Protein AF-0000000085972559 (afdb_homodimer)

Sequence (672 aa):
MALDLRSSELEHSFIKERICNVEKHFSEISSKFSAYNKKLAYVRDCGDDLAKSILSFATKENLNITLRSSLMQFADLFIAIQEYRDAQIQRADVKVVHELVNYNPICKKAKNDLKTCFEIRAKEIAKKSQLEKARGKNPTNWQKIAQAERAMNQAKEEATQTTIDLFKKIDNFERKKIEDIKNVFLEFIKIEMVFHAKAIELYTTAYNVLKNIKVEDDLKEFQSHFRSYTAPSQHDVPTGNVQNNEDTSRIQHDDMTFHAQNQTEQTENVSNISLKSCVKSKASIHVPSSSFISPVSKKHREVRMSDTKSRIKVENSSSNFGSFVESKFDFGDHCVMALDLRSSELEHSFIKERICNVEKHFSEISSKFSAYNKKLAYVRDCGDDLAKSILSFATKENLNITLRSSLMQFADLFIAIQEYRDAQIQRADVKVVHELVNYNPICKKAKNDLKTCFEIRAKEIAKKSQLEKARGKNPTNWQKIAQAERAMNQAKEEATQTTIDLFKKIDNFERKKIEDIKNVFLEFIKIEMVFHAKAIELYTTAYNVLKNIKVEDDLKEFQSHFRSYTAPSQHDVPTGNVQNNEDTSRIQHDDMTFHAQNQTEQTENVSNISLKSCVKSKASIHVPSSSFISPVSKKHREVRMSDTKSRIKVENSSSNFGSFVESKFDFGDHCV

Solvent-accessible surface area (backbone atoms only — not comparable to full-atom values): 39186 Å² total; per-residue (Å²): 133,72,81,45,66,64,47,52,48,52,50,48,51,52,52,50,48,52,46,49,50,49,46,52,41,36,48,50,42,25,52,31,49,50,52,29,41,52,30,48,51,48,27,35,52,32,45,47,52,36,27,49,45,44,36,56,45,25,72,68,40,78,51,30,56,45,53,21,54,28,37,43,50,38,21,52,46,49,42,51,45,34,50,43,49,50,50,39,44,54,49,40,45,56,58,34,32,47,56,36,54,59,40,52,64,54,40,51,51,53,52,50,52,52,50,52,44,52,52,43,43,50,51,25,52,52,32,47,51,49,32,52,48,39,52,68,73,43,69,79,46,56,70,61,43,52,51,31,48,51,52,26,52,52,31,44,51,51,30,54,51,43,49,53,52,48,51,53,51,50,52,49,49,54,50,47,51,53,53,48,55,46,50,29,52,48,51,45,42,51,45,51,41,52,41,31,53,51,40,41,54,45,42,54,51,38,46,56,43,47,68,60,44,47,62,69,63,24,48,49,46,43,50,56,58,54,46,68,59,68,56,72,76,71,70,75,62,77,71,73,72,73,77,74,74,84,74,89,82,74,85,73,82,79,77,86,71,86,74,85,87,82,89,84,90,81,86,87,76,87,83,82,85,79,84,84,84,89,83,81,85,75,84,74,81,72,83,76,80,83,72,75,79,73,84,83,76,85,81,82,72,79,78,78,76,80,67,84,78,80,79,77,68,77,77,84,70,87,73,77,83,79,80,80,77,79,79,78,80,74,81,65,84,74,77,124,134,75,79,48,66,64,47,51,49,54,50,47,50,51,51,49,49,54,47,49,49,50,46,52,41,37,49,49,44,26,52,32,48,49,52,29,42,50,31,47,51,50,28,36,53,32,46,46,52,35,27,51,44,44,34,57,46,24,72,69,40,78,52,30,57,46,54,20,54,28,38,42,49,37,23,52,45,50,43,51,45,34,51,44,50,51,51,39,44,54,50,40,44,57,58,34,33,47,55,37,55,59,40,52,64,54,41,51,51,52,53,50,52,52,50,52,43,51,52,42,41,50,50,24,53,51,34,46,52,51,32,53,48,40,52,68,75,43,70,79,47,56,70,60,41,51,53,31,48,52,52,26,52,52,31,45,52,50,30,54,51,44,49,52,51,48,51,53,51,49,52,50,50,53,51,47,52,54,52,47,53,45,48,30,52,48,50,45,42,52,44,52,41,52,39,32,52,51,40,39,54,46,42,54,52,37,46,56,43,46,67,61,43,46,62,67,62,24,48,48,45,42,50,55,58,54,47,67,60,67,57,72,77,72,71,74,64,76,72,73,72,74,77,73,74,79,81,80,81,78,84,76,80,80,88,83,77,87,82,79,82,83,84,90,81,88,75,80,82,84,81,81,85,76,79,81,78,84,78,80,76,74,81,72,80,72,77,79,82,82,75,87,80,82,87,79,81,75,90,76,82,88,79,86,78,87,83,76,88,73,86,68,80,75,76,82,70,88,76,85,78,81,81,78,75,87,79,85,88,78,84,86,88,66,91,121

Radius of gyration: 45.32 Å; Cα contacts (8 Å, |Δi|>4): 457; chains: 2; bounding box: 74×161×111 Å

Structure (mmCIF, N/CA/C/O backbone):
data_AF-0000000085972559-model_v1
#
loop_
_entity.id
_entity.type
_entity.pdbx_description
1 polymer 'Protein FAM92A'
#
loop_
_atom_site.group_PDB
_atom_site.id
_atom_site.type_symbol
_atom_site.label_atom_id
_atom_site.label_alt_id
_atom_site.label_comp_id
_atom_site.label_asym_id
_atom_site.label_entity_id
_atom_site.label_seq_id
_atom_site.pdbx_PDB_ins_code
_atom_site.Cartn_x
_atom_site.Cartn_y
_atom_site.Cartn_z
_atom_site.occupancy
_atom_site.B_iso_or_equiv
_atom_site.auth_seq_id
_atom_site.auth_comp_id
_atom_site.auth_asym_id
_atom_site.auth_atom_id
_atom_site.pdbx_PDB_model_num
ATOM 1 N N . MET A 1 1 ? -6.914 58.969 20.438 1 31.62 1 MET A N 1
ATOM 2 C CA . MET A 1 1 ? -6.176 57.719 20.312 1 31.62 1 MET A CA 1
ATOM 3 C C . MET A 1 1 ? -7.125 56.531 20.156 1 31.62 1 MET A C 1
ATOM 5 O O . MET A 1 1 ? -7.434 55.844 21.141 1 31.62 1 MET A O 1
ATOM 9 N N . ALA A 1 2 ? -8.273 56.625 19.703 1 38.28 2 ALA A N 1
ATOM 10 C CA . ALA A 1 2 ? -9.414 55.719 19.469 1 38.28 2 ALA A CA 1
ATOM 11 C C . ALA A 1 2 ? -8.984 54.5 18.688 1 38.28 2 ALA A C 1
ATOM 13 O O . ALA A 1 2 ? -8.766 54.562 17.469 1 38.28 2 ALA A O 1
ATOM 14 N N . LEU A 1 3 ? -8.039 53.75 19.062 1 46.5 3 LEU A N 1
ATOM 15 C CA . LEU A 1 3 ? -7.852 52.406 18.484 1 46.5 3 LEU A CA 1
ATOM 16 C C . LEU A 1 3 ? -9.188 51.781 18.094 1 46.5 3 LEU A C 1
ATOM 18 O O . LEU A 1 3 ? -10.031 51.531 18.953 1 46.5 3 LEU A O 1
ATOM 22 N N . ASP A 1 4 ? -9.672 52.25 16.922 1 55.41 4 ASP A N 1
ATOM 23 C CA . ASP A 1 4 ? -10.977 52.094 16.281 1 55.41 4 ASP A CA 1
ATOM 24 C C . ASP A 1 4 ? -11.484 50.656 16.391 1 55.41 4 ASP A C 1
ATOM 26 O O . ASP A 1 4 ? -10.711 49.719 16.281 1 55.41 4 ASP A O 1
ATOM 30 N N . LEU A 1 5 ? -12.555 50.531 17.109 1 53.88 5 LEU A N 1
ATOM 31 C CA . LEU A 1 5 ? -13.367 49.312 17.25 1 53.88 5 LEU A CA 1
ATOM 32 C C . LEU A 1 5 ? -13.328 48.5 15.961 1 53.88 5 LEU A C 1
ATOM 34 O O . LEU A 1 5 ? -13.273 47.25 16.016 1 53.88 5 LEU A O 1
ATOM 38 N N . ARG A 1 6 ? -13.344 49.281 14.859 1 57.06 6 ARG A N 1
ATOM 39 C CA . ARG A 1 6 ? -13.398 48.594 13.578 1 57.06 6 ARG A CA 1
ATOM 40 C C . ARG A 1 6 ? -12.109 47.812 13.305 1 57.06 6 ARG A C 1
ATOM 42 O O . ARG A 1 6 ? -12.148 46.688 12.789 1 57.06 6 ARG A O 1
ATOM 49 N N . SER A 1 7 ? -11.047 48.531 13.703 1 63.09 7 SER A N 1
ATOM 50 C CA . SER A 1 7 ? -9.758 47.875 13.461 1 63.09 7 SER A CA 1
ATOM 51 C C . SER A 1 7 ? -9.594 46.625 14.344 1 63.09 7 SER A C 1
ATOM 53 O O . SER A 1 7 ? -9.078 45.625 13.891 1 63.09 7 SER A O 1
ATOM 55 N N . SER A 1 8 ? -10.195 46.812 15.492 1 72 8 SER A N 1
ATOM 56 C CA . SER A 1 8 ? -10.125 45.688 16.438 1 72 8 SER A CA 1
ATOM 57 C C . SER A 1 8 ? -10.977 44.5 15.969 1 72 8 SER A C 1
ATOM 59 O O . SER A 1 8 ? -10.555 43.344 16.078 1 72 8 SER A O 1
ATOM 61 N N . GLU A 1 9 ? -12.07 44.844 15.297 1 75.19 9 GLU A N 1
ATOM 62 C CA . GLU A 1 9 ? -12.961 43.781 14.82 1 75.19 9 GLU A CA 1
ATOM 63 C C . GLU A 1 9 ? -12.359 43.031 13.625 1 75.19 9 GLU A C 1
ATOM 65 O O . GLU A 1 9 ? -12.508 41.844 13.492 1 75.19 9 GLU A O 1
ATOM 70 N N . LEU A 1 10 ? -11.75 43.812 12.742 1 75.69 10 LEU A N 1
ATOM 71 C CA . LEU A 1 10 ? -11.117 43.219 11.57 1 75.69 10 LEU A CA 1
ATOM 72 C C . LEU A 1 10 ? -9.961 42.312 11.992 1 75.69 10 LEU A C 1
ATOM 74 O O . LEU A 1 10 ? -9.797 41.219 11.43 1 75.69 10 LEU A O 1
ATOM 78 N N . GLU A 1 11 ? -9.242 42.844 12.984 1 81.5 11 GLU A N 1
ATOM 79 C CA . GLU A 1 11 ? -8.148 42.031 13.5 1 81.5 11 GLU A CA 1
ATOM 80 C C . GLU A 1 11 ? -8.656 40.75 14.141 1 81.5 11 GLU A C 1
ATOM 82 O O . GLU A 1 11 ? -8.078 39.656 13.945 1 81.5 11 GLU A O 1
ATOM 87 N N . HIS A 1 12 ? -9.703 40.906 14.852 1 84.69 12 HIS A N 1
ATOM 88 C CA . HIS A 1 12 ? -10.305 39.75 15.5 1 84.69 12 HIS A CA 1
ATOM 89 C C . HIS A 1 12 ? -10.797 38.75 14.469 1 84.69 12 HIS A C 1
ATOM 91 O O . HIS A 1 12 ? -10.594 37.531 14.641 1 84.69 12 HIS A O 1
ATOM 97 N N . SER A 1 13 ? -11.422 39.219 13.469 1 89.06 13 SER A N 1
ATOM 98 C CA . SER A 1 13 ? -11.953 38.312 12.43 1 89.06 13 SER A CA 1
ATOM 99 C C . SER A 1 13 ? -10.836 37.625 11.688 1 89.06 13 SER A C 1
ATOM 101 O O . SER A 1 13 ? -10.969 36.438 11.336 1 89.06 13 SER A O 1
ATOM 103 N N . PHE A 1 14 ? -9.797 38.344 11.469 1 89.69 14 PHE A N 1
ATOM 104 C CA . PHE A 1 14 ? -8.641 37.781 10.773 1 89.69 14 PHE A CA 1
ATOM 105 C C . PHE A 1 14 ? -8.031 36.625 11.578 1 89.69 14 PHE A C 1
ATOM 107 O O . PHE A 1 14 ? -7.77 35.562 11.039 1 89.69 14 PHE A O 1
ATOM 114 N N . ILE A 1 15 ? -7.84 36.844 12.836 1 90.81 15 ILE A N 1
ATOM 115 C CA . ILE A 1 15 ? -7.23 35.844 13.703 1 90.81 15 ILE A CA 1
ATOM 116 C C . ILE A 1 15 ? -8.156 34.656 13.82 1 90.81 15 ILE A C 1
ATOM 118 O O . ILE A 1 15 ? -7.707 33.5 13.758 1 90.81 15 ILE A O 1
ATOM 122 N N . LYS A 1 16 ? -9.391 35 14 1 93.56 16 LYS A N 1
ATOM 123 C CA . LYS A 1 16 ? -10.375 33.906 14.133 1 93.56 16 LYS A CA 1
ATOM 124 C C . LYS A 1 16 ? -10.391 33.031 12.891 1 93.56 16 LYS A C 1
ATOM 126 O O . LYS A 1 16 ? -10.438 31.812 12.992 1 93.56 16 LYS A O 1
ATOM 131 N N . GLU A 1 17 ? -10.375 33.594 11.727 1 93.12 17 GLU A N 1
ATOM 132 C CA . GLU A 1 17 ? -10.375 32.875 10.469 1 93.12 17 GLU A CA 1
ATOM 133 C C . GLU A 1 17 ? -9.148 31.969 10.352 1 93.12 17 GLU A C 1
ATOM 135 O O . GLU A 1 17 ? -9.242 30.828 9.883 1 93.12 17 GLU A O 1
ATOM 140 N N . ARG A 1 18 ? -8.055 32.469 10.75 1 92.81 18 ARG A N 1
ATOM 141 C CA . ARG A 1 18 ? -6.82 31.688 10.664 1 92.81 18 ARG A CA 1
ATOM 142 C C . ARG A 1 18 ? -6.867 30.469 11.578 1 92.81 18 ARG A C 1
ATOM 144 O O . ARG A 1 18 ? -6.457 29.375 11.188 1 92.81 18 ARG A O 1
ATOM 151 N N . ILE A 1 19 ? -7.352 30.688 12.789 1 95.81 19 ILE A N 1
ATOM 152 C CA . ILE A 1 19 ? -7.473 29.578 13.734 1 95.81 19 ILE A CA 1
ATOM 153 C C . ILE A 1 19 ? -8.453 28.547 13.188 1 95.81 19 ILE A C 1
ATOM 155 O O . ILE A 1 19 ? -8.18 27.344 13.234 1 95.81 19 ILE A O 1
ATOM 159 N N . CYS A 1 20 ? -9.555 29.016 12.617 1 96.12 20 CYS A N 1
ATOM 160 C CA . CYS A 1 20 ? -10.578 28.141 12.07 1 96.12 20 CYS A CA 1
ATOM 161 C C . CYS A 1 20 ? -10.047 27.344 10.883 1 96.12 20 CYS A C 1
ATOM 163 O O . CYS A 1 20 ? -10.383 26.172 10.711 1 96.12 20 CYS A O 1
ATOM 165 N N . ASN A 1 21 ? -9.281 27.984 10.086 1 95.56 21 ASN A N 1
ATOM 166 C CA . ASN A 1 21 ? -8.672 27.312 8.945 1 95.56 21 ASN A CA 1
ATOM 167 C C . ASN A 1 21 ? -7.77 26.172 9.383 1 95.56 21 ASN A C 1
ATOM 169 O O . ASN A 1 21 ? -7.805 25.094 8.789 1 95.56 21 ASN A O 1
ATOM 173 N N . VAL A 1 22 ? -6.949 26.391 10.375 1 96.75 22 VAL A N 1
ATOM 174 C CA . VAL A 1 22 ? -6.066 25.344 10.898 1 96.75 22 VAL A CA 1
ATOM 175 C C . VAL A 1 22 ? -6.898 24.188 11.461 1 96.75 22 VAL A C 1
ATOM 177 O O . VAL A 1 22 ? -6.637 23.031 11.156 1 96.75 22 VAL A O 1
ATOM 180 N N . GLU A 1 23 ? -7.887 24.547 12.25 1 97 23 GLU A N 1
ATOM 181 C CA . GLU A 1 23 ? -8.742 23.547 12.875 1 97 23 GLU A CA 1
ATOM 182 C C . GLU A 1 23 ? -9.406 22.672 11.82 1 97 23 GLU A C 1
ATOM 184 O O . GLU A 1 23 ? -9.367 21.438 11.914 1 97 23 GLU A O 1
ATOM 189 N N . LYS A 1 24 ? -9.945 23.25 10.805 1 97.31 24 LYS A N 1
ATOM 190 C CA . LYS A 1 24 ? -10.672 22.531 9.758 1 97.31 24 LYS A CA 1
ATOM 191 C C . LYS A 1 24 ? -9.727 21.641 8.945 1 97.31 24 LYS A C 1
ATOM 193 O O . LYS A 1 24 ? -9.977 20.453 8.789 1 97.31 24 LYS A O 1
ATOM 198 N N . HIS A 1 25 ? -8.688 22.188 8.461 1 97.81 25 HIS A N 1
ATOM 199 C CA . HIS A 1 25 ? -7.82 21.484 7.527 1 97.81 25 HIS A CA 1
ATOM 200 C C . HIS A 1 25 ? -6.988 20.422 8.242 1 97.81 25 HIS A C 1
ATOM 202 O O . HIS A 1 25 ? -6.727 19.359 7.695 1 97.81 25 HIS A O 1
ATOM 208 N N . PHE A 1 26 ? -6.527 20.672 9.477 1 97.75 26 PHE A N 1
ATOM 209 C CA . PHE A 1 26 ? -5.793 19.656 10.219 1 97.75 26 PHE A CA 1
ATOM 210 C C . PHE A 1 26 ? -6.691 18.469 10.531 1 97.75 26 PHE A C 1
ATOM 212 O O . PHE A 1 26 ? -6.25 17.312 10.477 1 97.75 26 PHE A O 1
ATOM 219 N N . SER A 1 27 ? -7.934 18.781 10.852 1 97.62 27 SER A N 1
ATOM 220 C CA . SER A 1 27 ? -8.891 17.703 11.07 1 97.62 27 SER A CA 1
ATOM 221 C C . SER A 1 27 ? -9.125 16.891 9.797 1 97.62 27 SER A C 1
ATOM 223 O O . SER A 1 27 ? -9.164 15.664 9.836 1 97.62 27 SER A O 1
ATOM 225 N N . GLU A 1 28 ? -9.266 17.562 8.688 1 98.31 28 GLU A N 1
ATOM 226 C CA . GLU A 1 28 ? -9.469 16.891 7.402 1 98.31 28 GLU A CA 1
ATOM 227 C C . GLU A 1 28 ? -8.25 16.047 7.02 1 98.31 28 GLU A C 1
ATOM 229 O O . GLU A 1 28 ? -8.391 14.898 6.613 1 98.31 28 GLU A O 1
ATOM 234 N N . ILE A 1 29 ? -7.094 16.594 7.125 1 98.62 29 ILE A N 1
ATOM 235 C CA . ILE A 1 29 ? -5.867 15.898 6.773 1 98.62 29 ILE A CA 1
ATOM 236 C C . ILE A 1 29 ? -5.688 14.68 7.676 1 98.62 29 ILE A C 1
ATOM 238 O O . ILE A 1 29 ? -5.309 13.602 7.211 1 98.62 29 ILE A O 1
ATOM 242 N N . SER A 1 30 ? -5.945 14.891 8.969 1 98.5 30 SER A N 1
ATOM 243 C CA . SER A 1 30 ? -5.859 13.758 9.891 1 98.5 30 SER A CA 1
ATOM 244 C C . SER A 1 30 ? -6.816 12.641 9.492 1 98.5 30 SER A C 1
ATOM 246 O O . SER A 1 30 ? -6.449 11.469 9.516 1 98.5 30 SER A O 1
ATOM 248 N N . SER A 1 31 ? -8.031 12.992 9.117 1 98.56 31 SER A N 1
ATOM 249 C CA . SER A 1 31 ? -9.023 12.008 8.688 1 98.56 31 SER A CA 1
ATOM 250 C C . SER A 1 31 ? -8.578 11.273 7.43 1 98.56 31 SER A C 1
ATOM 252 O O . SER A 1 31 ? -8.781 10.07 7.305 1 98.56 31 SER A O 1
ATOM 254 N N . LYS A 1 32 ? -8.023 11.977 6.48 1 98.81 32 LYS A N 1
ATOM 255 C CA . LYS A 1 32 ? -7.543 11.359 5.242 1 98.81 32 LYS A CA 1
ATOM 256 C C . LYS A 1 32 ? -6.355 10.438 5.508 1 98.81 32 LYS A C 1
ATOM 258 O O . LYS A 1 32 ? -6.238 9.375 4.895 1 98.81 32 LYS A O 1
ATOM 263 N N . PHE A 1 33 ? -5.453 10.812 6.434 1 98.81 33 PHE A N 1
ATOM 264 C CA . PHE A 1 33 ? -4.363 9.93 6.836 1 98.81 33 PHE A CA 1
ATOM 265 C C . PHE A 1 33 ? -4.902 8.648 7.453 1 98.81 33 PHE A C 1
ATOM 267 O O . PHE A 1 33 ? -4.395 7.559 7.18 1 98.81 33 PHE A O 1
ATOM 274 N N . SER A 1 34 ? -5.891 8.828 8.273 1 98.75 34 SER A N 1
ATOM 275 C CA . SER A 1 34 ? -6.492 7.664 8.914 1 98.75 34 SER A CA 1
ATOM 276 C C . SER A 1 34 ? -7.102 6.719 7.883 1 98.75 34 SER A C 1
ATOM 278 O O . SER A 1 34 ? -6.965 5.5 7.988 1 98.75 34 SER A O 1
ATOM 280 N N . ALA A 1 35 ? -7.781 7.25 6.902 1 98.81 35 ALA A N 1
ATOM 281 C CA . ALA A 1 35 ? -8.344 6.445 5.82 1 98.81 35 ALA A CA 1
ATOM 282 C C . ALA A 1 35 ? -7.242 5.75 5.027 1 98.81 35 ALA A C 1
ATOM 284 O O . ALA A 1 35 ? -7.363 4.566 4.695 1 98.81 35 ALA A O 1
ATOM 285 N N . TYR A 1 36 ? -6.176 6.473 4.703 1 98.81 36 TYR A N 1
ATOM 286 C CA . TYR A 1 36 ? -5.016 5.926 4.004 1 98.81 36 TYR A CA 1
ATOM 287 C C . TYR A 1 36 ? -4.422 4.754 4.773 1 98.81 36 TYR A C 1
ATOM 289 O O . TYR A 1 36 ? -4.145 3.701 4.195 1 98.81 36 TYR A O 1
ATOM 297 N N . ASN A 1 37 ? -4.297 4.941 6.074 1 98.75 37 ASN A N 1
ATOM 298 C CA . ASN A 1 37 ? -3.744 3.9 6.938 1 98.75 37 ASN A CA 1
ATOM 299 C C . ASN A 1 37 ? -4.66 2.682 7 1 98.75 37 ASN A C 1
ATOM 301 O O . ASN A 1 37 ? -4.188 1.544 7.035 1 98.75 37 ASN A O 1
ATOM 305 N N . LYS A 1 38 ? -5.895 2.914 7.023 1 98.81 38 LYS A N 1
ATOM 306 C CA . LYS A 1 38 ? -6.855 1.812 7.066 1 98.81 38 LYS A CA 1
ATOM 307 C C . LYS A 1 38 ? -6.758 0.951 5.812 1 98.81 38 LYS A C 1
ATOM 309 O O . LYS A 1 38 ? -6.809 -0.278 5.891 1 98.81 38 LYS A O 1
ATOM 314 N N . LYS A 1 39 ? -6.695 1.575 4.656 1 98.88 39 LYS A N 1
ATOM 315 C CA . LYS A 1 39 ? -6.555 0.816 3.416 1 98.88 39 LYS A CA 1
ATOM 316 C C . LYS A 1 39 ? -5.238 0.047 3.391 1 98.88 39 LYS A C 1
ATOM 318 O O . LYS A 1 39 ? -5.176 -1.076 2.887 1 98.88 39 LYS A O 1
ATOM 323 N N . LEU A 1 40 ? -4.145 0.671 3.924 1 98.88 40 LEU A N 1
ATOM 324 C CA . LEU A 1 40 ? -2.867 -0.025 4.035 1 98.88 40 LEU A CA 1
ATOM 325 C C . LEU A 1 40 ? -2.998 -1.266 4.91 1 98.88 40 LEU A C 1
ATOM 327 O O . LEU A 1 40 ? -2.359 -2.287 4.648 1 98.88 40 LEU A O 1
ATOM 331 N N . ALA A 1 41 ? -3.805 -1.151 5.938 1 98.88 41 ALA A N 1
ATOM 332 C CA . ALA A 1 41 ? -4.035 -2.303 6.809 1 98.88 41 ALA A CA 1
ATOM 333 C C . ALA A 1 41 ? -4.715 -3.438 6.051 1 98.88 41 ALA A C 1
ATOM 335 O O . ALA A 1 41 ? -4.395 -4.609 6.258 1 98.88 41 ALA A O 1
ATOM 336 N N . TYR A 1 42 ? -5.609 -3.076 5.164 1 98.81 42 TYR A N 1
ATOM 337 C CA . TYR A 1 42 ? -6.246 -4.098 4.34 1 98.81 42 TYR A CA 1
ATOM 338 C C . TYR A 1 42 ? -5.238 -4.746 3.398 1 98.81 42 TYR A C 1
ATOM 340 O O . TYR A 1 42 ? -5.309 -5.949 3.143 1 98.81 42 TYR A O 1
ATOM 348 N N . VAL A 1 43 ? -4.34 -3.951 2.834 1 98.88 43 VAL A N 1
ATOM 349 C CA . VAL A 1 43 ? -3.285 -4.492 1.986 1 98.88 43 VAL A CA 1
ATOM 350 C C . VAL A 1 43 ? -2.443 -5.488 2.781 1 98.88 43 VAL A C 1
ATOM 352 O O . VAL A 1 43 ? -2.107 -6.566 2.283 1 98.88 43 VAL A O 1
ATOM 355 N N . ARG A 1 44 ? -2.131 -5.102 4.02 1 98.75 44 ARG A N 1
ATOM 356 C CA . ARG A 1 44 ? -1.358 -5.973 4.898 1 98.75 44 ARG A CA 1
ATOM 357 C C . ARG A 1 44 ? -2.066 -7.309 5.109 1 98.75 44 ARG A C 1
ATOM 359 O O . ARG A 1 44 ? -1.453 -8.367 4.984 1 98.75 44 ARG A O 1
ATOM 366 N N . ASP A 1 45 ? -3.338 -7.285 5.355 1 98.69 45 ASP A N 1
ATOM 367 C CA . ASP A 1 45 ? -4.121 -8.5 5.566 1 98.69 45 ASP A CA 1
ATOM 368 C C . ASP A 1 45 ? -4.141 -9.359 4.305 1 98.69 45 ASP A C 1
ATOM 370 O O . ASP A 1 45 ? -3.951 -10.578 4.379 1 98.69 45 ASP A O 1
ATOM 374 N N . CYS A 1 46 ? -4.355 -8.719 3.191 1 98.81 46 CYS A N 1
ATOM 375 C CA . CYS A 1 46 ? -4.375 -9.453 1.932 1 98.81 46 CYS A CA 1
ATOM 376 C C . CYS A 1 46 ? -2.998 -10.031 1.617 1 98.81 46 CYS A C 1
ATOM 378 O O . CYS A 1 46 ? -2.893 -11.102 1.025 1 98.81 46 CYS A O 1
ATOM 380 N N . GLY A 1 47 ? -1.956 -9.242 1.991 1 98.69 47 GLY A N 1
ATOM 381 C CA . GLY A 1 47 ? -0.609 -9.766 1.824 1 98.69 47 GLY A CA 1
ATOM 382 C C . GLY A 1 47 ? -0.36 -11.039 2.613 1 98.69 47 GLY A C 1
ATOM 383 O O . GLY A 1 47 ? 0.248 -11.984 2.104 1 98.69 47 GLY A O 1
ATOM 384 N N . ASP A 1 48 ? -0.875 -11.133 3.799 1 98.56 48 ASP A N 1
ATOM 385 C CA . ASP A 1 48 ? -0.758 -12.328 4.633 1 98.56 48 ASP A CA 1
ATOM 386 C C . ASP A 1 48 ? -1.514 -13.5 4.02 1 98.56 48 ASP A C 1
ATOM 388 O O . ASP A 1 48 ? -1.017 -14.633 4.012 1 98.56 48 ASP A O 1
ATOM 392 N N . ASP A 1 49 ? -2.662 -13.188 3.521 1 98.75 49 ASP A N 1
ATOM 393 C CA . ASP A 1 49 ? -3.463 -14.227 2.879 1 98.75 49 ASP A CA 1
ATOM 394 C C . ASP A 1 49 ? -2.752 -14.781 1.646 1 98.75 49 ASP A C 1
ATOM 396 O O . ASP A 1 49 ? -2.787 -15.992 1.396 1 98.75 49 ASP A O 1
ATOM 400 N N . LEU A 1 50 ? -2.178 -13.922 0.873 1 98.81 50 LEU A N 1
ATOM 401 C CA . LEU A 1 50 ? -1.435 -14.328 -0.315 1 98.81 50 LEU A CA 1
ATOM 402 C C . LEU A 1 50 ? -0.255 -15.219 0.06 1 98.81 50 LEU A C 1
ATOM 404 O O . LEU A 1 50 ? -0.033 -16.25 -0.568 1 98.81 50 LEU A O 1
ATOM 408 N N . ALA A 1 51 ? 0.469 -14.797 1.108 1 98.81 51 ALA A N 1
ATOM 409 C CA . ALA A 1 51 ? 1.595 -15.602 1.578 1 98.81 51 ALA A CA 1
ATOM 410 C C . ALA A 1 51 ? 1.137 -16.984 2.006 1 98.81 51 ALA A C 1
ATOM 412 O O . ALA A 1 51 ? 1.792 -17.984 1.7 1 98.81 51 ALA A O 1
ATOM 413 N N . LYS A 1 52 ? 0.03 -17.078 2.67 1 98.62 52 LYS A N 1
ATOM 414 C CA . LYS A 1 52 ? -0.522 -18.344 3.113 1 98.62 52 LYS A CA 1
ATOM 415 C C . LYS A 1 52 ? -0.881 -19.234 1.923 1 98.62 52 LYS A C 1
ATOM 417 O O . LYS A 1 52 ? -0.642 -20.438 1.948 1 98.62 52 LYS A O 1
ATOM 422 N N . SER A 1 53 ? -1.453 -18.625 0.924 1 98.75 53 SER A N 1
ATOM 423 C CA . SER A 1 53 ? -1.823 -19.375 -0.27 1 98.75 53 SER A CA 1
ATOM 424 C C . SER A 1 53 ? -0.591 -19.922 -0.983 1 98.75 53 SER A C 1
ATOM 426 O O . SER A 1 53 ? -0.604 -21.047 -1.479 1 98.75 53 SER A O 1
ATOM 428 N N . ILE A 1 54 ? 0.471 -19.141 -1.09 1 98.62 54 ILE A N 1
ATOM 429 C CA . ILE A 1 54 ? 1.72 -19.578 -1.703 1 98.62 54 ILE A CA 1
ATOM 430 C C . ILE A 1 54 ? 2.312 -20.734 -0.897 1 98.62 54 ILE A C 1
ATOM 432 O O . ILE A 1 54 ? 2.762 -21.734 -1.467 1 98.62 54 ILE A O 1
ATOM 436 N N . LEU A 1 55 ? 2.24 -20.594 0.425 1 98.25 55 LEU A N 1
ATOM 437 C CA . LEU A 1 55 ? 2.752 -21.641 1.308 1 98.25 55 LEU A CA 1
ATOM 438 C C . LEU A 1 55 ? 1.958 -22.922 1.14 1 98.25 55 LEU A C 1
ATOM 440 O O . LEU A 1 55 ? 2.533 -24.016 1.128 1 98.25 55 LEU A O 1
ATOM 444 N N . SER A 1 56 ? 0.664 -22.812 1.001 1 98.06 56 SER A N 1
ATOM 445 C CA . SER A 1 56 ? -0.195 -23.969 0.802 1 98.06 56 SER A CA 1
ATOM 446 C C . SER A 1 56 ? 0.17 -24.719 -0.479 1 98.06 56 SER A C 1
ATOM 448 O O . SER A 1 56 ? 0.209 -25.953 -0.498 1 98.06 56 SER A O 1
ATOM 450 N N . PHE A 1 57 ? 0.422 -24 -1.534 1 97.81 57 PHE A N 1
ATOM 451 C CA . PHE A 1 57 ? 0.857 -24.609 -2.785 1 97.81 57 PHE A CA 1
ATOM 452 C C . PHE A 1 57 ? 2.207 -25.297 -2.613 1 97.81 57 PHE A C 1
ATOM 454 O O . PHE A 1 57 ? 2.387 -26.438 -3.045 1 97.81 57 PHE A O 1
ATOM 461 N N . ALA A 1 58 ? 3.148 -24.625 -1.998 1 97.56 58 ALA A N 1
ATOM 462 C CA . ALA A 1 58 ? 4.504 -25.141 -1.808 1 97.56 58 ALA A CA 1
ATOM 463 C C . ALA A 1 58 ? 4.488 -26.453 -1.035 1 97.56 58 ALA A C 1
ATOM 465 O O . ALA A 1 58 ? 5.223 -27.391 -1.372 1 97.56 58 ALA A O 1
ATOM 466 N N . THR A 1 59 ? 3.629 -26.562 -0.061 1 95.75 59 THR A N 1
ATOM 467 C CA . THR A 1 59 ? 3.586 -27.734 0.803 1 95.75 59 THR A CA 1
ATOM 468 C C . THR A 1 59 ? 3.061 -28.953 0.042 1 95.75 59 THR A C 1
ATOM 470 O O . THR A 1 59 ? 3.361 -30.094 0.397 1 95.75 59 THR A O 1
ATOM 473 N N . LYS A 1 60 ? 2.33 -28.719 -1.037 1 94.44 60 LYS A N 1
ATOM 474 C CA . LYS A 1 60 ? 1.755 -29.812 -1.811 1 94.44 60 LYS A CA 1
ATOM 475 C C . LYS A 1 60 ? 2.707 -30.266 -2.914 1 94.44 60 LYS A C 1
ATOM 477 O O . LYS A 1 60 ? 2.535 -31.344 -3.484 1 94.44 60 LYS A O 1
ATOM 482 N N . GLU A 1 61 ? 3.68 -29.438 -3.234 1 91.94 61 GLU A N 1
ATOM 483 C CA . GLU A 1 61 ? 4.672 -29.781 -4.246 1 91.94 61 GLU A CA 1
ATOM 484 C C . GLU A 1 61 ? 5.777 -30.656 -3.658 1 91.94 61 GLU A C 1
ATOM 486 O O . GLU A 1 61 ? 6.887 -30.172 -3.416 1 91.94 61 GLU A O 1
ATOM 491 N N . ASN A 1 62 ? 5.625 -31.922 -3.684 1 88.12 62 ASN A N 1
ATOM 492 C CA . ASN A 1 62 ? 6.535 -32.812 -2.982 1 88.12 62 ASN A CA 1
ATOM 493 C C . ASN A 1 62 ? 7.637 -33.344 -3.904 1 88.12 62 ASN A C 1
ATOM 495 O O . ASN A 1 62 ? 8.656 -33.844 -3.438 1 88.12 62 ASN A O 1
ATOM 499 N N . LEU A 1 63 ? 7.527 -33.25 -5.203 1 91.06 63 LEU A N 1
ATOM 500 C CA . LEU A 1 63 ? 8.531 -33.781 -6.113 1 91.06 63 LEU A CA 1
ATOM 501 C C . LEU A 1 63 ? 9.43 -32.688 -6.66 1 91.06 63 LEU A C 1
ATOM 503 O O . LEU A 1 63 ? 10.406 -32.969 -7.352 1 91.06 63 LEU A O 1
ATOM 507 N N . ASN A 1 64 ? 9.047 -31.5 -6.465 1 94.19 64 ASN A N 1
ATOM 508 C CA . ASN A 1 64 ? 9.836 -30.344 -6.879 1 94.19 64 ASN A CA 1
ATOM 509 C C . ASN A 1 64 ? 10.492 -29.656 -5.688 1 94.19 64 ASN A C 1
ATOM 511 O O . ASN A 1 64 ? 10.008 -28.625 -5.215 1 94.19 64 ASN A O 1
ATOM 515 N N . ILE A 1 65 ? 11.633 -30.109 -5.301 1 95.81 65 ILE A N 1
ATOM 516 C CA . ILE A 1 65 ? 12.242 -29.781 -4.016 1 95.81 65 ILE A CA 1
ATOM 517 C C . ILE A 1 65 ? 12.719 -28.328 -4.023 1 95.81 65 ILE A C 1
ATOM 519 O O . ILE A 1 65 ? 12.445 -27.578 -3.09 1 95.81 65 ILE A O 1
ATOM 523 N N . THR A 1 66 ? 13.422 -27.938 -5.066 1 97.56 66 THR A N 1
ATOM 524 C CA . THR A 1 66 ? 13.945 -26.578 -5.105 1 97.56 66 THR A CA 1
ATOM 525 C C . THR A 1 66 ? 12.812 -25.562 -5.234 1 97.56 66 THR A C 1
ATOM 527 O O . THR A 1 66 ? 12.867 -24.484 -4.633 1 97.56 66 THR A O 1
ATOM 530 N N . LEU A 1 67 ? 11.812 -25.891 -6.023 1 97.81 67 LEU A N 1
ATOM 531 C CA . LEU A 1 67 ? 10.641 -25.031 -6.141 1 97.81 67 LEU A CA 1
ATOM 532 C C . LEU A 1 67 ? 9.945 -24.875 -4.793 1 97.81 67 LEU A C 1
ATOM 534 O O . LEU A 1 67 ? 9.625 -23.75 -4.383 1 97.81 67 LEU A O 1
ATOM 538 N N . ARG A 1 68 ? 9.719 -25.969 -4.125 1 97.44 68 ARG A N 1
ATOM 539 C CA . ARG A 1 68 ? 9.055 -25.969 -2.824 1 97.44 68 ARG A CA 1
ATOM 540 C C . ARG A 1 68 ? 9.82 -25.109 -1.824 1 97.44 68 ARG A C 1
ATOM 542 O O . ARG A 1 68 ? 9.234 -24.234 -1.172 1 97.44 68 ARG A O 1
ATOM 549 N N . SER A 1 69 ? 11.117 -25.344 -1.726 1 97.88 69 SER A N 1
ATOM 550 C CA . SER A 1 69 ? 11.938 -24.609 -0.762 1 97.88 69 SER A CA 1
ATOM 551 C C . SER A 1 69 ? 11.953 -23.125 -1.062 1 97.88 69 SER A C 1
ATOM 553 O O . SER A 1 69 ? 11.852 -22.297 -0.148 1 97.88 69 SER A O 1
ATOM 555 N N . SER A 1 70 ? 12.094 -22.766 -2.312 1 98.56 70 SER A N 1
ATOM 556 C CA . SER A 1 70 ? 12.141 -21.359 -2.713 1 98.56 70 SER A CA 1
ATOM 557 C C . SER A 1 70 ? 10.805 -20.672 -2.455 1 98.56 70 SER A C 1
ATOM 559 O O . SER A 1 70 ? 10.773 -19.531 -1.977 1 98.56 70 SER A O 1
ATOM 561 N N . LEU A 1 71 ? 9.711 -21.328 -2.734 1 98.5 71 LEU A N 1
ATOM 562 C CA . LEU A 1 71 ? 8.391 -20.734 -2.512 1 98.5 71 LEU A CA 1
ATOM 563 C C . LEU A 1 71 ? 8.125 -20.562 -1.022 1 98.5 71 LEU A C 1
ATOM 565 O O . LEU A 1 71 ? 7.516 -19.562 -0.615 1 98.5 71 LEU A O 1
ATOM 569 N N . MET A 1 72 ? 8.547 -21.5 -0.217 1 98.44 72 MET A N 1
ATOM 570 C CA . MET A 1 72 ? 8.383 -21.391 1.229 1 98.44 72 MET A CA 1
ATOM 571 C C . MET A 1 72 ? 9.172 -20.203 1.774 1 98.44 72 MET A C 1
ATOM 573 O O . MET A 1 72 ? 8.664 -19.438 2.594 1 98.44 72 MET A O 1
ATOM 577 N N . GLN A 1 73 ? 10.352 -20.031 1.271 1 98.75 73 GLN A N 1
ATOM 578 C CA . GLN A 1 73 ? 11.172 -18.906 1.691 1 98.75 73 GLN A CA 1
ATOM 579 C C . GLN A 1 73 ? 10.578 -17.578 1.214 1 98.75 73 GLN A C 1
ATOM 581 O O . GLN A 1 73 ? 10.586 -16.594 1.947 1 98.75 73 GLN A O 1
ATOM 586 N N . PHE A 1 74 ? 10.109 -17.609 -0.001 1 98.81 74 PHE A N 1
ATOM 587 C CA . PHE A 1 74 ? 9.477 -16.391 -0.516 1 98.81 74 PHE A CA 1
ATOM 588 C C . PHE A 1 74 ? 8.266 -16.016 0.325 1 98.81 74 PHE A C 1
ATOM 590 O O . PHE A 1 74 ? 8.062 -14.844 0.635 1 98.81 74 PHE A O 1
ATOM 597 N N . ALA A 1 75 ? 7.457 -16.969 0.667 1 98.81 75 ALA A N 1
ATOM 598 C CA . ALA A 1 75 ? 6.293 -16.703 1.514 1 98.81 75 ALA A CA 1
ATOM 599 C C . ALA A 1 75 ? 6.715 -16.062 2.838 1 98.81 75 ALA A C 1
ATOM 601 O O . ALA A 1 75 ? 6.086 -15.109 3.303 1 98.81 75 ALA A O 1
ATOM 602 N N . ASP A 1 76 ? 7.793 -16.547 3.414 1 98.75 76 ASP A N 1
ATOM 603 C CA . ASP A 1 76 ? 8.297 -16 4.672 1 98.75 76 ASP A CA 1
ATOM 604 C C . ASP A 1 76 ? 8.758 -14.555 4.5 1 98.75 76 ASP A C 1
ATOM 606 O O . ASP A 1 76 ? 8.477 -13.711 5.352 1 98.75 76 ASP A O 1
ATOM 610 N N . LEU A 1 77 ? 9.461 -14.328 3.467 1 98.88 77 LEU A N 1
ATOM 611 C CA . LEU A 1 77 ? 9.938 -12.977 3.188 1 98.88 77 LEU A CA 1
ATOM 612 C C . LEU A 1 77 ? 8.773 -12.031 2.936 1 98.88 77 LEU A C 1
ATOM 614 O O . LEU A 1 77 ? 8.797 -10.875 3.377 1 98.88 77 LEU A O 1
ATOM 618 N N . PHE A 1 78 ? 7.793 -12.555 2.281 1 98.81 78 PHE A N 1
ATOM 619 C CA . PHE A 1 78 ? 6.625 -11.734 1.985 1 98.81 78 PHE A CA 1
ATOM 620 C C . PHE A 1 78 ? 5.863 -11.398 3.262 1 98.81 78 PHE A C 1
ATOM 622 O O . PHE A 1 78 ? 5.355 -10.289 3.412 1 98.81 78 PHE A O 1
ATOM 629 N N . ILE A 1 79 ? 5.789 -12.289 4.195 1 98.81 79 ILE A N 1
ATOM 630 C CA . ILE A 1 79 ? 5.184 -12.047 5.5 1 98.81 79 ILE A CA 1
ATOM 631 C C . ILE A 1 79 ? 5.996 -10.992 6.254 1 98.81 79 ILE A C 1
ATOM 633 O O . ILE A 1 79 ? 5.426 -10.109 6.898 1 98.81 79 ILE A O 1
ATOM 637 N N . ALA A 1 80 ? 7.281 -11.094 6.164 1 98.88 80 ALA A N 1
ATOM 638 C CA . ALA A 1 80 ? 8.148 -10.117 6.812 1 98.88 80 ALA A CA 1
ATOM 639 C C . ALA A 1 80 ? 7.879 -8.711 6.281 1 98.88 80 ALA A C 1
ATOM 641 O O . ALA A 1 80 ? 7.863 -7.742 7.047 1 98.88 80 ALA A O 1
ATOM 642 N N . ILE A 1 81 ? 7.715 -8.625 4.977 1 98.81 81 ILE A N 1
ATOM 643 C CA . ILE A 1 81 ? 7.402 -7.332 4.371 1 98.81 81 ILE A CA 1
ATOM 644 C C . ILE A 1 81 ? 6.102 -6.785 4.957 1 98.81 81 ILE A C 1
ATOM 646 O O . ILE A 1 81 ? 6.004 -5.594 5.258 1 98.81 81 ILE A O 1
ATOM 650 N N . GLN A 1 82 ? 5.102 -7.668 5.164 1 98.81 82 GLN A N 1
ATOM 651 C CA . GLN A 1 82 ? 3.828 -7.23 5.727 1 98.81 82 GLN A CA 1
ATOM 652 C C . GLN A 1 82 ? 3.986 -6.812 7.188 1 98.81 82 GLN A C 1
ATOM 654 O O . GLN A 1 82 ? 3.283 -5.918 7.664 1 98.81 82 GLN A O 1
ATOM 659 N N . GLU A 1 83 ? 4.914 -7.355 7.895 1 98.75 83 GLU A N 1
ATOM 660 C CA . GLU A 1 83 ? 5.195 -6.934 9.266 1 98.75 83 GLU A CA 1
ATOM 661 C C . GLU A 1 83 ? 5.746 -5.512 9.305 1 98.75 83 GLU A C 1
ATOM 663 O O . GLU A 1 83 ? 5.375 -4.723 10.172 1 98.75 83 GLU A O 1
ATOM 668 N N . TYR A 1 84 ? 6.605 -5.223 8.414 1 98.81 84 TYR A N 1
ATOM 669 C CA . TYR A 1 84 ? 7.109 -3.857 8.328 1 98.81 84 TYR A CA 1
ATOM 670 C C . TYR A 1 84 ? 6.004 -2.891 7.918 1 98.81 84 TYR A C 1
ATOM 672 O O . TYR A 1 84 ? 5.996 -1.734 8.344 1 98.81 84 TYR A O 1
ATOM 680 N N . ARG A 1 85 ? 5.098 -3.369 7.031 1 98.75 85 ARG A N 1
ATOM 681 C CA . ARG A 1 85 ? 3.941 -2.547 6.688 1 98.75 85 ARG A CA 1
ATOM 682 C C . ARG A 1 85 ? 3.092 -2.258 7.922 1 98.75 85 ARG A C 1
ATOM 684 O O . ARG A 1 85 ? 2.578 -1.149 8.078 1 98.75 85 ARG A O 1
ATOM 691 N N . ASP A 1 86 ? 2.953 -3.229 8.781 1 98.69 86 ASP A N 1
ATOM 692 C CA . ASP A 1 86 ? 2.221 -3.037 10.023 1 98.69 86 ASP A CA 1
ATOM 693 C C . ASP A 1 86 ? 2.898 -1.987 10.906 1 98.69 86 ASP A C 1
ATOM 695 O O . ASP A 1 86 ? 2.227 -1.145 11.5 1 98.69 86 ASP A O 1
ATOM 699 N N . ALA A 1 87 ? 4.211 -2.051 11 1 98.81 87 ALA A N 1
ATOM 700 C CA . ALA A 1 87 ? 4.973 -1.055 11.75 1 98.81 87 ALA A CA 1
ATOM 701 C C . ALA A 1 87 ? 4.793 0.338 11.156 1 98.81 87 ALA A C 1
ATOM 703 O O . ALA A 1 87 ? 4.664 1.322 11.883 1 98.81 87 ALA A O 1
ATOM 704 N N . GLN A 1 88 ? 4.809 0.392 9.797 1 98.75 88 GLN A N 1
ATOM 705 C CA . GLN A 1 88 ? 4.555 1.639 9.086 1 98.75 88 GLN A CA 1
ATOM 706 C C . GLN A 1 88 ? 3.227 2.256 9.508 1 98.75 88 GLN A C 1
ATOM 708 O O . GLN A 1 88 ? 3.16 3.447 9.82 1 98.75 88 GLN A O 1
ATOM 713 N N . ILE A 1 89 ? 2.191 1.461 9.547 1 98.81 89 ILE A N 1
ATOM 714 C CA . ILE A 1 89 ? 0.833 1.896 9.859 1 98.81 89 ILE A CA 1
ATOM 715 C C . ILE A 1 89 ? 0.766 2.385 11.305 1 98.81 89 ILE A C 1
ATOM 717 O O . ILE A 1 89 ? 0.241 3.467 11.57 1 98.81 89 ILE A O 1
ATOM 721 N N . GLN A 1 90 ? 1.354 1.688 12.211 1 98.75 90 GLN A N 1
ATOM 722 C CA . GLN A 1 90 ? 1.301 2.02 13.625 1 98.75 90 GLN A CA 1
ATOM 723 C C . GLN A 1 90 ? 2.062 3.309 13.922 1 98.75 90 GLN A C 1
ATOM 725 O O . GLN A 1 90 ? 1.582 4.164 14.664 1 98.75 90 GLN A O 1
ATOM 730 N N . ARG A 1 91 ? 3.197 3.414 13.359 1 98.81 91 ARG A N 1
ATOM 731 C CA . ARG A 1 91 ? 4 4.613 13.57 1 98.81 91 ARG A CA 1
ATOM 732 C C . ARG A 1 91 ? 3.314 5.844 12.984 1 98.81 91 ARG A C 1
ATOM 734 O O . ARG A 1 91 ? 3.32 6.914 13.594 1 98.81 91 ARG A O 1
ATOM 741 N N . ALA A 1 92 ? 2.77 5.676 11.766 1 98.75 92 ALA A N 1
ATOM 742 C CA . ALA A 1 92 ? 2.07 6.793 11.133 1 98.75 92 ALA A CA 1
ATOM 743 C C . ALA A 1 92 ? 0.861 7.219 11.961 1 98.75 92 ALA A C 1
ATOM 745 O O . ALA A 1 92 ? 0.54 8.406 12.031 1 98.75 92 ALA A O 1
ATOM 746 N N . ASP A 1 93 ? 0.207 6.285 12.602 1 98.62 93 ASP A N 1
ATOM 747 C CA . ASP A 1 93 ? -0.952 6.598 13.438 1 98.62 93 ASP A CA 1
ATOM 748 C C . ASP A 1 93 ? -0.553 7.461 14.633 1 98.62 93 ASP A C 1
ATOM 750 O O . ASP A 1 93 ? -1.215 8.461 14.93 1 98.62 93 ASP A O 1
ATOM 754 N N . VAL A 1 94 ? 0.545 7.152 15.219 1 98.44 94 VAL A N 1
ATOM 755 C CA . VAL A 1 94 ? 0.969 7.82 16.453 1 98.44 94 VAL A CA 1
ATOM 756 C C . VAL A 1 94 ? 1.65 9.141 16.109 1 98.44 94 VAL A C 1
ATOM 758 O O . VAL A 1 94 ? 1.315 10.188 16.672 1 98.44 94 VAL A O 1
ATOM 761 N N . LYS A 1 95 ? 2.52 9.125 15.148 1 98.5 95 LYS A N 1
ATOM 762 C CA . LYS A 1 95 ? 3.4 10.266 14.914 1 98.5 95 LYS A CA 1
ATOM 763 C C . LYS A 1 95 ? 2.758 11.266 13.961 1 98.5 95 LYS A C 1
ATOM 765 O O . LYS A 1 95 ? 3.199 12.414 13.867 1 98.5 95 LYS A O 1
ATOM 770 N N . VAL A 1 96 ? 1.726 10.844 13.234 1 98.69 96 VAL A N 1
ATOM 771 C CA . VAL A 1 96 ? 1.142 11.734 12.242 1 98.69 96 VAL A CA 1
ATOM 772 C C . VAL A 1 96 ? -0.318 12.016 12.594 1 98.69 96 VAL A C 1
ATOM 774 O O . VAL A 1 96 ? -0.667 13.141 12.961 1 98.69 96 VAL A O 1
ATOM 777 N N . VAL A 1 97 ? -1.153 10.961 12.656 1 98.62 97 VAL A N 1
ATOM 778 C CA . VAL A 1 97 ? -2.592 11.125 12.836 1 98.62 97 VAL A CA 1
ATOM 779 C C . VAL A 1 97 ? -2.873 11.727 14.211 1 98.62 97 VAL A C 1
ATOM 781 O O . VAL A 1 97 ? -3.564 12.742 14.32 1 98.62 97 VAL A O 1
ATOM 784 N N . HIS A 1 98 ? -2.254 11.211 15.242 1 98.06 98 HIS A N 1
ATOM 785 C CA . HIS A 1 98 ? -2.512 11.664 16.609 1 98.06 98 HIS A CA 1
ATOM 786 C C . HIS A 1 98 ? -1.999 13.086 16.812 1 98.06 98 HIS A C 1
ATOM 788 O O . HIS A 1 98 ? -2.625 13.875 17.531 1 98.06 98 HIS A O 1
ATOM 794 N N . GLU A 1 99 ? -0.892 13.398 16.25 1 97.88 99 GLU A N 1
ATOM 795 C CA . GLU A 1 99 ? -0.332 14.734 16.375 1 97.88 99 GLU A CA 1
ATOM 796 C C . GLU A 1 99 ? -1.258 15.781 15.758 1 97.88 99 GLU A C 1
ATOM 798 O O . GLU A 1 99 ? -1.42 16.875 16.312 1 97.88 99 GLU A O 1
ATOM 803 N N . LEU A 1 100 ? -1.874 15.469 14.664 1 98.12 100 LEU A N 1
ATOM 804 C CA . LEU A 1 100 ? -2.791 16.391 14 1 98.12 100 LEU A CA 1
ATOM 805 C C . LEU A 1 100 ? -4.098 16.516 14.781 1 98.12 100 LEU A C 1
ATOM 807 O O . LEU A 1 100 ? -4.656 17.609 14.898 1 98.12 100 LEU A O 1
ATOM 811 N N . VAL A 1 101 ? -4.547 15.414 15.375 1 97.44 101 VAL A N 1
ATOM 812 C CA . VAL A 1 101 ? -5.777 15.406 16.156 1 97.44 101 VAL A CA 1
ATOM 813 C C . VAL A 1 101 ? -5.598 16.266 17.422 1 97.44 101 VAL A C 1
ATOM 815 O O . VAL A 1 101 ? -6.535 16.938 17.859 1 97.44 101 VAL A O 1
ATOM 818 N N . ASN A 1 102 ? -4.418 16.344 17.922 1 95.62 102 ASN A N 1
ATOM 819 C CA . ASN A 1 102 ? -4.109 17.078 19.141 1 95.62 102 ASN A CA 1
ATOM 820 C C . ASN A 1 102 ? -4.207 18.578 18.938 1 95.62 102 ASN A C 1
ATOM 822 O O . ASN A 1 102 ? -4.152 19.344 19.891 1 95.62 102 ASN A O 1
ATOM 826 N N . TYR A 1 103 ? -4.457 19.016 17.75 1 96.19 103 TYR A N 1
ATOM 827 C CA . TYR A 1 103 ? -4.594 20.453 17.484 1 96.19 103 TYR A CA 1
ATOM 828 C C . TYR A 1 103 ? -6.008 20.922 17.781 1 96.19 103 TYR A C 1
ATOM 830 O O . TYR A 1 103 ? -6.254 22.125 17.891 1 96.19 103 TYR A O 1
ATOM 838 N N . ASN A 1 104 ? -6.918 19.984 17.969 1 96 104 ASN A N 1
ATOM 839 C CA . ASN A 1 104 ? -8.297 20.375 18.266 1 96 104 ASN A CA 1
ATOM 840 C C . ASN A 1 104 ? -8.391 21.141 19.578 1 96 104 ASN A C 1
ATOM 842 O O . ASN A 1 104 ? -8.875 22.266 19.609 1 96 104 ASN A O 1
ATOM 846 N N . PRO A 1 105 ? -7.863 20.641 20.641 1 97.06 105 PRO A N 1
ATOM 847 C CA . PRO A 1 105 ? -7.922 21.406 21.891 1 97.06 105 PRO A CA 1
ATOM 848 C C . PRO A 1 105 ? -7.09 22.688 21.844 1 97.06 105 PRO A C 1
ATOM 850 O O . PRO A 1 105 ? -7.441 23.688 22.484 1 97.06 105 PRO A O 1
ATOM 853 N N . ILE A 1 106 ? -5.988 22.672 21.094 1 97.12 106 ILE A N 1
ATOM 854 C CA . ILE A 1 106 ? -5.141 23.844 20.953 1 97.12 106 ILE A CA 1
ATOM 855 C C . ILE A 1 106 ? -5.926 24.953 20.266 1 97.12 106 ILE A C 1
ATOM 857 O O . ILE A 1 106 ? -5.898 26.109 20.703 1 97.12 106 ILE A O 1
ATOM 861 N N . CYS A 1 107 ? -6.652 24.625 19.188 1 97.62 107 CYS A N 1
ATOM 862 C CA . CYS A 1 107 ? -7.461 25.594 18.453 1 97.62 107 CYS A CA 1
ATOM 863 C C . CYS A 1 107 ? -8.625 26.094 19.312 1 97.62 107 CYS A C 1
ATOM 865 O O . CYS A 1 107 ? -8.961 27.266 19.281 1 97.62 107 CYS A O 1
ATOM 867 N N . LYS A 1 108 ? -9.188 25.203 20.125 1 97.31 108 LYS A N 1
ATOM 868 C CA . LYS A 1 108 ? -10.281 25.594 21.031 1 97.31 108 LYS A CA 1
ATOM 869 C C . LYS A 1 108 ? -9.805 26.609 22.062 1 97.31 108 LYS A C 1
ATOM 871 O O . LYS A 1 108 ? -10.492 27.594 22.328 1 97.31 108 LYS A O 1
ATOM 876 N N . LYS A 1 109 ? -8.703 26.406 22.625 1 97.31 109 LYS A N 1
ATOM 877 C CA . LYS A 1 109 ? -8.133 27.328 23.594 1 97.31 109 LYS A CA 1
ATOM 878 C C . LYS A 1 109 ? -7.84 28.688 22.969 1 97.31 109 LYS A C 1
ATOM 880 O O . LYS A 1 109 ? -8.109 29.719 23.562 1 97.31 109 LYS A O 1
ATOM 885 N N . ALA A 1 110 ? -7.246 28.641 21.75 1 96.69 110 ALA A N 1
ATOM 886 C CA . ALA A 1 110 ? -6.938 29.875 21.031 1 96.69 110 ALA A CA 1
ATOM 887 C C . ALA A 1 110 ? -8.203 30.672 20.75 1 96.69 110 ALA A C 1
ATOM 889 O O . ALA A 1 110 ? -8.211 31.906 20.891 1 96.69 110 ALA A O 1
ATOM 890 N N . LYS A 1 111 ? -9.273 30.016 20.375 1 96.25 111 LYS A N 1
ATOM 891 C CA . LYS A 1 111 ? -10.547 30.688 20.125 1 96.25 111 LYS A CA 1
ATOM 892 C C . LYS A 1 111 ? -11.117 31.281 21.406 1 96.25 111 LYS A C 1
ATOM 894 O O . LYS A 1 111 ? -11.672 32.406 21.375 1 96.25 111 LYS A O 1
ATOM 899 N N . ASN A 1 112 ? -10.977 30.609 22.531 1 96.5 112 ASN A N 1
ATOM 900 C CA . ASN A 1 112 ? -11.445 31.109 23.812 1 96.5 112 ASN A CA 1
ATOM 901 C C . ASN A 1 112 ? -10.664 32.344 24.25 1 96.5 112 ASN A C 1
ATOM 903 O O . ASN A 1 112 ? -11.242 33.281 24.797 1 96.5 112 ASN A O 1
ATOM 907 N N . ASP A 1 113 ? -9.352 32.281 24.047 1 95.81 113 ASP A N 1
ATOM 908 C CA . ASP A 1 113 ? -8.516 33.438 24.359 1 95.81 113 ASP A CA 1
ATOM 909 C C . ASP A 1 113 ? -8.93 34.656 23.531 1 95.81 113 ASP A C 1
ATOM 911 O O . ASP A 1 113 ? -8.969 35.75 24.047 1 95.81 113 ASP A O 1
ATOM 915 N N . LEU A 1 114 ? -9.195 34.406 22.297 1 94.44 114 LEU A N 1
ATOM 916 C CA . LEU A 1 114 ? -9.641 35.469 21.406 1 94.44 114 LEU A CA 1
ATOM 917 C C . LEU A 1 114 ? -10.969 36.062 21.875 1 94.44 114 LEU A C 1
ATOM 919 O O . LEU A 1 114 ? -11.133 37.281 21.922 1 94.44 114 LEU A O 1
ATOM 923 N N . LYS A 1 115 ? -11.891 35.219 22.281 1 93.94 115 LYS A N 1
ATOM 924 C CA . LYS A 1 115 ? -13.203 35.656 22.766 1 93.94 115 LYS A CA 1
ATOM 925 C C . LYS A 1 115 ? -13.078 36.469 24.047 1 93.94 115 LYS A C 1
ATOM 927 O O . LYS A 1 115 ? -13.727 37.5 24.172 1 93.94 115 LYS A O 1
ATOM 932 N N . THR A 1 116 ? -12.258 36.031 24.938 1 94.81 116 THR A N 1
ATOM 933 C CA . THR A 1 116 ? -12.039 36.719 26.203 1 94.81 116 THR A CA 1
ATOM 934 C C . THR A 1 116 ? -11.477 38.125 25.969 1 94.81 116 THR A C 1
ATOM 936 O O . THR A 1 116 ? -11.891 39.094 26.609 1 94.81 116 THR A O 1
ATOM 939 N N . CYS A 1 117 ? -10.508 38.188 25.031 1 92.88 117 CYS A N 1
ATOM 940 C CA . CYS A 1 117 ? -9.914 39.469 24.703 1 92.88 117 CYS A CA 1
ATOM 941 C C . CYS A 1 117 ? -10.953 40.406 24.109 1 92.88 117 CYS A C 1
ATOM 943 O O . CYS A 1 117 ? -10.977 41.594 24.453 1 92.88 117 CYS A O 1
ATOM 945 N N . PHE A 1 118 ? -11.812 39.875 23.297 1 89.62 118 PHE A N 1
ATOM 946 C CA . PHE A 1 118 ? -12.852 40.688 22.672 1 89.62 118 PHE A CA 1
ATOM 947 C C . PHE A 1 118 ? -13.836 41.219 23.703 1 89.62 118 PHE A C 1
ATOM 949 O O . PHE A 1 118 ? -14.281 42.344 23.625 1 89.62 118 PHE A O 1
ATOM 956 N N . GLU A 1 119 ? -14.188 40.406 24.688 1 92.81 119 GLU A N 1
ATOM 957 C CA . GLU A 1 119 ? -15.102 40.781 25.75 1 92.81 119 GLU A CA 1
ATOM 958 C C . GLU A 1 119 ? -14.5 41.906 26.625 1 92.81 119 GLU A C 1
ATOM 960 O O . GLU A 1 119 ? -15.195 42.844 27.016 1 92.81 119 GLU A O 1
ATOM 965 N N . ILE A 1 120 ? -13.234 41.75 26.922 1 93.81 120 ILE A N 1
ATOM 966 C CA . ILE A 1 120 ? -12.555 42.75 27.75 1 93.81 120 ILE A CA 1
ATOM 967 C C . ILE A 1 120 ? -12.477 44.094 27 1 93.81 120 ILE A C 1
ATOM 969 O O . ILE A 1 120 ? -12.633 45.156 27.594 1 93.81 120 ILE A O 1
ATOM 973 N N . ARG A 1 121 ? -12.273 44.031 25.688 1 90.25 121 ARG A N 1
ATOM 974 C CA . ARG A 1 121 ? -12.25 45.219 24.859 1 90.25 121 ARG A CA 1
ATOM 975 C C . ARG A 1 121 ? -13.633 45.875 24.781 1 90.25 121 ARG A C 1
ATOM 977 O O . ARG A 1 121 ? -13.75 47.094 24.766 1 90.25 121 ARG A O 1
ATOM 984 N N . ALA A 1 122 ? -14.625 45.031 24.719 1 89.56 122 ALA A N 1
ATOM 985 C CA . ALA A 1 122 ? -16 45.531 24.719 1 89.56 122 ALA A CA 1
ATOM 986 C C . ALA A 1 122 ? -16.312 46.25 26.016 1 89.56 122 ALA A C 1
ATOM 988 O O . ALA A 1 122 ? -17.031 47.281 26.016 1 89.56 122 ALA A O 1
ATOM 989 N N . LYS A 1 123 ? -15.812 45.75 27.094 1 93.19 123 LYS A N 1
ATOM 990 C CA . LYS A 1 123 ? -15.969 46.406 28.391 1 93.19 123 LYS A CA 1
ATOM 991 C C . LYS A 1 123 ? -15.297 47.781 28.406 1 93.19 123 LYS A C 1
ATOM 993 O O . LYS A 1 123 ? -15.828 48.719 28.984 1 93.19 123 LYS A O 1
ATOM 998 N N . GLU A 1 124 ? -14.125 47.812 27.766 1 92.75 124 GLU A N 1
ATOM 999 C CA . GLU A 1 124 ? -13.422 49.094 27.656 1 92.75 124 GLU A CA 1
ATOM 1000 C C . GLU A 1 124 ? -14.242 50.094 26.875 1 92.75 124 GLU A C 1
ATOM 1002 O O . GLU A 1 124 ? -14.359 51.25 27.297 1 92.75 124 GLU A O 1
ATOM 1007 N N . ILE A 1 125 ? -14.82 49.688 25.812 1 90.31 125 ILE A N 1
ATOM 1008 C CA . ILE A 1 125 ? -15.625 50.562 24.969 1 90.31 125 ILE A CA 1
ATOM 1009 C C . ILE A 1 125 ? -16.859 51.031 25.734 1 90.31 125 ILE A C 1
ATOM 1011 O O . ILE A 1 125 ? -17.266 52.188 25.641 1 90.31 125 ILE A O 1
ATOM 1015 N N . ALA A 1 126 ? -17.453 50.156 26.531 1 93.31 126 ALA A N 1
ATOM 1016 C CA . ALA A 1 126 ? -18.625 50.5 27.328 1 93.31 126 ALA A CA 1
ATOM 1017 C C . ALA A 1 126 ? -18.297 51.531 28.391 1 93.31 126 ALA A C 1
ATOM 1019 O O . ALA A 1 126 ? -19.078 52.438 28.641 1 93.31 126 ALA A O 1
ATOM 1020 N N . LYS A 1 127 ? -17.156 51.438 29.047 1 94.88 127 LYS A N 1
ATOM 1021 C CA . LYS A 1 127 ? -16.734 52.375 30.078 1 94.88 127 LYS A CA 1
ATOM 1022 C C . LYS A 1 127 ? -16.406 53.719 29.469 1 94.88 127 LYS A C 1
ATOM 1024 O O . LYS A 1 127 ? -16.641 54.75 30.109 1 94.88 127 LYS A O 1
ATOM 1029 N N . LYS A 1 128 ? -15.828 53.656 28.281 1 93.12 128 LYS A N 1
ATOM 1030 C CA . LYS A 1 128 ? -15.562 54.906 27.578 1 93.12 128 LYS A CA 1
ATOM 1031 C C . LYS A 1 128 ? -16.859 55.656 27.25 1 93.12 128 LYS A C 1
ATOM 1033 O O . LYS A 1 128 ? -16.938 56.875 27.406 1 93.12 128 LYS A O 1
ATOM 1038 N N . SER A 1 129 ? -17.859 54.938 26.797 1 93.25 129 SER A N 1
ATOM 1039 C CA . SER A 1 129 ? -19.156 55.5 26.516 1 93.25 129 SER A CA 1
ATOM 1040 C C . SER A 1 129 ? -19.812 56.094 27.766 1 93.25 129 SER A C 1
ATOM 1042 O O . SER A 1 129 ? -20.484 57.125 27.703 1 93.25 129 SER A O 1
ATOM 1044 N N . GLN A 1 130 ? -19.641 55.438 28.906 1 94 130 GLN A N 1
ATOM 1045 C CA . GLN A 1 130 ? -20.172 55.906 30.172 1 94 130 GLN A CA 1
ATOM 1046 C C . GLN A 1 130 ? -19.516 57.219 30.609 1 94 130 GLN A C 1
ATOM 1048 O O . GLN A 1 130 ? -20.188 58.094 31.141 1 94 130 GLN A O 1
ATOM 1053 N N . LEU A 1 131 ? -18.234 57.25 30.359 1 94.75 131 LEU A N 1
ATOM 1054 C CA . LEU A 1 131 ? -17.5 58.469 30.688 1 94.75 131 LEU A CA 1
ATOM 1055 C C . LEU A 1 131 ? -17.984 59.625 29.844 1 94.75 131 LEU A C 1
ATOM 1057 O O . LEU A 1 131 ? -18.219 60.719 30.359 1 94.75 131 LEU A O 1
ATOM 1061 N N . GLU A 1 132 ? -18.203 59.312 28.531 1 93.44 132 GLU A N 1
ATOM 1062 C CA . GLU A 1 132 ? -18.688 60.344 27.625 1 93.44 132 GLU A CA 1
ATOM 1063 C C . GLU A 1 132 ? -20.094 60.812 28 1 93.44 132 GLU A C 1
ATOM 1065 O O . GLU A 1 132 ? -20.406 62 27.906 1 93.44 132 GLU A O 1
ATOM 1070 N N . LYS A 1 133 ? -20.875 59.906 28.422 1 92.75 133 LYS A N 1
ATOM 1071 C CA . LYS A 1 133 ? -22.234 60.25 28.859 1 92.75 133 LYS A CA 1
ATOM 1072 C C . LYS A 1 133 ? -22.219 61.062 30.125 1 92.75 133 LYS A C 1
ATOM 1074 O O . LYS A 1 133 ? -23.031 62 30.281 1 92.75 133 LYS A O 1
ATOM 1079 N N . ALA A 1 134 ? -21.328 60.781 31.062 1 92 134 ALA A N 1
ATOM 1080 C CA . ALA A 1 134 ? -21.203 61.5 32.312 1 92 134 ALA A CA 1
ATOM 1081 C C . ALA A 1 134 ? -20.75 62.938 32.062 1 92 134 ALA A C 1
ATOM 1083 O O . ALA A 1 134 ? -21.203 63.875 32.75 1 92 134 ALA A O 1
ATOM 1084 N N . ARG A 1 135 ? -19.875 63.062 31.109 1 92.56 135 ARG A N 1
ATOM 1085 C CA . ARG A 1 135 ? -19.375 64.375 30.75 1 92.56 135 ARG A CA 1
ATOM 1086 C C . ARG A 1 135 ? -20.453 65.188 30.062 1 92.56 135 ARG A C 1
ATOM 1088 O O . ARG A 1 135 ? -20.516 66.438 30.219 1 92.56 135 ARG A O 1
ATOM 1095 N N . GLY A 1 136 ? -21.359 64.625 29.359 1 90.62 136 GLY A N 1
ATOM 1096 C CA . GLY A 1 136 ? -22.406 65.312 28.609 1 90.62 136 GLY A CA 1
ATOM 1097 C C . GLY A 1 136 ? -23.609 65.625 29.453 1 90.62 136 GLY A C 1
ATOM 1098 O O . GLY A 1 136 ? -24.172 66.75 29.281 1 90.62 136 GLY A O 1
ATOM 1099 N N . LYS A 1 137 ? -24.016 64.875 30.375 1 88.88 137 LYS A N 1
ATOM 1100 C CA . LYS A 1 137 ? -25.234 65.062 31.156 1 88.88 137 LYS A CA 1
ATOM 1101 C C . LYS A 1 137 ? -25.016 66.125 32.25 1 88.88 137 LYS A C 1
ATOM 1103 O O . LYS A 1 137 ? -25.844 67 32.406 1 88.88 137 LYS A O 1
ATOM 1108 N N . ASN A 1 138 ? -24.016 65.875 33.094 1 88.19 138 ASN A N 1
ATOM 1109 C CA . ASN A 1 138 ? -23.781 66.812 34.188 1 88.19 138 ASN A CA 1
ATOM 1110 C C . ASN A 1 138 ? -22.297 67.188 34.281 1 88.19 138 ASN A C 1
ATOM 1112 O O . ASN A 1 138 ? -21.594 66.688 35.156 1 88.19 138 ASN A O 1
ATOM 1116 N N . PRO A 1 139 ? -21.875 68.188 33.562 1 88 139 PRO A N 1
ATOM 1117 C CA . PRO A 1 139 ? -20.453 68.5 33.5 1 88 139 PRO A CA 1
ATOM 1118 C C . PRO A 1 139 ? -19.938 69.062 34.812 1 88 139 PRO A C 1
ATOM 1120 O O . PRO A 1 139 ? -18.734 69.062 35.062 1 88 139 PRO A O 1
ATOM 1123 N N . THR A 1 140 ? -20.906 69.438 35.688 1 90.69 140 THR A N 1
ATOM 1124 C CA . THR A 1 140 ? -20.469 70.062 36.906 1 90.69 140 THR A CA 1
ATOM 1125 C C . THR A 1 140 ? -20.281 69 38 1 90.69 140 THR A C 1
ATOM 1127 O O . THR A 1 140 ? -19.719 69.312 39.062 1 90.69 140 THR A O 1
ATOM 1130 N N . ASN A 1 141 ? -20.781 67.812 37.75 1 91.31 141 ASN A N 1
ATOM 1131 C CA . ASN A 1 141 ? -20.609 66.75 38.719 1 91.31 141 ASN A CA 1
ATOM 1132 C C . ASN A 1 141 ? -19.219 66.125 38.625 1 91.31 141 ASN A C 1
ATOM 1134 O O . ASN A 1 141 ? -19.078 65 38.125 1 91.31 141 ASN A O 1
ATOM 1138 N N . TRP A 1 142 ? -18.219 66.812 39.219 1 90.19 142 TRP A N 1
ATOM 1139 C CA . TRP A 1 142 ? -16.812 66.438 39.094 1 90.19 142 TRP A CA 1
ATOM 1140 C C . TRP A 1 142 ? -16.531 65.062 39.719 1 90.19 142 TRP A C 1
ATOM 1142 O O . TRP A 1 142 ? -15.664 64.375 39.25 1 90.19 142 TRP A O 1
ATOM 1152 N N . GLN A 1 143 ? -17.25 64.75 40.812 1 92.25 143 GLN A N 1
ATOM 1153 C CA . GLN A 1 143 ? -17.047 63.5 41.5 1 92.25 143 GLN A CA 1
ATOM 1154 C C . GLN A 1 143 ? -17.406 62.312 40.594 1 92.25 143 GLN A C 1
ATOM 1156 O O . GLN A 1 143 ? -16.656 61.344 40.531 1 92.25 143 GLN A O 1
ATOM 1161 N N . LYS A 1 144 ? -18.516 62.438 39.906 1 92.25 144 LYS A N 1
ATOM 1162 C CA . LYS A 1 144 ? -18.984 61.375 39 1 92.25 144 LYS A CA 1
ATOM 1163 C C . LYS A 1 144 ? -18.062 61.219 37.812 1 92.25 144 LYS A C 1
ATOM 1165 O O . LYS A 1 144 ? -17.812 60.094 37.344 1 92.25 144 LYS A O 1
ATOM 1170 N N . ILE A 1 145 ? -17.609 62.219 37.219 1 94.81 145 ILE A N 1
ATOM 1171 C CA . ILE A 1 145 ? -16.719 62.219 36.062 1 94.81 145 ILE A CA 1
ATOM 1172 C C . ILE A 1 145 ? -15.375 61.625 36.469 1 94.81 145 ILE A C 1
ATOM 1174 O O . ILE A 1 145 ? -14.812 60.812 35.719 1 94.81 145 ILE A O 1
ATOM 1178 N N . ALA A 1 146 ? -14.945 61.969 37.688 1 94.38 146 ALA A N 1
ATOM 1179 C CA . ALA A 1 146 ? -13.68 61.438 38.156 1 94.38 146 ALA A CA 1
ATOM 1180 C C . ALA A 1 146 ? -13.758 59.906 38.375 1 94.38 146 ALA A C 1
ATOM 1182 O O . ALA A 1 146 ? -12.805 59.188 38.062 1 94.38 146 ALA A O 1
ATOM 1183 N N . GLN A 1 147 ? -14.898 59.531 38.875 1 95 147 GLN A N 1
ATOM 1184 C CA . GLN A 1 147 ? -15.109 58.094 39.094 1 95 147 GLN A CA 1
ATOM 1185 C C . GLN A 1 147 ? -15.18 57.344 37.75 1 95 147 GLN A C 1
ATOM 1187 O O . GLN A 1 147 ? -14.594 56.281 37.625 1 95 147 GLN A O 1
ATOM 1192 N N . ALA A 1 148 ? -15.844 57.906 36.781 1 94.25 148 ALA A N 1
ATOM 1193 C CA . ALA A 1 148 ? -15.961 57.312 35.469 1 94.25 148 ALA A CA 1
ATOM 1194 C C . ALA A 1 148 ? -14.609 57.281 34.75 1 94.25 148 ALA A C 1
ATOM 1196 O O . ALA A 1 148 ? -14.312 56.312 34.031 1 94.25 148 ALA A O 1
ATOM 1197 N N . GLU A 1 149 ? -13.828 58.25 34.906 1 94.94 149 GLU A N 1
ATOM 1198 C CA . GLU A 1 149 ? -12.492 58.312 34.344 1 94.94 149 GLU A CA 1
ATOM 1199 C C . GLU A 1 149 ? -11.578 57.25 34.938 1 94.94 149 GLU A C 1
ATOM 1201 O O . GLU A 1 149 ? -10.781 56.625 34.219 1 94.94 149 GLU A O 1
ATOM 1206 N N . ARG A 1 150 ? -11.688 57.031 36.25 1 95.5 150 ARG A N 1
ATOM 1207 C CA . ARG A 1 150 ? -10.906 56 36.906 1 95.5 150 ARG A CA 1
ATOM 1208 C C . ARG A 1 150 ? -11.297 54.625 36.406 1 95.5 150 ARG A C 1
ATOM 1210 O O . ARG A 1 150 ? -10.438 53.781 36.125 1 95.5 150 ARG A O 1
ATOM 1217 N N . ALA A 1 151 ? -12.57 54.438 36.219 1 95.19 151 ALA A N 1
ATOM 1218 C CA . ALA A 1 151 ? -13.07 53.156 35.719 1 95.19 151 ALA A CA 1
ATOM 1219 C C . ALA A 1 151 ? -12.625 52.906 34.281 1 95.19 151 ALA A C 1
ATOM 1221 O O . ALA A 1 151 ? -12.266 51.781 33.906 1 95.19 151 ALA A O 1
ATOM 1222 N N . MET A 1 152 ? -12.711 53.906 33.469 1 95.19 152 MET A N 1
ATOM 1223 C CA . MET A 1 152 ? -12.289 53.812 32.094 1 95.19 152 MET A CA 1
ATOM 1224 C C . MET A 1 152 ? -10.797 53.5 31.984 1 95.19 152 MET A C 1
ATOM 1226 O O . MET A 1 152 ? -10.383 52.688 31.172 1 95.19 152 MET A O 1
ATOM 1230 N N . ASN A 1 153 ? -10.031 54.219 32.844 1 95.75 153 ASN A N 1
ATOM 1231 C CA . ASN A 1 153 ? -8.586 54 32.812 1 95.75 153 ASN A CA 1
ATOM 1232 C C . ASN A 1 153 ? -8.211 52.594 33.25 1 95.75 153 ASN A C 1
ATOM 1234 O O . ASN A 1 153 ? -7.289 52 32.719 1 95.75 153 ASN A O 1
ATOM 1238 N N . GLN A 1 154 ? -8.945 52.094 34.188 1 96.25 154 GLN A N 1
ATOM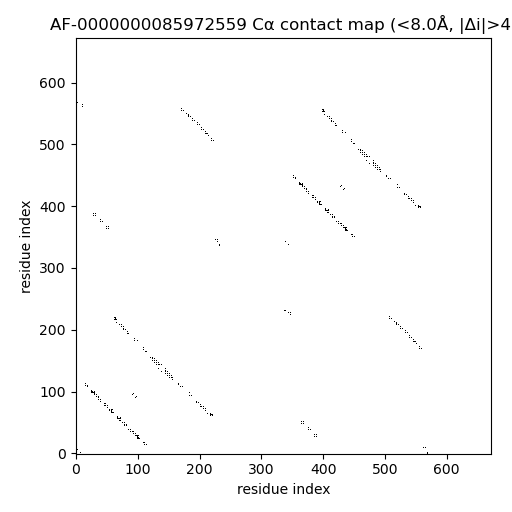 1239 C CA . GLN A 1 154 ? -8.719 50.719 34.625 1 96.25 154 GLN A CA 1
ATOM 1240 C C . GLN A 1 154 ? -9.07 49.719 33.5 1 96.25 154 GLN A C 1
ATOM 1242 O O . GLN A 1 154 ? -8.328 48.75 33.281 1 96.25 154 GLN A O 1
ATOM 1247 N N . ALA A 1 155 ? -10.148 49.906 32.875 1 94.88 155 ALA A N 1
ATOM 1248 C CA . ALA A 1 155 ? -10.578 49.062 31.766 1 94.88 155 ALA A CA 1
ATOM 1249 C C . ALA A 1 155 ? -9.602 49.125 30.594 1 94.88 155 ALA A C 1
ATOM 1251 O O . ALA A 1 155 ? -9.352 48.125 29.922 1 94.88 155 ALA A O 1
ATOM 1252 N N . LYS A 1 156 ? -9.141 50.25 30.359 1 93.31 156 LYS A N 1
ATOM 1253 C CA . LYS A 1 156 ? -8.172 50.469 29.281 1 93.31 156 LYS A CA 1
ATOM 1254 C C . LYS A 1 156 ? -6.875 49.719 29.562 1 93.31 156 LYS A C 1
ATOM 1256 O O . LYS A 1 156 ? -6.301 49.094 28.656 1 93.31 156 LYS A O 1
ATOM 1261 N N . GLU A 1 157 ? -6.414 49.812 30.781 1 95.19 157 GLU A N 1
ATOM 1262 C CA . GLU A 1 157 ? -5.199 49.094 31.172 1 95.19 157 GLU A CA 1
ATOM 1263 C C . GLU A 1 157 ? -5.367 47.594 31.031 1 95.19 157 GLU A C 1
ATOM 1265 O O . GLU A 1 157 ? -4.473 46.906 30.531 1 95.19 157 GLU A O 1
ATOM 1270 N N . GLU A 1 158 ? -6.5 47.125 31.469 1 94.56 158 GLU A N 1
ATOM 1271 C CA . GLU A 1 158 ? -6.781 45.688 31.359 1 94.56 158 GLU A CA 1
ATOM 1272 C C . GLU A 1 158 ? -6.852 45.281 29.891 1 94.56 158 GLU A C 1
ATOM 1274 O O . GLU A 1 158 ? -6.328 44.219 29.516 1 94.56 158 GLU A O 1
ATOM 1279 N N . ALA A 1 159 ? -7.477 46 29.094 1 91.94 159 ALA A N 1
ATOM 1280 C CA . ALA A 1 159 ? -7.609 45.719 27.672 1 91.94 159 ALA A CA 1
ATOM 1281 C C . ALA A 1 159 ? -6.25 45.719 26.984 1 91.94 159 ALA A C 1
ATOM 1283 O O . ALA A 1 159 ? -5.973 44.844 26.141 1 91.94 159 ALA A O 1
ATOM 1284 N N . THR A 1 160 ? -5.434 46.781 27.328 1 90.62 160 THR A N 1
ATOM 1285 C CA . THR A 1 160 ? -4.105 46.875 26.734 1 90.62 160 THR A CA 1
ATOM 1286 C C . THR A 1 160 ? -3.25 45.656 27.109 1 90.62 160 THR A C 1
ATOM 1288 O O . THR A 1 160 ? -2.611 45.062 26.25 1 90.62 160 THR A O 1
ATOM 1291 N N . GLN A 1 161 ? -3.389 45.281 28.391 1 94.56 161 GLN A N 1
ATOM 1292 C CA . GLN A 1 161 ? -2.609 44.125 28.859 1 94.56 161 GLN A CA 1
ATOM 1293 C C . GLN A 1 161 ? -3.088 42.844 28.203 1 94.56 161 GLN A C 1
ATOM 1295 O O . GLN A 1 161 ? -2.275 42 27.781 1 94.56 161 GLN A O 1
ATOM 1300 N N . THR A 1 162 ? -4.34 42.625 28.141 1 93.06 162 THR A N 1
ATOM 1301 C CA . THR A 1 162 ? -4.914 41.406 27.562 1 93.06 162 THR A CA 1
ATOM 1302 C C . THR A 1 162 ? -4.613 41.344 26.078 1 93.06 162 THR A C 1
ATOM 1304 O O . THR A 1 162 ? -4.406 40.25 25.531 1 93.06 162 THR A O 1
ATOM 1307 N N . THR A 1 163 ? -4.578 42.469 25.375 1 88.94 163 THR A N 1
ATOM 1308 C CA 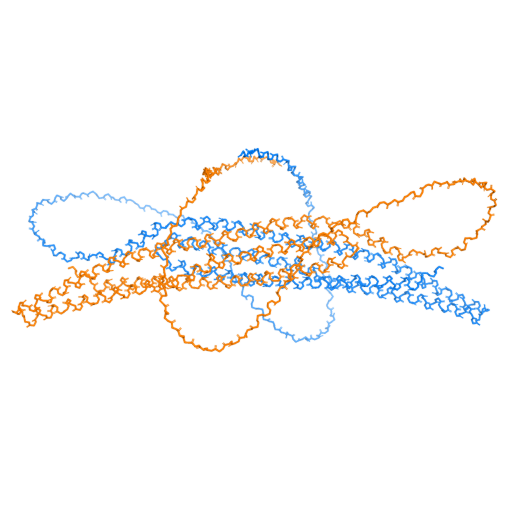. THR A 1 163 ? -4.27 42.5 23.953 1 88.94 163 THR A CA 1
ATOM 1309 C C . THR A 1 163 ? -2.816 42.094 23.703 1 88.94 163 THR A C 1
ATOM 1311 O O . THR A 1 163 ? -2.521 41.344 22.766 1 88.94 163 THR A O 1
ATOM 1314 N N . ILE A 1 164 ? -1.935 42.594 24.594 1 91.06 164 ILE A N 1
ATOM 1315 C CA . ILE A 1 164 ? -0.522 42.25 24.484 1 91.06 164 ILE A CA 1
ATOM 1316 C C . ILE A 1 164 ? -0.341 40.75 24.688 1 91.06 164 ILE A C 1
ATOM 1318 O O . ILE A 1 164 ? 0.371 40.094 23.938 1 91.06 164 ILE A O 1
ATOM 1322 N N . ASP A 1 165 ? -1.044 40.25 25.656 1 94.19 165 ASP A N 1
ATOM 1323 C CA . ASP A 1 165 ? -0.971 38.812 25.953 1 94.19 165 ASP A CA 1
ATOM 1324 C C . ASP A 1 165 ? -1.524 38 24.797 1 94.19 165 ASP A C 1
ATOM 1326 O O . ASP A 1 165 ? -0.979 36.938 24.469 1 94.19 165 ASP A O 1
ATOM 1330 N N . LEU A 1 166 ? -2.615 38.406 24.25 1 92.25 166 LEU A N 1
ATOM 1331 C CA . LEU A 1 166 ? -3.225 37.719 23.125 1 92.25 166 LEU A CA 1
ATOM 1332 C C . LEU A 1 166 ? -2.277 37.656 21.938 1 92.25 166 LEU A C 1
ATOM 1334 O O . LEU A 1 166 ? -2.141 36.594 21.297 1 92.25 166 LEU A O 1
ATOM 1338 N N . PHE A 1 167 ? -1.643 38.781 21.672 1 89.38 167 PHE A N 1
ATOM 1339 C CA . PHE A 1 167 ? -0.735 38.844 20.531 1 89.38 167 PHE A CA 1
ATOM 1340 C C . PHE A 1 167 ? 0.421 37.875 20.719 1 89.38 167 PHE A C 1
ATOM 1342 O O . PHE A 1 167 ? 0.839 37.188 19.766 1 89.38 167 PHE A O 1
ATOM 1349 N N . LYS A 1 168 ? 0.909 37.781 21.922 1 93.25 168 LYS A N 1
ATOM 1350 C CA . LYS A 1 168 ? 1.961 36.812 22.203 1 93.25 168 LYS A CA 1
ATOM 1351 C C . LYS A 1 168 ? 1.471 35.375 21.984 1 93.25 168 LYS A C 1
ATOM 1353 O O . LYS A 1 168 ? 2.188 34.531 21.422 1 93.25 168 LYS A O 1
ATOM 1358 N N . LYS A 1 169 ? 0.287 35.125 22.406 1 94.62 169 LYS A N 1
ATOM 1359 C CA . LYS A 1 169 ? -0.299 33.781 22.266 1 94.62 169 LYS A CA 1
ATOM 1360 C C . LYS A 1 169 ? -0.537 33.438 20.797 1 94.62 169 LYS A C 1
ATOM 1362 O O . LYS A 1 169 ? -0.31 32.312 20.391 1 94.62 169 LYS A O 1
ATOM 1367 N N . ILE A 1 170 ? -0.961 34.375 20.031 1 93.5 170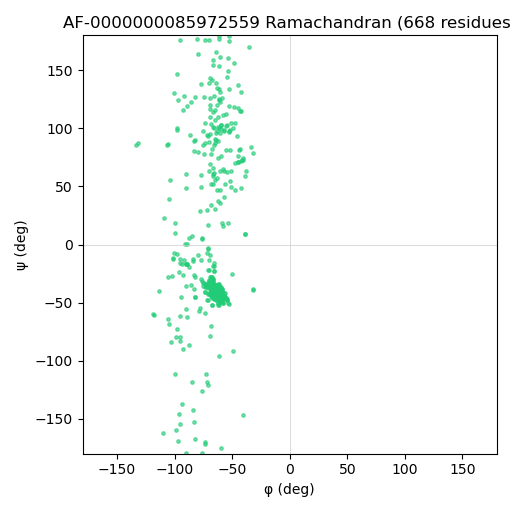 ILE A N 1
ATOM 1368 C CA . ILE A 1 170 ? -1.243 34.156 18.625 1 93.5 170 ILE A CA 1
ATOM 1369 C C . ILE A 1 170 ? 0.063 33.938 17.859 1 93.5 170 ILE A C 1
ATOM 1371 O O . ILE A 1 170 ? 0.135 33.094 16.953 1 93.5 170 ILE A O 1
ATOM 1375 N N . ASP A 1 171 ? 1.03 34.781 18.234 1 93.44 171 ASP A N 1
ATOM 1376 C CA . ASP A 1 171 ? 2.352 34.594 17.641 1 93.44 171 ASP A CA 1
ATOM 1377 C C . ASP A 1 171 ? 2.877 33.188 17.906 1 93.44 171 ASP A C 1
ATOM 1379 O O . ASP A 1 171 ? 3.424 32.531 17.016 1 93.44 171 ASP A O 1
ATOM 1383 N N . ASN A 1 172 ? 2.729 32.719 19.109 1 95.75 172 ASN A N 1
ATOM 1384 C CA . ASN A 1 172 ? 3.158 31.375 19.469 1 95.75 172 ASN A CA 1
ATOM 1385 C C . ASN A 1 172 ? 2.354 30.312 18.734 1 95.75 172 ASN A C 1
ATOM 1387 O O . ASN A 1 172 ? 2.898 29.281 18.344 1 95.75 172 ASN A O 1
ATOM 1391 N N . PHE A 1 173 ? 1.087 30.562 18.609 1 96.5 173 PHE A N 1
ATOM 1392 C CA . PHE A 1 173 ? 0.216 29.656 17.891 1 96.5 173 PHE A CA 1
ATOM 1393 C C . PHE A 1 173 ? 0.686 29.484 16.438 1 96.5 173 PHE A C 1
ATOM 1395 O O . PHE A 1 173 ? 0.772 28.375 15.938 1 96.5 173 PHE A O 1
ATOM 1402 N N . GLU A 1 174 ? 0.979 30.594 15.828 1 95.12 174 GLU A N 1
ATOM 1403 C CA . GLU A 1 174 ? 1.424 30.562 14.438 1 95.12 174 GLU A CA 1
ATOM 1404 C C . GLU A 1 174 ? 2.771 29.875 14.305 1 95.12 174 GLU A C 1
ATOM 1406 O O . GLU A 1 174 ? 2.975 29.078 13.375 1 95.12 174 GLU A O 1
ATOM 1411 N N . ARG A 1 175 ? 3.686 30.172 15.188 1 96.38 175 ARG A N 1
ATOM 1412 C CA . ARG A 1 175 ? 4.996 29.516 15.172 1 96.38 175 ARG A CA 1
ATOM 1413 C C . ARG A 1 175 ? 4.863 28.016 15.32 1 96.38 175 ARG A C 1
ATOM 1415 O O . ARG A 1 175 ? 5.441 27.25 14.531 1 96.38 175 ARG A O 1
ATOM 1422 N N . LYS A 1 176 ? 4.113 27.609 16.281 1 96.81 176 LYS A N 1
ATOM 1423 C CA . LYS A 1 176 ? 3.938 26.188 16.547 1 96.81 176 LYS A CA 1
ATOM 1424 C C . LYS A 1 176 ? 3.258 25.484 15.375 1 96.81 176 LYS A C 1
ATOM 1426 O O . LYS A 1 176 ? 3.594 24.344 15.047 1 96.81 176 LYS A O 1
ATOM 1431 N N . LYS A 1 177 ? 2.283 26.109 14.836 1 96.56 177 LYS A N 1
ATOM 1432 C CA . LYS A 1 177 ? 1.591 25.547 13.68 1 96.56 177 LYS A CA 1
ATOM 1433 C C . LYS A 1 177 ? 2.574 25.188 12.57 1 96.56 177 LYS A C 1
ATOM 1435 O O . LYS A 1 177 ? 2.566 24.078 12.062 1 96.56 177 LYS A O 1
ATOM 1440 N N . ILE A 1 178 ? 3.443 26.109 12.18 1 97.56 178 ILE A N 1
ATOM 1441 C CA . ILE A 1 178 ? 4.387 25.906 11.078 1 97.56 178 ILE A CA 1
ATOM 1442 C C . ILE A 1 178 ? 5.395 24.828 11.461 1 97.56 178 ILE A C 1
ATOM 1444 O O . ILE A 1 178 ? 5.672 23.922 10.672 1 97.56 178 ILE A O 1
ATOM 1448 N N . GLU A 1 179 ? 5.879 24.875 12.688 1 97.69 179 GLU A N 1
ATOM 1449 C CA . GLU A 1 179 ? 6.863 23.906 13.156 1 97.69 179 GLU A CA 1
ATOM 1450 C C . GLU A 1 179 ? 6.273 22.5 13.203 1 97.69 179 GLU A C 1
ATOM 1452 O O . GLU A 1 179 ? 6.906 21.547 12.758 1 97.69 179 GLU A O 1
ATOM 1457 N N . ASP A 1 180 ? 5.094 22.422 13.75 1 97.69 180 ASP A N 1
ATOM 1458 C CA . ASP A 1 180 ? 4.473 21.109 13.938 1 97.69 180 ASP A CA 1
ATOM 1459 C C . ASP A 1 180 ? 4.113 20.484 12.594 1 97.69 180 ASP A C 1
ATOM 1461 O O . ASP A 1 180 ? 4.316 19.281 12.398 1 97.69 180 ASP A O 1
ATOM 1465 N N . ILE A 1 181 ? 3.557 21.219 11.703 1 97.38 181 ILE A N 1
ATOM 1466 C CA . ILE A 1 181 ? 3.189 20.672 10.406 1 97.38 181 ILE A CA 1
ATOM 1467 C C . ILE A 1 181 ? 4.445 20.188 9.672 1 97.38 181 ILE A C 1
ATOM 1469 O O . ILE A 1 181 ? 4.438 19.141 9.039 1 97.38 181 ILE A O 1
ATOM 1473 N N . LYS A 1 182 ? 5.5 21.047 9.695 1 97.88 182 LYS A N 1
ATOM 1474 C CA . LYS A 1 182 ? 6.785 20.656 9.117 1 97.88 182 LYS A CA 1
ATOM 1475 C C . LYS A 1 182 ? 7.277 19.344 9.711 1 97.88 182 LYS A C 1
ATOM 1477 O O . LYS A 1 182 ? 7.617 18.406 8.977 1 97.88 182 LYS A O 1
ATOM 1482 N N . ASN A 1 183 ? 7.223 19.234 11 1 98.12 183 ASN A N 1
ATOM 1483 C CA . ASN A 1 183 ? 7.738 18.047 11.688 1 98.12 183 ASN A CA 1
ATOM 1484 C C . ASN A 1 183 ? 6.867 16.828 11.422 1 98.12 183 ASN A C 1
ATOM 1486 O O . ASN A 1 183 ? 7.387 15.727 11.227 1 98.12 183 ASN A O 1
ATOM 1490 N N . VAL A 1 184 ? 5.586 16.969 11.438 1 98.62 184 VAL A N 1
ATOM 1491 C CA . VAL A 1 184 ? 4.652 15.867 11.227 1 98.62 184 VAL A CA 1
ATOM 1492 C C . VAL A 1 184 ? 4.879 15.258 9.844 1 98.62 184 VAL A C 1
ATOM 1494 O O . VAL A 1 184 ? 4.965 14.031 9.711 1 98.62 184 VAL A O 1
ATOM 1497 N N . PHE A 1 185 ? 5.027 16.062 8.828 1 98.75 185 PHE A N 1
ATOM 1498 C CA . PHE A 1 185 ? 5.195 15.531 7.48 1 98.75 185 PHE A CA 1
ATOM 1499 C C . PHE A 1 185 ? 6.594 14.961 7.289 1 98.75 185 PHE A C 1
ATOM 1501 O O . PHE A 1 185 ? 6.777 13.984 6.559 1 98.75 185 PHE A O 1
ATOM 1508 N N . LEU A 1 186 ? 7.594 15.57 7.957 1 98.81 186 LEU A N 1
ATOM 1509 C CA . LEU A 1 186 ? 8.93 14.984 7.91 1 98.81 186 LEU A CA 1
ATOM 1510 C C . LEU A 1 186 ? 8.938 13.602 8.539 1 98.81 186 LEU A C 1
ATOM 1512 O O . LEU A 1 186 ? 9.555 12.672 8.008 1 98.81 186 LEU A O 1
ATOM 1516 N N . GLU A 1 187 ? 8.219 13.461 9.625 1 98.75 187 GLU A N 1
ATOM 1517 C CA . GLU A 1 187 ? 8.109 12.156 10.266 1 98.75 187 GLU A CA 1
ATOM 1518 C C . GLU A 1 187 ? 7.387 11.156 9.375 1 98.75 187 GLU A C 1
ATOM 1520 O O . GLU A 1 187 ? 7.793 9.992 9.281 1 98.75 187 GLU A O 1
ATOM 1525 N N . PHE A 1 188 ? 6.316 11.57 8.742 1 98.88 188 PHE A N 1
ATOM 1526 C CA . PHE A 1 188 ? 5.594 10.711 7.812 1 98.88 188 PHE A CA 1
ATOM 1527 C C . PHE A 1 188 ? 6.52 10.18 6.73 1 98.88 188 PHE A C 1
ATOM 1529 O O . PHE A 1 188 ? 6.52 8.977 6.441 1 98.88 188 PHE A O 1
ATOM 1536 N N . ILE A 1 189 ? 7.305 11.039 6.176 1 98.94 189 ILE A N 1
ATOM 1537 C CA . ILE A 1 189 ? 8.203 10.68 5.082 1 98.94 189 ILE A CA 1
ATOM 1538 C C . ILE A 1 189 ? 9.258 9.695 5.578 1 98.94 189 ILE A C 1
ATOM 1540 O O . ILE A 1 189 ? 9.578 8.719 4.895 1 98.94 189 ILE A O 1
ATOM 1544 N N . LYS A 1 190 ? 9.773 9.984 6.754 1 98.81 190 LYS A N 1
ATOM 1545 C CA . LYS A 1 190 ? 10.758 9.07 7.328 1 98.81 190 LYS A CA 1
ATOM 1546 C C . LYS A 1 190 ? 10.18 7.676 7.516 1 98.81 190 LYS A C 1
ATOM 1548 O O . LYS A 1 190 ? 10.828 6.676 7.207 1 98.81 190 LYS A O 1
ATOM 1553 N N . ILE A 1 191 ? 8.977 7.613 7.988 1 98.88 191 ILE A N 1
ATOM 1554 C CA . ILE A 1 191 ? 8.289 6.344 8.203 1 98.88 191 ILE A CA 1
ATOM 1555 C C . ILE A 1 191 ? 8.133 5.613 6.867 1 98.88 191 ILE A C 1
ATOM 1557 O O . ILE A 1 191 ? 8.438 4.426 6.762 1 98.88 191 ILE A O 1
ATOM 1561 N N . GLU A 1 192 ? 7.688 6.324 5.848 1 98.88 192 GLU A N 1
ATOM 1562 C CA . GLU A 1 192 ? 7.508 5.742 4.52 1 98.88 192 GLU A CA 1
ATOM 1563 C C . GLU A 1 192 ? 8.836 5.246 3.951 1 98.88 192 GLU A C 1
ATOM 1565 O O . GLU A 1 192 ? 8.914 4.137 3.422 1 98.88 192 GLU A O 1
ATOM 1570 N N . MET A 1 193 ? 9.852 6.043 4.086 1 98.75 193 MET A N 1
ATOM 1571 C CA . MET A 1 193 ? 11.148 5.691 3.514 1 98.75 193 MET A CA 1
ATOM 1572 C C . MET A 1 193 ? 11.711 4.438 4.168 1 98.75 193 MET A C 1
ATOM 1574 O O . MET A 1 193 ? 12.281 3.582 3.492 1 98.75 193 MET A O 1
ATOM 1578 N N . VAL A 1 194 ? 11.523 4.336 5.473 1 98.81 194 VAL A N 1
ATOM 1579 C CA . VAL A 1 194 ? 12 3.152 6.184 1 98.81 194 VAL A CA 1
ATOM 1580 C C . VAL A 1 194 ? 11.289 1.908 5.648 1 98.81 194 VAL A C 1
ATOM 1582 O O . VAL A 1 194 ? 11.93 0.891 5.375 1 98.81 194 VAL A O 1
ATOM 1585 N N . PHE A 1 195 ? 10.016 1.976 5.449 1 98.88 195 PHE A N 1
ATOM 1586 C CA . PHE A 1 195 ? 9.258 0.837 4.934 1 98.88 195 PHE A CA 1
ATOM 1587 C C . PHE A 1 195 ? 9.742 0.46 3.535 1 98.88 195 PHE A C 1
ATOM 1589 O O . PHE A 1 195 ? 9.992 -0.715 3.256 1 98.88 195 PHE A O 1
ATOM 1596 N N . HIS A 1 196 ? 9.828 1.405 2.666 1 98.88 196 HIS A N 1
ATOM 1597 C CA . HIS A 1 196 ? 10.211 1.119 1.288 1 98.88 196 HIS A CA 1
ATOM 1598 C C . HIS A 1 196 ? 11.633 0.574 1.215 1 98.88 196 HIS A C 1
ATOM 1600 O O . HIS A 1 196 ? 11.922 -0.3 0.396 1 98.88 196 HIS A O 1
ATOM 1606 N N . ALA A 1 197 ? 12.5 1.149 2.033 1 98.81 197 ALA A N 1
ATOM 1607 C CA . ALA A 1 197 ? 13.867 0.649 2.059 1 98.81 197 ALA A CA 1
ATOM 1608 C C . ALA A 1 197 ? 13.914 -0.81 2.504 1 98.81 197 ALA A C 1
ATOM 1610 O O . ALA A 1 197 ? 14.602 -1.633 1.891 1 98.81 197 ALA A O 1
ATOM 1611 N N . LYS A 1 198 ? 13.148 -1.146 3.537 1 98.81 198 LYS A N 1
ATOM 1612 C CA . LYS A 1 198 ? 13.109 -2.521 4.023 1 98.81 198 LYS A CA 1
ATOM 1613 C C . LYS A 1 198 ? 12.453 -3.447 3.002 1 98.81 198 LYS A C 1
ATOM 1615 O O . LYS A 1 198 ? 12.859 -4.598 2.846 1 98.81 198 LYS A O 1
ATOM 1620 N N . ALA A 1 199 ? 11.469 -2.961 2.365 1 98.81 199 ALA A N 1
ATOM 1621 C CA . ALA A 1 199 ? 10.805 -3.752 1.333 1 98.81 199 ALA A CA 1
ATOM 1622 C C . ALA A 1 199 ? 11.766 -4.109 0.206 1 98.81 199 ALA A C 1
ATOM 1624 O O . ALA A 1 199 ? 11.828 -5.262 -0.223 1 98.81 199 ALA A O 1
ATOM 1625 N N . ILE A 1 200 ? 12.578 -3.139 -0.254 1 98.69 200 ILE A N 1
ATOM 1626 C CA . ILE A 1 200 ? 13.531 -3.381 -1.334 1 98.69 200 ILE A CA 1
ATOM 1627 C C . ILE A 1 200 ? 14.562 -4.422 -0.893 1 98.69 200 ILE A C 1
ATOM 1629 O O . ILE A 1 200 ? 14.938 -5.301 -1.67 1 98.69 200 ILE A O 1
ATOM 1633 N N . GLU A 1 201 ? 14.953 -4.277 0.306 1 98.75 201 GLU A N 1
ATOM 1634 C CA . GLU A 1 201 ? 15.914 -5.23 0.851 1 98.75 201 GLU A CA 1
ATOM 1635 C C . GLU A 1 201 ? 15.359 -6.648 0.831 1 98.75 201 GLU A C 1
ATOM 1637 O O . GLU A 1 201 ? 16.016 -7.574 0.337 1 98.75 201 GLU A O 1
ATOM 1642 N N . LEU A 1 202 ? 14.18 -6.809 1.303 1 98.94 202 LEU A N 1
ATOM 1643 C CA . LEU A 1 202 ? 13.57 -8.133 1.413 1 98.94 202 LEU A CA 1
ATOM 1644 C C . LEU A 1 202 ? 13.188 -8.672 0.04 1 98.94 202 LEU A C 1
ATOM 1646 O O . LEU A 1 202 ? 13.336 -9.859 -0.229 1 98.94 202 LEU A O 1
ATOM 1650 N N . TYR A 1 203 ? 12.758 -7.824 -0.876 1 98.88 203 TYR A N 1
ATOM 1651 C CA . TYR A 1 203 ? 12.438 -8.258 -2.232 1 98.88 203 TYR A CA 1
ATOM 1652 C C . TYR A 1 203 ? 13.703 -8.664 -2.984 1 98.88 203 TYR A C 1
ATOM 1654 O O . TYR A 1 203 ? 13.672 -9.578 -3.812 1 98.88 203 TYR A O 1
ATOM 1662 N N . THR A 1 204 ? 14.797 -7.938 -2.725 1 98.81 204 THR A N 1
ATOM 1663 C CA . THR A 1 204 ? 16.062 -8.328 -3.328 1 98.81 204 THR A CA 1
ATOM 1664 C C . THR A 1 204 ? 16.453 -9.742 -2.9 1 98.81 204 THR A C 1
ATOM 1666 O O . THR A 1 204 ? 16.875 -10.555 -3.727 1 98.81 204 THR A O 1
ATOM 1669 N N . THR A 1 205 ? 16.266 -10.008 -1.621 1 98.88 205 THR A N 1
ATOM 1670 C CA . THR A 1 205 ? 16.516 -11.352 -1.119 1 98.88 205 THR A CA 1
ATOM 1671 C C . THR A 1 205 ? 15.57 -12.359 -1.77 1 98.88 205 THR A C 1
ATOM 1673 O O . THR A 1 205 ? 15.984 -13.445 -2.18 1 98.88 205 THR A O 1
ATOM 1676 N N . ALA A 1 206 ? 14.312 -11.992 -1.86 1 98.88 206 ALA A N 1
ATOM 1677 C CA . ALA A 1 206 ? 13.305 -12.859 -2.469 1 98.88 206 ALA A CA 1
ATOM 1678 C C . ALA A 1 206 ? 13.648 -13.156 -3.926 1 98.88 206 ALA A C 1
ATOM 1680 O O . ALA A 1 206 ? 13.469 -14.289 -4.395 1 98.88 206 ALA A O 1
ATOM 1681 N N . TYR A 1 207 ? 14.148 -12.172 -4.625 1 98.75 207 TYR A N 1
ATOM 1682 C CA . TYR A 1 207 ? 14.547 -12.352 -6.02 1 98.75 207 TYR A CA 1
ATOM 1683 C C . TYR A 1 207 ? 15.625 -13.422 -6.145 1 98.75 207 TYR A C 1
ATOM 1685 O O . TYR A 1 207 ? 15.547 -14.297 -7.008 1 98.75 207 TYR A O 1
ATOM 1693 N N . ASN A 1 208 ? 16.578 -13.359 -5.285 1 98.56 208 ASN A N 1
ATOM 1694 C CA . ASN A 1 208 ? 17.672 -14.32 -5.305 1 98.56 208 ASN A CA 1
ATOM 1695 C C . ASN A 1 208 ? 17.188 -15.719 -4.945 1 98.56 208 ASN A C 1
ATOM 1697 O O . ASN A 1 208 ? 17.656 -16.703 -5.527 1 98.56 208 ASN A O 1
ATOM 1701 N N . VAL A 1 209 ? 16.266 -15.781 -4.027 1 98.69 209 VAL A N 1
ATOM 1702 C CA . VAL A 1 209 ? 15.703 -17.062 -3.598 1 98.69 209 VAL A CA 1
ATOM 1703 C C . VAL A 1 209 ? 14.992 -17.734 -4.77 1 98.69 209 VAL A C 1
ATOM 1705 O O . VAL A 1 209 ? 15.203 -18.922 -5.039 1 98.69 209 VAL A O 1
ATOM 1708 N N . LEU A 1 210 ? 14.211 -16.984 -5.496 1 98.62 210 LEU A N 1
ATOM 1709 C CA . LEU A 1 210 ? 13.406 -17.531 -6.578 1 98.62 210 LEU A CA 1
ATOM 1710 C C . LEU A 1 210 ? 14.266 -17.828 -7.805 1 98.62 210 LEU A C 1
ATOM 1712 O O . LEU A 1 210 ? 14 -18.781 -8.539 1 98.62 210 LEU A O 1
ATOM 1716 N N . LYS A 1 211 ? 15.305 -17.062 -8 1 97.81 211 LYS A N 1
ATOM 1717 C CA . LYS A 1 211 ? 16.219 -17.266 -9.117 1 97.81 211 LYS A CA 1
ATOM 1718 C C . LYS A 1 211 ? 16.984 -18.578 -8.977 1 97.81 211 LYS A C 1
ATOM 1720 O O . LYS A 1 211 ? 17.391 -19.172 -9.977 1 97.81 211 LYS A O 1
ATOM 1725 N N . ASN A 1 212 ? 17 -19.094 -7.777 1 95.94 212 ASN A N 1
ATOM 1726 C CA . ASN A 1 212 ? 17.781 -20.297 -7.488 1 95.94 212 ASN A CA 1
ATOM 1727 C C . ASN A 1 212 ? 16.984 -21.562 -7.711 1 95.94 212 ASN A C 1
ATOM 1729 O O . ASN A 1 212 ? 17.5 -22.672 -7.539 1 95.94 212 ASN A O 1
ATOM 1733 N N . ILE A 1 213 ? 15.758 -21.453 -8.117 1 97.94 213 ILE A N 1
ATOM 1734 C CA . ILE A 1 213 ? 14.984 -22.641 -8.477 1 97.94 213 ILE A CA 1
ATOM 1735 C C . ILE A 1 213 ? 15.656 -23.359 -9.641 1 97.94 213 ILE A C 1
ATOM 1737 O O . ILE A 1 213 ? 15.945 -22.75 -10.68 1 97.94 213 ILE A O 1
ATOM 1741 N N . LYS A 1 214 ? 15.938 -24.625 -9.445 1 97.62 214 LYS A N 1
ATOM 1742 C CA . LYS A 1 214 ? 16.578 -25.453 -10.469 1 97.62 214 LYS A CA 1
ATOM 1743 C C . LYS A 1 214 ? 15.547 -26.281 -11.227 1 97.62 214 LYS A C 1
ATOM 1745 O O . LYS A 1 214 ? 15.258 -27.422 -10.836 1 97.62 214 LYS A O 1
ATOM 1750 N N . VAL A 1 215 ? 15.18 -25.859 -12.352 1 97.12 215 VAL A N 1
ATOM 1751 C CA . VAL A 1 215 ? 14.102 -26.453 -13.133 1 97.12 215 VAL A CA 1
ATOM 1752 C C . VAL A 1 215 ? 14.469 -27.875 -13.523 1 97.12 215 VAL A C 1
ATOM 1754 O O . VAL A 1 215 ? 13.68 -28.812 -13.336 1 97.12 215 VAL A O 1
ATOM 1757 N N . GLU A 1 216 ? 15.695 -28.062 -13.992 1 96.88 216 GLU A N 1
ATOM 1758 C CA . GLU A 1 216 ? 16.125 -29.375 -14.477 1 96.88 216 GLU A CA 1
ATOM 1759 C C . GLU A 1 216 ? 16.203 -30.391 -13.344 1 96.88 216 GLU A C 1
ATOM 1761 O O . GLU A 1 216 ? 15.82 -31.547 -13.508 1 96.88 216 GLU A O 1
ATOM 1766 N N . ASP A 1 217 ? 16.672 -29.984 -12.203 1 96.5 217 ASP A N 1
ATOM 1767 C CA . ASP A 1 217 ? 16.75 -30.875 -11.047 1 96.5 217 ASP A CA 1
ATOM 1768 C C . ASP A 1 217 ? 15.367 -31.297 -10.586 1 96.5 217 ASP A C 1
ATOM 1770 O O . ASP A 1 217 ? 15.141 -32.469 -10.258 1 96.5 217 ASP A O 1
ATOM 1774 N N . ASP A 1 218 ? 14.469 -30.438 -10.555 1 96.38 218 ASP A N 1
ATOM 1775 C CA . ASP A 1 218 ? 13.102 -30.734 -10.141 1 96.38 218 ASP A CA 1
ATOM 1776 C C . ASP A 1 218 ? 12.406 -31.641 -11.156 1 96.38 218 ASP A C 1
ATOM 1778 O O . ASP A 1 218 ? 11.656 -32.531 -10.781 1 96.38 218 ASP A O 1
ATOM 1782 N N . LEU A 1 219 ? 12.672 -31.359 -12.406 1 95.31 219 LEU A N 1
ATOM 1783 C CA . LEU A 1 219 ? 12.078 -32.188 -13.445 1 95.31 219 LEU A CA 1
ATOM 1784 C C . LEU A 1 219 ? 12.602 -33.625 -13.359 1 95.31 219 LEU A C 1
ATOM 1786 O O . LEU A 1 219 ? 11.852 -34.594 -13.547 1 95.31 219 LEU A O 1
ATOM 1790 N N . LYS A 1 220 ? 13.898 -33.75 -13.055 1 94.5 220 LYS A N 1
ATOM 1791 C CA . LYS A 1 220 ? 14.5 -35.062 -12.93 1 94.5 220 LYS A CA 1
ATOM 1792 C C . LYS A 1 220 ? 13.875 -35.875 -11.781 1 94.5 220 LYS A C 1
ATOM 1794 O O . LYS A 1 220 ? 13.664 -37.062 -11.891 1 94.5 220 LYS A O 1
ATOM 1799 N N . GLU A 1 221 ? 13.648 -35.188 -10.727 1 92.06 221 GLU A N 1
ATOM 1800 C CA . GLU A 1 221 ? 12.992 -35.844 -9.586 1 92.06 221 GLU A CA 1
ATOM 1801 C C . GLU A 1 221 ? 11.602 -36.344 -9.961 1 92.06 221 GLU A C 1
ATOM 1803 O O . GLU A 1 221 ? 11.219 -37.469 -9.586 1 92.06 221 GLU A O 1
ATOM 1808 N N . PHE A 1 222 ? 10.875 -35.594 -10.75 1 92.25 222 PHE A N 1
ATOM 1809 C CA . PHE A 1 222 ? 9.547 -35.969 -11.219 1 92.25 222 PHE A CA 1
ATOM 1810 C C . PHE A 1 222 ? 9.625 -37.188 -12.148 1 92.25 222 PHE A C 1
ATOM 1812 O O . PHE A 1 222 ? 8.875 -38.156 -12 1 92.25 222 PHE A O 1
ATOM 1819 N N . GLN A 1 223 ? 10.578 -37.125 -13.039 1 90.81 223 GLN A N 1
ATOM 1820 C CA . GLN A 1 223 ? 10.742 -38.188 -14.023 1 90.81 223 GLN A CA 1
ATOM 1821 C C . GLN A 1 223 ? 11.133 -39.5 -13.352 1 90.81 223 GLN A C 1
ATOM 1823 O O . GLN A 1 223 ? 10.664 -40.562 -13.742 1 90.81 223 GLN A O 1
ATOM 1828 N N . SER A 1 224 ? 11.977 -39.375 -12.336 1 88.62 224 SER A N 1
ATOM 1829 C CA . SER A 1 224 ? 12.406 -40.562 -11.609 1 88.62 224 SER A CA 1
ATOM 1830 C C . SER A 1 224 ? 11.234 -41.219 -10.891 1 88.62 224 SER A C 1
ATOM 1832 O O . SER A 1 224 ? 11.133 -42.469 -10.859 1 88.62 224 SER A O 1
ATOM 1834 N N . HIS A 1 225 ? 10.414 -40.438 -10.344 1 84.62 225 HIS A N 1
ATOM 1835 C CA . HIS A 1 225 ? 9.234 -40.969 -9.656 1 84.62 225 HIS A CA 1
ATOM 1836 C C . HIS A 1 225 ? 8.242 -41.562 -10.641 1 84.62 225 HIS A C 1
ATOM 1838 O O . HIS A 1 225 ? 7.641 -42.625 -10.359 1 84.62 225 HIS A O 1
ATOM 1844 N N . PHE A 1 226 ? 8.109 -41 -11.805 1 80.06 226 PHE A N 1
ATOM 1845 C CA . PHE A 1 226 ? 7.172 -41.438 -12.828 1 80.06 226 PHE A CA 1
ATOM 1846 C C . PHE A 1 226 ? 7.617 -42.75 -13.445 1 80.06 226 PHE A C 1
ATOM 1848 O O . PHE A 1 226 ? 6.789 -43.625 -13.711 1 80.06 226 PHE A O 1
ATOM 1855 N N . ARG A 1 227 ? 8.914 -42.906 -13.594 1 76.94 227 ARG A N 1
ATOM 1856 C CA . ARG A 1 227 ? 9.477 -44.156 -14.164 1 76.94 227 ARG A CA 1
ATOM 1857 C C . ARG A 1 227 ? 9.289 -45.312 -13.211 1 76.94 227 ARG A C 1
ATOM 1859 O O . ARG A 1 227 ? 9.195 -46.469 -13.648 1 76.94 227 ARG A O 1
ATOM 1866 N N . SER A 1 228 ? 9.227 -45.062 -11.977 1 72.5 228 SER A N 1
ATOM 1867 C CA . SER A 1 228 ? 9.031 -46.125 -11 1 72.5 228 SER A CA 1
ATOM 1868 C C . SER A 1 228 ? 7.656 -46.781 -11.148 1 72.5 228 SER A C 1
ATOM 1870 O O . SER A 1 228 ? 7.469 -47.938 -10.781 1 72.5 228 SER A O 1
ATOM 1872 N N . TYR A 1 229 ? 6.723 -46.031 -11.758 1 66.69 229 TYR A N 1
ATOM 1873 C CA . TYR A 1 229 ? 5.398 -46.594 -12.016 1 66.69 229 TYR A CA 1
ATOM 1874 C C . TYR A 1 229 ? 5.387 -47.438 -13.289 1 66.69 229 TYR A C 1
ATOM 1876 O O . TYR A 1 229 ? 4.617 -48.375 -13.406 1 66.69 229 TYR A O 1
ATOM 1884 N N . THR A 1 230 ? 6.285 -47.125 -14.297 1 60.53 230 THR A N 1
ATOM 1885 C CA . THR A 1 230 ? 6.199 -47.75 -15.617 1 60.53 230 THR A CA 1
ATOM 1886 C C . THR A 1 230 ? 7.184 -48.938 -15.727 1 60.53 230 THR A C 1
ATOM 1888 O O . THR A 1 230 ? 7.156 -49.688 -16.703 1 60.53 230 THR A O 1
ATOM 1891 N N . ALA A 1 231 ? 8.109 -49.25 -14.828 1 55.06 231 ALA A N 1
ATOM 1892 C CA . ALA A 1 231 ? 9.055 -50.375 -14.906 1 55.06 231 ALA A CA 1
ATOM 1893 C C . ALA A 1 231 ? 8.344 -51.719 -14.812 1 55.06 231 ALA A C 1
ATOM 1895 O O . ALA A 1 231 ? 7.461 -51.906 -13.969 1 55.06 231 ALA A O 1
ATOM 1896 N N . PRO A 1 232 ? 8.398 -52.469 -15.891 1 48.91 232 PRO A N 1
ATOM 1897 C CA . PRO A 1 232 ? 7.844 -53.812 -15.875 1 48.91 232 PRO A CA 1
ATOM 1898 C C . PRO A 1 232 ? 8.242 -54.594 -14.625 1 48.91 232 PRO A C 1
ATOM 1900 O O . PRO A 1 232 ? 9.328 -54.375 -14.078 1 48.91 232 PRO A O 1
ATOM 1903 N N . SER A 1 233 ? 7.289 -54.938 -13.867 1 41.88 233 SER A N 1
ATOM 1904 C CA . SER A 1 233 ? 7.602 -55.906 -12.82 1 41.88 233 SER A CA 1
ATOM 1905 C C . SER A 1 233 ? 8.453 -57.062 -13.359 1 41.88 233 SER A C 1
ATOM 1907 O O . SER A 1 233 ? 7.988 -57.844 -14.188 1 41.88 233 SER A O 1
ATOM 1909 N N . GLN A 1 234 ? 9.633 -56.844 -13.656 1 39.5 234 GLN A N 1
ATOM 1910 C CA . GLN A 1 234 ? 10.508 -57.969 -14 1 39.5 234 GLN A CA 1
ATOM 1911 C C . GLN A 1 234 ? 10.234 -59.188 -13.125 1 39.5 234 GLN A C 1
ATOM 1913 O O . GLN A 1 234 ? 11.047 -60.094 -13.062 1 39.5 234 GLN A O 1
ATOM 1918 N N . HIS A 1 235 ? 9.219 -59.281 -12.312 1 36.97 235 HIS A N 1
ATOM 1919 C CA . HIS A 1 235 ? 9.273 -60.5 -11.531 1 36.97 235 HIS A CA 1
ATOM 1920 C C . HIS A 1 235 ? 9.172 -61.75 -12.438 1 36.97 235 HIS A C 1
ATOM 1922 O O . HIS A 1 235 ? 9.5 -62.844 -12.023 1 36.97 235 HIS A O 1
ATOM 1928 N N . ASP A 1 236 ? 8.289 -61.781 -13.477 1 36.09 236 ASP A N 1
ATOM 1929 C CA . ASP A 1 236 ? 7.953 -63.156 -13.781 1 36.09 236 ASP A CA 1
ATOM 1930 C C . ASP A 1 236 ? 8.984 -63.781 -14.719 1 36.09 236 ASP A C 1
ATOM 1932 O O . ASP A 1 236 ? 8.656 -64.188 -15.844 1 36.09 236 ASP A O 1
ATOM 1936 N N . VAL A 1 237 ? 10.094 -63.188 -15.07 1 33.72 237 VAL A N 1
ATOM 1937 C CA . VAL A 1 237 ? 10.875 -64.188 -15.812 1 33.72 237 VAL A CA 1
ATOM 1938 C C . VAL A 1 237 ? 11.156 -65.375 -14.922 1 33.72 237 VAL A C 1
ATOM 1940 O O . VAL A 1 237 ? 11.711 -65.25 -13.828 1 33.72 237 VAL A O 1
ATOM 1943 N N . PRO A 1 238 ? 10.367 -66.438 -15.07 1 32.97 238 PRO A N 1
ATOM 1944 C CA . PRO A 1 238 ? 10.789 -67.688 -14.406 1 32.97 238 PRO A CA 1
ATOM 1945 C C . PRO A 1 238 ? 12.281 -67.938 -14.586 1 32.97 238 PRO A C 1
ATOM 1947 O O . PRO A 1 238 ? 12.773 -68 -15.719 1 32.97 238 PRO A O 1
ATOM 1950 N N . THR A 1 239 ? 13.094 -67.312 -13.766 1 32.38 239 THR A N 1
ATOM 1951 C CA . THR A 1 239 ? 14.469 -67.75 -13.695 1 32.38 239 THR A CA 1
ATOM 1952 C C . THR A 1 239 ? 14.523 -69.312 -13.742 1 32.38 239 THR A C 1
ATOM 1954 O O . THR A 1 239 ? 14.039 -69.938 -12.836 1 32.38 239 THR A O 1
ATOM 1957 N N . GLY A 1 240 ? 14.258 -69.812 -14.898 1 28.31 240 GLY A N 1
ATOM 1958 C CA . GLY A 1 240 ? 14.648 -71.188 -15.008 1 28.31 240 GLY A CA 1
ATOM 1959 C C . GLY A 1 240 ? 16 -71.5 -14.383 1 28.31 240 GLY A C 1
ATOM 1960 O O . GLY A 1 240 ? 17.016 -70.938 -14.836 1 28.31 240 GLY A O 1
ATOM 1961 N N . ASN A 1 241 ? 15.992 -71.5 -13.055 1 28.41 241 ASN A N 1
ATOM 1962 C CA . ASN A 1 241 ? 17.109 -72 -12.25 1 28.41 241 ASN A CA 1
ATOM 1963 C C . ASN A 1 241 ? 17.75 -73.25 -12.875 1 28.41 241 ASN A C 1
ATOM 1965 O O . ASN A 1 241 ? 17.172 -74.312 -12.844 1 28.41 241 ASN A O 1
ATOM 1969 N N . VAL A 1 242 ? 18.312 -73.062 -14.055 1 28.09 242 VAL A N 1
ATOM 1970 C CA . VAL A 1 242 ? 19.125 -74.188 -14.398 1 28.09 242 VAL A CA 1
ATOM 1971 C C . VAL A 1 242 ? 20.109 -74.5 -13.258 1 28.09 242 VAL A C 1
ATOM 1973 O O . VAL A 1 242 ? 20.812 -73.562 -12.797 1 28.09 242 VAL A O 1
ATOM 1976 N N . GLN A 1 243 ? 19.812 -75.438 -12.375 1 24.88 243 GLN A N 1
ATOM 1977 C CA . GLN A 1 243 ? 20.516 -76.125 -11.305 1 24.88 243 GLN A CA 1
ATOM 1978 C C . GLN A 1 243 ? 21.938 -76.5 -11.734 1 24.88 243 GLN A C 1
ATOM 1980 O O . GLN A 1 243 ? 22.141 -77.438 -12.492 1 24.88 243 GLN A O 1
ATOM 1985 N N . ASN A 1 244 ? 22.672 -75.5 -12.305 1 21.58 244 ASN A N 1
ATOM 1986 C CA . ASN A 1 244 ? 24 -76.125 -12.477 1 21.58 244 ASN A CA 1
ATOM 1987 C C . ASN A 1 244 ? 24.609 -76.5 -11.141 1 21.58 244 ASN A C 1
ATOM 1989 O O . ASN A 1 244 ? 24.547 -75.75 -10.164 1 21.58 244 ASN A O 1
ATOM 1993 N N . ASN A 1 245 ? 24.922 -77.75 -10.844 1 21.86 245 ASN A N 1
ATOM 1994 C CA . ASN A 1 245 ? 25.453 -78.625 -9.797 1 21.86 245 ASN A CA 1
ATOM 1995 C C . ASN A 1 245 ? 26.844 -78.188 -9.367 1 21.86 245 ASN A C 1
ATOM 1997 O O . ASN A 1 245 ? 27.562 -78.938 -8.711 1 21.86 245 ASN A O 1
ATOM 2001 N N . GLU A 1 246 ? 27.344 -77 -9.648 1 20.78 246 GLU A N 1
ATOM 2002 C CA . GLU A 1 246 ? 28.75 -77.188 -9.328 1 20.78 246 GLU A CA 1
ATOM 2003 C C . GLU A 1 246 ? 28.953 -77.375 -7.824 1 20.78 246 GLU A C 1
ATOM 2005 O O . GLU A 1 246 ? 28.281 -76.75 -7.02 1 20.78 246 GLU A O 1
ATOM 2010 N N . ASP A 1 247 ? 29.859 -78.25 -7.332 1 19.84 247 ASP A N 1
ATOM 2011 C CA . ASP A 1 247 ? 30.328 -79 -6.168 1 19.84 247 ASP A CA 1
ATOM 2012 C C . ASP A 1 247 ? 30.922 -78.062 -5.121 1 19.84 247 ASP A C 1
ATOM 2014 O O . ASP A 1 247 ? 30.578 -78.125 -3.941 1 19.84 247 ASP A O 1
ATOM 2018 N N . THR A 1 248 ? 32.125 -77.375 -5.254 1 19.19 248 THR A N 1
ATOM 2019 C CA . THR A 1 248 ? 33.125 -77.875 -4.305 1 19.19 248 THR A CA 1
ATOM 2020 C C . THR A 1 248 ? 32.938 -77.188 -2.949 1 19.19 248 THR A C 1
ATOM 2022 O O . THR A 1 248 ? 32.25 -76.188 -2.844 1 19.19 248 THR A O 1
ATOM 2025 N N . SER A 1 249 ? 34.156 -76.875 -2.234 1 17.39 249 SER A N 1
ATOM 2026 C CA . SER A 1 249 ? 34.844 -77.125 -0.973 1 17.39 249 SER A CA 1
ATOM 2027 C C . SER A 1 249 ? 34.688 -75.938 -0.028 1 17.39 249 SER A C 1
ATOM 2029 O O . SER A 1 249 ? 34.688 -74.812 -0.467 1 17.39 249 SER A O 1
ATOM 2031 N N . ARG A 1 250 ? 34.281 -76.188 1.275 1 19.28 250 ARG A N 1
ATOM 2032 C CA . ARG A 1 250 ? 33.781 -75.625 2.525 1 19.28 250 ARG A CA 1
ATOM 2033 C C . ARG A 1 250 ? 34.844 -74.688 3.141 1 19.28 250 ARG A C 1
ATOM 2035 O O . ARG A 1 250 ? 34.688 -74.25 4.297 1 19.28 250 ARG A O 1
ATOM 2042 N N . ILE A 1 251 ? 35.781 -73.938 2.477 1 18.84 251 ILE A N 1
ATOM 2043 C CA . ILE A 1 251 ? 36.844 -73.688 3.455 1 18.84 251 ILE A CA 1
ATOM 2044 C C . ILE A 1 251 ? 36.344 -72.75 4.535 1 18.84 251 ILE A C 1
ATOM 2046 O O . ILE A 1 251 ? 36 -71.625 4.238 1 18.84 251 ILE A O 1
ATOM 2050 N N . GLN A 1 252 ? 35.875 -73.312 5.652 1 18.7 252 GLN A N 1
ATOM 2051 C CA . GLN A 1 252 ? 35.312 -72.75 6.887 1 18.7 252 GLN A CA 1
ATOM 2052 C C . GLN A 1 252 ? 36.344 -71.938 7.637 1 18.7 252 GLN A C 1
ATOM 2054 O O . GLN A 1 252 ? 37.281 -72.5 8.227 1 18.7 252 GLN A O 1
ATOM 2059 N N . HIS A 1 253 ? 36.969 -70.938 7.008 1 17.53 253 HIS A N 1
ATOM 2060 C CA . HIS A 1 253 ? 37.969 -70.438 7.945 1 17.53 253 HIS A CA 1
ATOM 2061 C C . HIS A 1 253 ? 37.281 -69.875 9.188 1 17.53 253 HIS A C 1
ATOM 2063 O O . HIS A 1 253 ? 36.219 -69.25 9.094 1 17.53 253 HIS A O 1
ATOM 2069 N N . ASP A 1 254 ? 37.75 -70.188 10.406 1 16.8 254 ASP A N 1
ATOM 2070 C CA . ASP A 1 254 ? 37.594 -70.312 11.852 1 16.8 254 ASP A CA 1
ATOM 2071 C C . ASP A 1 254 ? 37.5 -68.938 12.492 1 16.8 254 ASP A C 1
ATOM 2073 O O . ASP A 1 254 ? 36.594 -68.625 13.281 1 16.8 254 ASP A O 1
ATOM 2077 N N . ASP A 1 255 ? 38.625 -68.188 12.695 1 16.39 255 ASP A N 1
ATOM 2078 C CA . ASP A 1 255 ? 39.031 -68.062 14.086 1 16.39 255 ASP A CA 1
ATOM 2079 C C . ASP A 1 255 ? 38.344 -66.875 14.766 1 16.39 255 ASP A C 1
ATOM 2081 O O . ASP A 1 255 ? 37.781 -67 15.852 1 16.39 255 ASP A O 1
ATOM 2085 N N . MET A 1 256 ? 38.938 -65.625 14.648 1 17.81 256 MET A N 1
ATOM 2086 C CA . MET A 1 256 ? 39.531 -65.062 15.852 1 17.81 256 MET A CA 1
ATOM 2087 C C . MET A 1 256 ? 38.531 -64.188 16.594 1 17.81 256 MET A C 1
ATOM 2089 O O . MET A 1 256 ? 37.781 -63.406 15.984 1 17.81 256 MET A O 1
ATOM 2093 N N . THR A 1 257 ? 38.344 -64.438 17.906 1 16.94 257 THR A N 1
ATOM 2094 C CA . THR A 1 257 ? 37.5 -64.188 19.062 1 16.94 257 THR A CA 1
ATOM 2095 C C . THR A 1 257 ? 37.656 -62.719 19.547 1 16.94 257 THR A C 1
ATOM 2097 O O . THR A 1 257 ? 36.969 -62.312 20.5 1 16.94 257 THR A O 1
ATOM 2100 N N . PHE A 1 258 ? 38.188 -61.719 18.828 1 16.44 258 PHE A N 1
ATOM 2101 C CA . PHE A 1 258 ? 38.719 -60.844 19.859 1 16.44 258 PHE A CA 1
ATOM 2102 C C . PHE A 1 258 ? 37.594 -60.188 20.656 1 16.44 258 PHE A C 1
ATOM 2104 O O . PHE A 1 258 ? 36.562 -59.875 20.094 1 16.44 258 PHE A O 1
ATOM 2111 N N . HIS A 1 259 ? 37.75 -59.969 22.047 1 15.66 259 HIS A N 1
ATOM 2112 C CA . HIS A 1 259 ? 37.156 -59.812 23.375 1 15.66 259 HIS A CA 1
ATOM 2113 C C . HIS A 1 259 ? 36.781 -58.344 23.641 1 15.66 259 HIS A C 1
ATOM 2115 O O . HIS A 1 259 ? 36.094 -58.031 24.609 1 15.66 259 HIS A O 1
ATOM 2121 N N . ALA A 1 260 ? 37.312 -57.344 22.938 1 15.64 260 ALA A N 1
ATOM 2122 C CA . ALA A 1 260 ? 37.688 -56.281 23.875 1 15.64 260 ALA A CA 1
ATOM 2123 C C . ALA A 1 260 ? 36.469 -55.75 24.609 1 15.64 260 ALA A C 1
ATOM 2125 O O . ALA A 1 260 ? 35.344 -55.812 24.109 1 15.64 260 ALA A O 1
ATOM 2126 N N . GLN A 1 261 ? 36.75 -54.812 25.547 1 15.34 261 GLN A N 1
ATOM 2127 C CA . GLN A 1 261 ? 36.562 -54.344 26.906 1 15.34 261 GLN A CA 1
ATOM 2128 C C . GLN A 1 261 ? 35.438 -53.312 26.984 1 15.34 261 GLN A C 1
ATOM 2130 O O . GLN A 1 261 ? 35.062 -52.688 25.984 1 15.34 261 GLN A O 1
ATOM 2135 N N . ASN A 1 262 ? 35.094 -52.844 28.234 1 15.46 262 ASN A N 1
ATOM 2136 C CA . ASN A 1 262 ? 34.062 -52.562 29.203 1 15.46 262 ASN A CA 1
ATOM 2137 C C . ASN A 1 262 ? 33.594 -51.094 29.125 1 15.46 262 ASN A C 1
ATOM 2139 O O . ASN A 1 262 ? 32.406 -50.812 29.281 1 15.46 262 ASN A O 1
ATOM 2143 N N . GLN A 1 263 ? 34.5 -50.031 29.031 1 15.29 263 GLN A N 1
ATOM 2144 C CA . GLN A 1 263 ? 34.406 -49.125 30.172 1 15.29 263 GLN A CA 1
ATOM 2145 C C . GLN A 1 263 ? 33.156 -48.219 30.047 1 15.29 263 GLN A C 1
ATOM 2147 O O . GLN A 1 263 ? 32.656 -48 28.953 1 15.29 263 GLN A O 1
ATOM 2152 N N . THR A 1 264 ? 32.938 -47.25 31.109 1 16.34 264 THR A N 1
ATOM 2153 C CA . THR A 1 264 ? 32.031 -46.781 32.156 1 16.34 264 THR A CA 1
ATOM 2154 C C . THR A 1 264 ? 31.344 -45.469 31.719 1 16.34 264 THR A C 1
ATOM 2156 O O . THR A 1 264 ? 30.125 -45.344 31.875 1 16.34 264 THR A O 1
ATOM 2159 N N . GLU A 1 265 ? 32.062 -44.281 31.5 1 16 265 GLU A N 1
ATOM 2160 C CA . GLU A 1 265 ? 31.844 -43.188 32.469 1 16 265 GLU A CA 1
ATOM 2161 C C . GLU A 1 265 ? 30.578 -42.406 32.125 1 16 265 GLU A C 1
ATOM 2163 O O . GLU A 1 265 ? 30.109 -42.438 30.969 1 16 265 GLU A O 1
ATOM 2168 N N . GLN A 1 266 ? 30.344 -41.094 32.812 1 16.22 266 GLN A N 1
ATOM 2169 C CA . GLN A 1 266 ? 29.484 -40.344 33.75 1 16.22 266 GLN A CA 1
ATOM 2170 C C . GLN A 1 266 ? 28.75 -39.219 33.031 1 16.22 266 GLN A C 1
ATOM 2172 O O . GLN A 1 266 ? 27.578 -38.969 33.312 1 16.22 266 GLN A O 1
ATOM 2177 N N . THR A 1 267 ? 29.328 -38.438 32.062 1 15.8 267 THR A N 1
ATOM 2178 C CA . THR A 1 267 ? 29.25 -37.031 32.438 1 15.8 267 THR A CA 1
ATOM 2179 C C . THR A 1 267 ? 27.828 -36.5 32.281 1 15.8 267 THR A C 1
ATOM 2181 O O . THR A 1 267 ? 27.047 -37.062 31.5 1 15.8 267 THR A O 1
ATOM 2184 N N . GLU A 1 268 ? 27.688 -35.062 32.406 1 16.61 268 GLU A N 1
ATOM 2185 C CA . GLU A 1 268 ? 27.078 -33.938 33.156 1 16.61 268 GLU A CA 1
ATOM 2186 C C . GLU A 1 268 ? 25.844 -33.438 32.438 1 16.61 268 GLU A C 1
ATOM 2188 O O . GLU A 1 268 ? 25.625 -33.719 31.25 1 16.61 268 GLU A O 1
ATOM 2193 N N . ASN A 1 269 ? 25.438 -32.125 32.781 1 16.86 269 ASN A N 1
ATOM 2194 C CA . ASN A 1 269 ? 24.391 -31.344 33.406 1 16.86 269 ASN A CA 1
ATOM 2195 C C . ASN A 1 269 ? 23.594 -30.531 32.375 1 16.86 269 ASN A C 1
ATOM 2197 O O . ASN A 1 269 ? 22.797 -29.672 32.75 1 16.86 269 ASN A O 1
ATOM 2201 N N . VAL A 1 270 ? 23.516 -30.812 31.125 1 17.64 270 VAL A N 1
ATOM 2202 C CA . VAL A 1 270 ? 23.188 -29.609 30.375 1 17.64 270 VAL A CA 1
ATOM 2203 C C . VAL A 1 270 ? 21.797 -29.109 30.781 1 17.64 270 VAL A C 1
ATOM 2205 O O . VAL A 1 270 ? 20.875 -29.906 30.969 1 17.64 270 VAL A O 1
ATOM 2208 N N . SER A 1 271 ? 21.719 -27.688 30.922 1 17.38 271 SER A N 1
ATOM 2209 C CA . SER A 1 271 ? 20.969 -26.562 31.453 1 17.38 271 SER A CA 1
ATOM 2210 C C . SER A 1 271 ? 19.625 -26.406 30.75 1 17.38 271 SER A C 1
ATOM 2212 O O . SER A 1 271 ? 19.469 -26.859 29.609 1 17.38 271 SER A O 1
ATOM 2214 N N . ASN A 1 272 ? 18.578 -25.766 31.469 1 17.05 272 ASN A N 1
ATOM 2215 C CA . ASN A 1 272 ? 17.156 -25.641 31.75 1 17.05 272 ASN A CA 1
ATOM 2216 C C . ASN A 1 272 ? 16.484 -24.625 30.828 1 17.05 272 ASN A C 1
ATOM 2218 O O . ASN A 1 272 ? 16.688 -23.422 30.953 1 17.05 272 ASN A O 1
ATOM 2222 N N . ILE A 1 273 ? 16.422 -24.703 29.5 1 17.83 273 ILE A N 1
ATOM 2223 C CA . ILE A 1 273 ? 15.875 -23.609 28.703 1 17.83 273 ILE A CA 1
ATOM 2224 C C . ILE A 1 273 ? 14.383 -23.469 28.984 1 17.83 273 ILE A C 1
ATOM 2226 O O . ILE A 1 273 ? 13.609 -24.406 28.781 1 17.83 273 ILE A O 1
ATOM 2230 N N . SER A 1 274 ? 13.961 -22.422 29.875 1 17.28 274 SER A N 1
ATOM 2231 C CA . SER A 1 274 ? 12.695 -21.984 30.453 1 17.28 274 SER A CA 1
ATOM 2232 C C . SER A 1 274 ? 11.773 -21.375 29.406 1 17.28 274 SER A C 1
ATOM 2234 O O . SER A 1 274 ? 12.047 -20.297 28.875 1 17.28 274 SER A O 1
ATOM 2236 N N . LEU A 1 275 ? 11.195 -21.953 28.484 1 17.83 275 LEU A N 1
ATOM 2237 C CA . LEU A 1 275 ? 10.336 -21.344 27.484 1 17.83 275 LEU A CA 1
ATOM 2238 C C . LEU A 1 275 ? 9.016 -20.875 28.094 1 17.83 275 LEU A C 1
ATOM 2240 O O . LEU A 1 275 ? 8.234 -21.703 28.594 1 17.83 275 LEU A O 1
ATOM 2244 N N . LYS A 1 276 ? 8.883 -19.578 28.656 1 17.31 276 LYS A N 1
ATOM 2245 C CA . LYS A 1 276 ? 7.785 -18.859 29.297 1 17.31 276 LYS A CA 1
ATOM 2246 C C . LYS A 1 276 ? 6.547 -18.844 28.406 1 17.31 276 LYS A C 1
ATOM 2248 O O . LYS A 1 276 ? 6.656 -18.781 27.172 1 17.31 276 LYS A O 1
ATOM 2253 N N . SER A 1 277 ? 5.246 -18.812 29.047 1 18.8 277 SER A N 1
ATOM 2254 C CA . SER A 1 277 ? 3.816 -19.062 28.938 1 18.8 277 SER A CA 1
ATOM 2255 C C . SER A 1 277 ? 3.084 -17.859 28.359 1 18.8 277 SER A C 1
ATOM 2257 O O . SER A 1 277 ? 3.27 -16.734 28.812 1 18.8 277 SER A O 1
ATOM 2259 N N . CYS A 1 278 ? 2.805 -17.734 27.047 1 20.14 278 CYS A N 1
ATOM 2260 C CA . CYS A 1 278 ? 2.102 -16.734 26.234 1 20.14 278 CYS A CA 1
ATOM 2261 C C . CYS A 1 278 ? 0.67 -16.547 26.734 1 20.14 278 CYS A C 1
ATOM 2263 O O . CYS A 1 278 ? -0.132 -17.484 26.688 1 20.14 278 CYS A O 1
ATOM 2265 N N . VAL A 1 279 ? 0.345 -15.445 27.625 1 17.91 279 VAL A N 1
ATOM 2266 C CA . VAL A 1 279 ? -0.782 -15 28.438 1 17.91 279 VAL A CA 1
ATOM 2267 C C . VAL A 1 279 ? -1.927 -14.547 27.531 1 17.91 279 VAL A C 1
ATOM 2269 O O . VAL A 1 279 ? -1.701 -13.867 26.516 1 17.91 279 VAL A O 1
ATOM 2272 N N . LYS A 1 280 ? -3.246 -15.055 27.625 1 19.75 280 LYS A N 1
ATOM 2273 C CA . LYS A 1 280 ? -4.598 -15.094 27.062 1 19.75 280 LYS A CA 1
ATOM 2274 C C . LYS A 1 280 ? -5.371 -13.828 27.422 1 19.75 280 LYS A C 1
ATOM 2276 O O . LYS A 1 280 ? -6.285 -13.867 28.25 1 19.75 280 LYS A O 1
ATOM 2281 N N . SER A 1 281 ? -4.934 -12.508 27.266 1 18.19 281 SER A N 1
ATOM 2282 C CA . SER A 1 281 ? -5.625 -11.398 27.922 1 18.19 281 SER A CA 1
ATOM 2283 C C . SER A 1 281 ? -7.008 -11.18 27.312 1 18.19 281 SER A C 1
ATOM 2285 O O . SER A 1 281 ? -7.129 -10.836 26.141 1 18.19 281 SER A O 1
ATOM 2287 N N . LYS A 1 282 ? -8.047 -11.922 27.578 1 19.34 282 LYS A N 1
ATOM 2288 C CA . LYS A 1 282 ? -9.438 -11.789 27.141 1 19.34 282 LYS A CA 1
ATOM 2289 C C . LYS A 1 282 ? -10.07 -10.531 27.719 1 19.34 282 LYS A C 1
ATOM 2291 O O . LYS A 1 282 ? -10.055 -10.32 28.938 1 19.34 282 LYS A O 1
ATOM 2296 N N . ALA A 1 283 ? -10.258 -9.359 27.109 1 19.86 283 ALA A N 1
ATOM 2297 C CA . ALA A 1 283 ? -10.727 -7.992 27.312 1 19.86 283 ALA A CA 1
ATOM 2298 C C . ALA A 1 283 ? -12.188 -7.969 27.734 1 19.86 283 ALA A C 1
ATOM 2300 O O . ALA A 1 283 ? -13.078 -8.211 26.922 1 19.86 283 ALA A O 1
ATOM 2301 N N . SER A 1 284 ? -12.516 -8.57 28.953 1 18.53 284 SER A N 1
ATOM 2302 C CA . SER A 1 284 ? -13.922 -8.609 29.344 1 18.53 284 SER A CA 1
ATOM 2303 C C . SER A 1 284 ? -14.43 -7.223 29.734 1 18.53 284 SER A C 1
ATOM 2305 O O . SER A 1 284 ? -13.867 -6.574 30.609 1 18.53 284 SER A O 1
ATOM 2307 N N . ILE A 1 285 ? -15.008 -6.438 28.938 1 20.7 285 ILE A N 1
ATOM 2308 C CA . ILE A 1 285 ? -15.461 -5.051 29.031 1 20.7 285 ILE A CA 1
ATOM 2309 C C . ILE A 1 285 ? -16.625 -4.945 30.016 1 20.7 285 ILE A C 1
ATOM 2311 O O . ILE A 1 285 ? -17.766 -4.773 29.609 1 20.7 285 ILE A O 1
ATOM 2315 N N . HIS A 1 286 ? -16.438 -5.496 31.266 1 18.67 286 HIS A N 1
ATOM 2316 C CA . HIS A 1 286 ? -17.641 -5.441 32.094 1 18.67 286 HIS A CA 1
ATOM 2317 C C . HIS A 1 286 ? -17.953 -4.012 32.5 1 18.67 286 HIS A C 1
ATOM 2319 O O . HIS A 1 286 ? -17.062 -3.271 32.938 1 18.67 286 HIS A O 1
ATOM 2325 N N . VAL A 1 287 ? -18.953 -3.402 32.031 1 20.27 287 VAL A N 1
ATOM 2326 C CA . VAL A 1 287 ? -19.469 -2.041 32.156 1 20.27 287 VAL A CA 1
ATOM 2327 C C . VAL A 1 287 ? -19.938 -1.8 33.594 1 20.27 287 VAL A C 1
ATOM 2329 O O . VAL A 1 287 ? -20.953 -2.35 34 1 20.27 287 VAL A O 1
ATOM 2332 N N . PRO A 1 288 ? -18.891 -1.94 34.594 1 18.23 288 PRO A N 1
ATOM 2333 C CA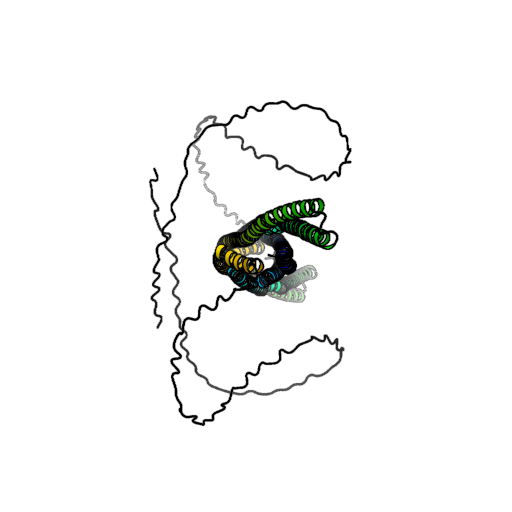 . PRO A 1 288 ? -19.438 -1.928 35.969 1 18.23 288 PRO A CA 1
ATOM 2334 C C . PRO A 1 288 ? -20.156 -0.624 36.312 1 18.23 288 PRO A C 1
ATOM 2336 O O . PRO A 1 288 ? -19.922 0.398 35.656 1 18.23 288 PRO A O 1
ATOM 2339 N N . SER A 1 289 ? -21.125 -0.768 37.281 1 20.83 289 SER A N 1
ATOM 2340 C CA . SER A 1 289 ? -22.203 -0.011 37.906 1 20.83 289 SER A CA 1
ATOM 2341 C C . SER A 1 289 ? -21.641 1.025 38.875 1 20.83 289 SER A C 1
ATOM 2343 O O . SER A 1 289 ? -20.844 0.695 39.75 1 20.83 289 SER A O 1
ATOM 2345 N N . SER A 1 290 ? -21.5 2.279 38.469 1 18.62 290 SER A N 1
ATOM 2346 C CA . SER A 1 290 ? -20.828 3.455 39.031 1 18.62 290 SER A CA 1
ATOM 2347 C C . SER A 1 290 ? -21.344 3.785 40.438 1 18.62 290 SER A C 1
ATOM 2349 O O . SER A 1 290 ? -22.422 4.359 40.562 1 18.62 290 SER A O 1
ATOM 2351 N N . SER A 1 291 ? -21.078 2.775 41.375 1 18.23 291 SER A N 1
ATOM 2352 C CA . SER A 1 291 ? -21.625 3.156 42.656 1 18.23 291 SER A CA 1
ATOM 2353 C C . SER A 1 291 ? -20.859 4.324 43.25 1 18.23 291 SER A C 1
ATOM 2355 O O . SER A 1 291 ? -19.625 4.328 43.281 1 18.23 291 SER A O 1
ATOM 2357 N N . PHE A 1 292 ? -21.406 5.461 43.531 1 18.81 292 PHE A N 1
ATOM 2358 C CA . PHE A 1 292 ? -20.984 6.824 43.844 1 18.81 292 PHE A CA 1
ATOM 2359 C C . PHE A 1 292 ? -20.375 6.906 45.25 1 18.81 292 PHE A C 1
ATOM 2361 O O . PHE A 1 292 ? -20.062 8 45.719 1 18.81 292 PHE A O 1
ATOM 2368 N N . ILE A 1 293 ? -19.719 5.797 45.781 1 18.73 293 ILE A N 1
ATOM 2369 C CA . ILE A 1 293 ? -19.781 6.043 47.219 1 18.73 293 ILE A CA 1
ATOM 2370 C C . ILE A 1 293 ? -18.656 7 47.625 1 18.73 293 ILE A C 1
ATOM 2372 O O . ILE A 1 293 ? -17.5 6.793 47.281 1 18.73 293 ILE A O 1
ATOM 2376 N N . SER A 1 294 ? -18.891 8.117 48.312 1 16.62 294 SER A N 1
ATOM 2377 C CA . SER A 1 294 ? -18.156 9.359 48.531 1 16.62 294 SER A CA 1
ATOM 2378 C C . SER A 1 294 ? -17.062 9.164 49.594 1 16.62 294 SER A C 1
ATOM 2380 O O . SER A 1 294 ? -16.156 9.992 49.719 1 16.62 294 SER A O 1
ATOM 2382 N N . PRO A 1 295 ? -16.859 8.062 50.406 1 19.19 295 PRO A N 1
ATOM 2383 C CA . PRO A 1 295 ? -16.484 8.68 51.656 1 19.19 295 PRO A CA 1
ATOM 2384 C C . PRO A 1 295 ? -15.023 9.109 51.719 1 19.19 295 PRO A C 1
ATOM 2386 O O . PRO A 1 295 ? -14.211 8.625 50.938 1 19.19 295 PRO A O 1
ATOM 2389 N N . VAL A 1 296 ? -14.438 9.781 52.781 1 18.02 296 VAL A N 1
ATOM 2390 C CA . VAL A 1 296 ? -13.633 10.938 53.156 1 18.02 296 VAL A CA 1
ATOM 2391 C C . VAL A 1 296 ? -12.211 10.492 53.5 1 18.02 296 VAL A C 1
ATOM 2393 O O . VAL A 1 296 ? -11.242 11.188 53.156 1 18.02 296 VAL A O 1
ATOM 2396 N N . SER A 1 297 ? -11.844 9.312 53.969 1 16.44 297 SER A N 1
ATOM 2397 C CA . SER A 1 297 ? -11.039 9.484 55.156 1 16.44 297 SER A CA 1
ATOM 2398 C C . SER A 1 297 ? -9.555 9.617 54.844 1 16.44 297 SER A C 1
ATOM 2400 O O . SER A 1 297 ? -8.852 10.438 55.406 1 16.44 297 SER A O 1
ATOM 2402 N N . LYS A 1 298 ? -8.812 8.656 54.25 1 16.77 298 LYS A N 1
ATOM 2403 C CA . LYS A 1 298 ? -7.648 8.133 54.969 1 16.77 298 LYS A CA 1
ATOM 2404 C C . LYS A 1 298 ? -6.418 9 54.719 1 16.77 298 LYS A C 1
ATOM 2406 O O . LYS A 1 298 ? -6.121 9.359 53.562 1 16.77 298 LYS A O 1
ATOM 2411 N N . LYS A 1 299 ? -5.707 9.594 55.625 1 20.27 299 LYS A N 1
ATOM 2412 C CA . LYS A 1 299 ? -4.609 10.547 55.781 1 20.27 299 LYS A CA 1
ATOM 2413 C C . LYS A 1 299 ? -3.27 9.906 55.438 1 20.27 299 LYS A C 1
ATOM 2415 O O . LYS A 1 299 ? -2.803 9.016 56.125 1 20.27 299 LYS A O 1
ATOM 2420 N N . HIS A 1 300 ? -2.785 9.672 54.125 1 17.84 300 HIS A N 1
ATOM 2421 C CA . HIS A 1 300 ? -1.675 8.844 53.688 1 17.84 300 HIS A CA 1
ATOM 2422 C C . HIS A 1 300 ? -0.333 9.5 53.969 1 17.84 300 HIS A C 1
ATOM 2424 O O . HIS A 1 300 ? -0.013 10.555 53.406 1 17.84 300 HIS A O 1
ATOM 2430 N N . ARG A 1 301 ? 0.242 9.391 55.062 1 18.12 301 ARG A N 1
ATOM 2431 C CA . ARG A 1 301 ? 1.402 10.141 55.531 1 18.12 301 ARG A CA 1
ATOM 2432 C C . ARG A 1 301 ? 2.666 9.719 54.812 1 18.12 301 ARG A C 1
ATOM 2434 O O . ARG A 1 301 ? 3.723 10.336 54.969 1 18.12 301 ARG A O 1
ATOM 2441 N N . GLU A 1 302 ? 2.693 8.711 54 1 18.25 302 GLU A N 1
ATOM 2442 C CA . GLU A 1 302 ? 3.963 7.988 54.062 1 18.25 302 GLU A CA 1
ATOM 2443 C C . GLU A 1 302 ? 5.074 8.773 53.375 1 18.25 302 GLU A C 1
ATOM 2445 O O . GLU A 1 302 ? 4.91 9.227 52.25 1 18.25 302 GLU A O 1
ATOM 2450 N N . VAL A 1 303 ? 5.961 9.398 54.031 1 20.09 303 VAL A N 1
ATOM 2451 C CA . VAL A 1 303 ? 7.098 10.227 53.625 1 20.09 303 VAL A CA 1
ATOM 2452 C C . VAL A 1 303 ? 8.125 9.375 52.875 1 20.09 303 VAL A C 1
ATOM 2454 O O . VAL A 1 303 ? 8.695 8.438 53.438 1 20.09 303 VAL A O 1
ATOM 2457 N N . ARG A 1 304 ? 7.934 9.273 51.625 1 16.91 304 ARG A N 1
ATOM 2458 C CA . ARG A 1 304 ? 8.758 8.445 50.75 1 16.91 304 ARG A CA 1
ATOM 2459 C C . ARG A 1 304 ? 10.211 8.898 50.75 1 16.91 304 ARG A C 1
ATOM 2461 O O . ARG A 1 304 ? 10.5 10.078 51 1 16.91 304 ARG A O 1
ATOM 2468 N N . MET A 1 305 ? 11.086 7.996 50.875 1 18.98 305 MET A N 1
ATOM 2469 C CA . MET A 1 305 ? 12.5 7.652 50.969 1 18.98 305 MET A CA 1
ATOM 2470 C C . MET A 1 305 ? 13.219 8.039 49.656 1 18.98 305 MET A C 1
ATOM 2472 O O . MET A 1 305 ? 13.344 7.227 48.75 1 18.98 305 MET A O 1
ATOM 2476 N N . SER A 1 306 ? 13.039 9.172 49.125 1 17.3 306 SER A N 1
ATOM 2477 C CA . SER A 1 306 ? 13.562 9.227 47.781 1 17.3 306 SER A CA 1
ATOM 2478 C C . SER A 1 306 ? 15.07 9.016 47.75 1 17.3 306 SER A C 1
ATOM 2480 O O . SER A 1 306 ? 15.797 9.625 48.562 1 17.3 306 SER A O 1
ATOM 2482 N N . ASP A 1 307 ? 15.555 7.926 47.438 1 18.47 307 ASP A N 1
ATOM 2483 C CA . ASP A 1 307 ? 16.844 7.281 47.188 1 18.47 307 ASP A CA 1
ATOM 2484 C C . ASP A 1 307 ? 17.609 8.016 46.094 1 18.47 307 ASP A C 1
ATOM 2486 O O . ASP A 1 307 ? 18.594 7.504 45.562 1 18.47 307 ASP A O 1
ATOM 2490 N N . THR A 1 308 ? 17.641 9.195 46.031 1 17.34 308 THR A N 1
ATOM 2491 C CA . THR A 1 308 ? 18.156 9.695 44.75 1 17.34 308 THR A CA 1
ATOM 2492 C C . THR A 1 308 ? 19.609 9.273 44.562 1 17.34 308 THR A C 1
ATOM 2494 O O . THR A 1 308 ? 20.469 9.594 45.375 1 17.34 308 THR A O 1
ATOM 2497 N N . LYS A 1 309 ? 19.906 8.086 43.938 1 18.05 309 LYS A N 1
ATOM 2498 C CA . LYS A 1 309 ? 21.094 7.453 43.375 1 18.05 309 LYS A CA 1
ATOM 2499 C C . LYS A 1 309 ? 22.016 8.477 42.719 1 18.05 309 LYS A C 1
ATOM 2501 O O . LYS A 1 309 ? 21.562 9.562 42.344 1 18.05 309 LYS A O 1
ATOM 2506 N N . SER A 1 310 ? 23.188 8.047 42.375 1 17.3 310 SER A N 1
ATOM 2507 C CA . SER A 1 310 ? 24.609 8.227 42.094 1 17.3 310 SER A CA 1
ATOM 2508 C C . SER A 1 310 ? 24.828 8.914 40.75 1 17.3 310 SER A C 1
ATOM 2510 O O . SER A 1 310 ? 24.016 8.766 39.844 1 17.3 310 SER A O 1
ATOM 2512 N N . ARG A 1 311 ? 25.594 9.992 40.719 1 17.44 311 ARG A N 1
ATOM 2513 C CA . ARG A 1 311 ? 26.031 11.055 39.812 1 17.44 311 ARG A CA 1
ATOM 2514 C C . ARG A 1 311 ? 26.766 10.492 38.625 1 17.44 311 ARG A C 1
ATOM 2516 O O . ARG A 1 311 ? 28 10.492 38.562 1 17.44 311 ARG A O 1
ATOM 2523 N N . ILE A 1 312 ? 26.391 9.352 38.125 1 18.3 312 ILE A N 1
ATOM 2524 C CA . ILE A 1 312 ? 27.406 8.883 37.219 1 18.3 312 ILE A CA 1
ATOM 2525 C C . ILE A 1 312 ? 27.609 9.906 36.094 1 18.3 312 ILE A C 1
ATOM 2527 O O . ILE A 1 312 ? 26.656 10.328 35.438 1 18.3 312 ILE A O 1
ATOM 2531 N N . LYS A 1 313 ? 28.641 10.688 36.125 1 18.8 313 LYS A N 1
ATOM 2532 C CA . LYS A 1 313 ? 29.172 11.742 35.25 1 18.8 313 LYS A CA 1
ATOM 2533 C C . LYS A 1 313 ? 29.344 11.242 33.812 1 18.8 313 LYS A C 1
ATOM 2535 O O . LYS A 1 313 ? 29.812 11.984 32.969 1 18.8 313 LYS A O 1
ATOM 2540 N N . VAL A 1 314 ? 28.734 10.203 33.438 1 19.03 314 VAL A N 1
ATOM 2541 C CA . VAL A 1 314 ? 29.516 9.734 32.312 1 19.03 314 VAL A CA 1
ATOM 2542 C C . VAL A 1 314 ? 29.344 10.688 31.125 1 19.03 314 VAL A C 1
ATOM 2544 O O . VAL A 1 314 ? 28.234 10.828 30.594 1 19.03 314 VAL A O 1
ATOM 2547 N N . GLU A 1 315 ? 29.719 11.922 31.141 1 17.58 315 GLU A N 1
ATOM 2548 C CA . GLU A 1 315 ? 29.516 12.789 29.984 1 17.58 315 GLU A CA 1
ATOM 2549 C C . GLU A 1 315 ? 29.859 12.07 28.688 1 17.58 315 GLU A C 1
ATOM 2551 O O . GLU A 1 315 ? 30.797 11.281 28.641 1 17.58 315 GLU A O 1
ATOM 2556 N N . ASN A 1 316 ? 28.906 12.18 27.734 1 16.97 316 ASN A N 1
ATOM 2557 C CA . ASN A 1 316 ? 28.547 11.758 26.375 1 16.97 316 ASN A CA 1
ATOM 2558 C C . ASN A 1 316 ? 29.672 12.07 25.391 1 16.97 316 ASN A C 1
ATOM 2560 O O . ASN A 1 316 ? 30.531 12.914 25.656 1 16.97 316 ASN A O 1
ATOM 2564 N N . SER A 1 317 ? 29.359 11.578 24.172 1 18.61 317 SER A N 1
ATOM 2565 C CA . SER A 1 317 ? 29.719 10.891 22.938 1 18.61 317 SER A CA 1
ATOM 2566 C C . SER A 1 317 ? 29.969 11.883 21.812 1 18.61 317 SER A C 1
ATOM 2568 O O . SER A 1 317 ? 30.312 11.484 20.688 1 18.61 317 SER A O 1
ATOM 2570 N N . SER A 1 318 ? 30.219 13.148 21.812 1 18.2 318 SER A N 1
ATOM 2571 C CA . SER A 1 318 ? 29.812 13.844 20.609 1 18.2 318 SER A CA 1
ATOM 2572 C C . SER A 1 318 ? 30.609 13.367 19.391 1 18.2 318 SER A C 1
ATOM 2574 O O . SER A 1 318 ? 31.844 13.43 19.391 1 18.2 318 SER A O 1
ATOM 2576 N N . SER A 1 319 ? 30.047 12.406 18.797 1 19.03 319 SER A N 1
ATOM 2577 C CA . SER A 1 319 ? 30.547 11.867 17.531 1 19.03 319 SER A CA 1
ATOM 2578 C C . SER A 1 319 ? 30.5 12.906 16.422 1 19.03 319 SER A C 1
ATOM 2580 O O . SER A 1 319 ? 29.422 13.43 16.094 1 19.03 319 SER A O 1
ATOM 2582 N N . ASN A 1 320 ? 31.328 13.859 16.375 1 17.91 320 ASN A N 1
ATOM 2583 C CA . ASN A 1 320 ? 31.328 14.82 15.273 1 17.91 320 ASN A CA 1
ATOM 2584 C C . ASN A 1 320 ? 31.188 14.133 13.922 1 17.91 320 ASN A C 1
ATOM 2586 O O . ASN A 1 320 ? 31.578 12.977 13.766 1 17.91 320 ASN A O 1
ATOM 2590 N N . PHE A 1 321 ? 30.297 14.742 12.977 1 19.23 321 PHE A N 1
ATOM 2591 C CA . PHE A 1 321 ? 29.75 14.586 11.633 1 19.23 321 PHE A CA 1
ATOM 2592 C C . PHE A 1 321 ? 30.875 14.469 10.609 1 19.23 321 PHE A C 1
ATOM 2594 O O . PHE A 1 321 ? 31.891 15.164 10.711 1 19.23 321 PHE A O 1
ATOM 2601 N N . GLY A 1 322 ? 30.969 13.258 10.023 1 17.88 322 GLY A N 1
ATOM 2602 C CA . GLY A 1 322 ? 31.75 12.766 8.898 1 17.88 322 GLY A CA 1
ATOM 2603 C C . GLY A 1 322 ? 31.609 13.617 7.656 1 17.88 322 GLY A C 1
ATOM 2604 O O . GLY A 1 322 ? 30.531 14.156 7.391 1 17.88 322 GLY A O 1
ATOM 2605 N N . SER A 1 323 ? 32.562 14.406 7.312 1 18.69 323 SER A N 1
ATOM 2606 C CA . SER A 1 323 ? 32.906 15.141 6.098 1 18.69 323 SER A CA 1
ATOM 2607 C C . SER A 1 323 ? 32.688 14.289 4.855 1 18.69 323 SER A C 1
ATOM 2609 O O . SER A 1 323 ? 33.312 13.227 4.707 1 18.69 323 SER A O 1
ATOM 2611 N N . PHE A 1 324 ? 31.453 14 4.441 1 18.75 324 PHE A N 1
ATOM 2612 C CA . PHE A 1 324 ? 31.234 13.25 3.209 1 18.75 324 PHE A CA 1
ATOM 2613 C C . PHE A 1 324 ? 31.828 13.992 2.016 1 18.75 324 PHE A C 1
ATOM 2615 O O . PHE A 1 324 ? 31.375 15.086 1.667 1 18.75 324 PHE A O 1
ATOM 2622 N N . VAL A 1 325 ? 33.125 13.969 1.854 1 17.34 325 VAL A N 1
ATOM 2623 C CA . VAL A 1 325 ? 33.781 14.531 0.67 1 17.34 325 VAL A CA 1
ATOM 2624 C C . VAL A 1 325 ? 33.062 14.023 -0.589 1 17.34 325 VAL A C 1
ATOM 2626 O O . VAL A 1 325 ? 32.438 12.977 -0.568 1 17.34 325 VAL A O 1
ATOM 2629 N N . GLU A 1 326 ? 33.156 14.773 -1.734 1 19.86 326 GLU A N 1
ATOM 2630 C CA . GLU A 1 326 ? 32.812 15.164 -3.092 1 19.86 326 GLU A CA 1
ATOM 2631 C C . GLU A 1 326 ? 33.188 14.078 -4.098 1 19.86 326 GLU A C 1
ATOM 2633 O O . GLU A 1 326 ? 34.344 13.797 -4.301 1 19.86 326 GLU A O 1
ATOM 2638 N N . SER A 1 327 ? 32.625 12.867 -3.939 1 18.05 327 SER A N 1
ATOM 2639 C CA . SER A 1 327 ? 33.188 12 -4.973 1 18.05 327 SER A CA 1
ATOM 2640 C C . SER A 1 327 ? 32.844 12.508 -6.367 1 18.05 327 SER A C 1
ATOM 2642 O O . SER A 1 327 ? 31.688 12.875 -6.637 1 18.05 327 SER A O 1
ATOM 2644 N N . LYS A 1 328 ? 33.719 13.008 -7.117 1 18.94 328 LYS A N 1
ATOM 2645 C CA . LYS A 1 328 ? 33.969 13.43 -8.492 1 18.94 328 LYS A CA 1
ATOM 2646 C C . LYS A 1 328 ? 33.594 12.32 -9.484 1 18.94 328 LYS A C 1
ATOM 2648 O O . LYS A 1 328 ? 34.375 11.367 -9.656 1 18.94 328 LYS A O 1
ATOM 2653 N N . PHE A 1 329 ? 32.406 11.703 -9.414 1 18.42 329 PHE A N 1
ATOM 2654 C CA . PHE A 1 329 ? 32.344 10.625 -10.391 1 18.42 329 PHE A CA 1
ATOM 2655 C C . PHE A 1 329 ? 32.375 11.18 -11.812 1 18.42 329 PHE A C 1
ATOM 2657 O O . PHE A 1 329 ? 31.5 11.961 -12.188 1 18.42 329 PHE A O 1
ATOM 2664 N N . ASP A 1 330 ? 33.469 11.445 -12.43 1 19.28 330 ASP A N 1
ATOM 2665 C CA . ASP A 1 330 ? 33.812 11.805 -13.797 1 19.28 330 ASP A CA 1
ATOM 2666 C C . ASP A 1 330 ? 33.312 10.758 -14.789 1 19.28 330 ASP A C 1
ATOM 2668 O O . ASP A 1 330 ? 33.875 9.648 -14.852 1 19.28 330 ASP A O 1
ATOM 2672 N N . PHE A 1 331 ? 32.125 10.352 -14.828 1 19.05 331 PHE A N 1
ATOM 2673 C CA . PHE A 1 331 ? 31.875 9.344 -15.852 1 19.05 331 PHE A CA 1
ATOM 2674 C C . PHE A 1 331 ? 32.125 9.906 -17.25 1 19.05 331 PHE A C 1
ATOM 2676 O O . PHE A 1 331 ? 31.469 10.883 -17.641 1 19.05 331 PHE A O 1
ATOM 2683 N N . GLY A 1 332 ? 33.281 9.852 -17.812 1 18.17 332 GLY A N 1
ATOM 2684 C CA . GLY A 1 332 ? 33.844 10.141 -19.125 1 18.17 332 GLY A CA 1
ATOM 2685 C C . GLY A 1 332 ? 33.062 9.477 -20.266 1 18.17 332 GLY A C 1
ATOM 2686 O O . GLY A 1 332 ? 33.344 9.742 -21.438 1 18.17 332 GLY A O 1
ATOM 2687 N N . ASP A 1 333 ? 32.312 8.406 -20.281 1 20.03 333 ASP A N 1
ATOM 2688 C CA . ASP A 1 333 ? 32.438 7.734 -21.578 1 20.03 333 ASP A CA 1
ATOM 2689 C C . ASP A 1 333 ? 31.688 8.508 -22.656 1 20.03 333 ASP A C 1
ATOM 2691 O O . ASP A 1 333 ? 30.5 8.789 -22.531 1 20.03 333 ASP A O 1
ATOM 2695 N N . HIS A 1 334 ? 32.312 9.469 -23.281 1 18.77 334 HIS A N 1
ATOM 2696 C CA . HIS A 1 334 ? 31.891 10.086 -24.531 1 18.77 334 HIS A CA 1
ATOM 2697 C C . HIS A 1 334 ? 31.516 9.031 -25.578 1 18.77 334 HIS A C 1
ATOM 2699 O O . HIS A 1 334 ? 32.375 8.289 -26.047 1 18.77 334 HIS A O 1
ATOM 2705 N N . CYS A 1 335 ? 30.438 8.352 -25.375 1 18.81 335 CYS A N 1
ATOM 2706 C CA . CYS A 1 335 ? 29.922 7.594 -26.516 1 18.81 335 CYS A CA 1
ATOM 2707 C C . CYS A 1 335 ? 29.844 8.461 -27.766 1 18.81 335 CYS A C 1
ATOM 2709 O O . CYS A 1 335 ? 29.188 9.508 -27.75 1 18.81 335 CYS A O 1
ATOM 2711 N N . VAL A 1 336 ? 30.75 8.352 -28.609 1 19.17 336 VAL A N 1
ATOM 2712 C CA . VAL A 1 336 ? 30.609 8.641 -30.031 1 19.17 336 VAL A CA 1
ATOM 2713 C C . VAL A 1 336 ? 29.344 7.957 -30.562 1 19.17 336 VAL A C 1
ATOM 2715 O O . VAL A 1 336 ? 29.047 6.82 -30.188 1 19.17 336 VAL A O 1
ATOM 2718 N N . MET B 1 1 ? 3.83 -59.125 -21.281 1 33.03 1 MET B N 1
ATOM 2719 C CA . MET B 1 1 ? 4.262 -57.969 -20.5 1 33.03 1 MET B CA 1
ATOM 2720 C C . MET B 1 1 ? 3.062 -57.156 -20.016 1 33.03 1 MET B C 1
ATOM 2722 O O . MET B 1 1 ? 2.475 -56.406 -20.781 1 33.03 1 MET B O 1
ATOM 2726 N N . ALA B 1 2 ? 2.193 -57.625 -19.359 1 40.44 2 ALA B N 1
ATOM 2727 C CA . ALA B 1 2 ? 0.893 -57.125 -18.922 1 40.44 2 ALA B CA 1
ATOM 2728 C C . ALA B 1 2 ? 1.042 -55.844 -18.125 1 40.44 2 ALA B C 1
ATOM 2730 O O . ALA B 1 2 ? 1.505 -55.875 -16.984 1 40.44 2 ALA B O 1
ATOM 2731 N N . LEU B 1 3 ? 1.474 -54.75 -18.562 1 47.38 3 LEU B N 1
ATOM 2732 C CA . LEU B 1 3 ? 1.356 -53.469 -17.875 1 47.38 3 LEU B CA 1
ATOM 2733 C C . LEU B 1 3 ? 0.046 -53.406 -17.094 1 47.38 3 LEU B C 1
ATOM 2735 O O . LEU B 1 3 ? -1.035 -53.469 -17.688 1 47.38 3 LEU B O 1
ATOM 2739 N N . ASP B 1 4 ? 0.119 -53.969 -15.883 1 55.59 4 ASP B N 1
ATOM 2740 C CA . ASP B 1 4 ? -0.969 -54.156 -14.938 1 55.59 4 ASP B CA 1
ATOM 2741 C C . ASP B 1 4 ? -1.865 -52.938 -14.852 1 55.59 4 ASP B C 1
ATOM 2743 O O . ASP B 1 4 ? -1.381 -51.781 -14.922 1 55.59 4 ASP B O 1
ATOM 2747 N N . LEU B 1 5 ? -3.08 -53.094 -15.266 1 54.09 5 LEU B N 1
ATOM 2748 C CA . LEU B 1 5 ? -4.18 -52.156 -15.164 1 54.09 5 LEU B CA 1
ATOM 2749 C C . LEU B 1 5 ? -4.047 -51.312 -13.906 1 54.09 5 LEU B C 1
ATOM 2751 O O . LEU B 1 5 ? -4.32 -50.094 -13.93 1 54.09 5 LEU B O 1
ATOM 2755 N N . ARG B 1 6 ? -3.598 -52.031 -12.852 1 57.34 6 ARG B N 1
ATOM 2756 C CA . ARG B 1 6 ? -3.512 -51.344 -11.562 1 57.34 6 ARG B CA 1
ATOM 2757 C C . ARG B 1 6 ? -2.436 -50.25 -11.586 1 57.34 6 ARG B C 1
ATOM 2759 O O . ARG B 1 6 ? -2.631 -49.188 -11.047 1 57.34 6 ARG B O 1
ATOM 2766 N N . SER B 1 7 ? -1.361 -50.656 -12.234 1 63.25 7 SER B N 1
ATOM 2767 C CA . SER B 1 7 ? -0.267 -49.688 -12.305 1 63.25 7 SER B CA 1
ATOM 2768 C C . SER B 1 7 ? -0.645 -48.5 -13.156 1 63.25 7 SER B C 1
ATOM 2770 O O . SER B 1 7 ? -0.319 -47.344 -12.812 1 63.25 7 SER B O 1
ATOM 2772 N N . SER B 1 8 ? -1.442 -48.844 -14.109 1 71.44 8 SER B N 1
ATOM 2773 C CA . SER B 1 8 ? -1.894 -47.781 -15.008 1 71.44 8 SER B CA 1
ATOM 2774 C C . SER B 1 8 ? -2.871 -46.844 -14.312 1 71.44 8 SER B C 1
ATOM 2776 O O . SER B 1 8 ? -2.805 -45.625 -14.484 1 71.44 8 SER B O 1
ATOM 2778 N N . GLU B 1 9 ? -3.648 -47.438 -13.406 1 75.5 9 GLU B N 1
ATOM 2779 C CA . GLU B 1 9 ? -4.629 -46.625 -12.695 1 75.5 9 GLU B CA 1
ATOM 2780 C C . GLU B 1 9 ? -3.957 -45.719 -11.664 1 75.5 9 GLU B C 1
ATOM 2782 O O . GLU B 1 9 ? -4.371 -44.594 -11.461 1 75.5 9 GLU B O 1
ATOM 2787 N N . LEU B 1 10 ? -2.979 -46.281 -10.992 1 75.94 10 LEU B N 1
ATOM 2788 C CA . LEU B 1 10 ? -2.246 -45.5 -10 1 75.94 10 LEU B CA 1
ATOM 2789 C C . LEU B 1 10 ? -1.502 -44.344 -10.656 1 75.94 10 LEU B C 1
ATOM 2791 O O . LEU B 1 10 ? -1.479 -43.25 -10.125 1 75.94 10 LEU B O 1
ATOM 2795 N N . GLU B 1 11 ? -0.944 -44.688 -11.797 1 81.5 11 GLU B N 1
ATOM 2796 C CA . GLU B 1 11 ? -0.25 -43.656 -12.547 1 81.5 11 GLU B CA 1
ATOM 2797 C C . GLU B 1 11 ? -1.216 -42.562 -13 1 81.5 11 GLU B C 1
ATOM 2799 O O . GLU B 1 11 ? -0.898 -41.375 -12.922 1 81.5 11 GLU B O 1
ATOM 2804 N N . HIS B 1 12 ? -2.314 -43.031 -13.445 1 84.94 12 HIS B N 1
ATOM 2805 C CA . HIS B 1 12 ? -3.338 -42.094 -13.891 1 84.94 12 HIS B CA 1
ATOM 2806 C C . HIS B 1 12 ? -3.801 -41.188 -12.742 1 84.94 12 HIS B C 1
ATOM 2808 O O . HIS B 1 12 ? -3.953 -39.969 -12.914 1 84.94 12 HIS B O 1
ATOM 2814 N N . SER B 1 13 ? -4.023 -41.781 -11.625 1 89.12 13 SER B N 1
ATOM 2815 C CA . SER B 1 13 ? -4.492 -41.031 -10.469 1 89.12 13 SER B CA 1
ATOM 2816 C C . SER B 1 13 ? -3.441 -40.031 -10 1 89.12 13 SER B C 1
ATOM 2818 O O . SER B 1 13 ? -3.775 -38.906 -9.586 1 89.12 13 SER B O 1
ATOM 2820 N N . PHE B 1 14 ? -2.24 -40.438 -10.078 1 89.88 14 PHE B N 1
ATOM 2821 C CA . PHE B 1 14 ? -1.133 -39.562 -9.672 1 89.88 14 PHE B CA 1
ATOM 2822 C C . PHE B 1 14 ? -1.047 -38.344 -10.562 1 89.88 14 PHE B C 1
ATOM 2824 O O . PHE B 1 14 ? -0.942 -37.219 -10.07 1 89.88 14 PHE B O 1
ATOM 2831 N N . ILE B 1 15 ? -1.125 -38.562 -11.82 1 91 15 ILE B N 1
ATOM 2832 C CA . ILE B 1 15 ? -1.023 -37.469 -12.781 1 91 15 ILE B CA 1
ATOM 2833 C C . ILE B 1 15 ? -2.227 -36.531 -12.633 1 91 15 ILE B C 1
ATOM 2835 O O . ILE B 1 15 ? -2.078 -35.312 -12.648 1 91 15 ILE B O 1
ATOM 2839 N N . LYS B 1 16 ? -3.332 -37.188 -12.516 1 93.75 16 LYS B N 1
ATOM 2840 C CA . LYS B 1 16 ? -4.559 -36.406 -12.359 1 93.75 16 LYS B CA 1
ATOM 2841 C C . LYS B 1 16 ? -4.492 -35.5 -11.125 1 93.75 16 LYS B C 1
ATOM 2843 O O . LYS B 1 16 ? -4.871 -34.344 -11.18 1 93.75 16 LYS B O 1
ATOM 2848 N N . GLU B 1 17 ? -4.027 -36.031 -10.031 1 93.25 17 GLU B N 1
ATOM 2849 C CA . GLU B 1 17 ? -3.914 -35.281 -8.789 1 93.25 17 GLU B CA 1
ATOM 2850 C C . GLU B 1 17 ? -2.961 -34.094 -8.953 1 93.25 17 GLU B C 1
ATOM 2852 O O . GLU B 1 17 ? -3.223 -33 -8.438 1 93.25 17 GLU B O 1
ATOM 2857 N N . ARG B 1 18 ? -1.922 -34.312 -9.617 1 92.94 18 ARG B N 1
ATOM 2858 C CA . ARG B 1 18 ? -0.94 -33.25 -9.812 1 92.94 18 ARG B CA 1
ATOM 2859 C C . ARG B 1 18 ? -1.521 -32.094 -10.648 1 92.94 18 ARG B C 1
ATOM 2861 O O . ARG B 1 18 ? -1.322 -30.922 -10.328 1 92.94 18 ARG B O 1
ATOM 2868 N N . ILE B 1 19 ? -2.209 -32.469 -11.703 1 95.94 19 ILE B N 1
ATOM 2869 C CA . ILE B 1 19 ? -2.836 -31.469 -12.555 1 95.94 19 ILE B CA 1
ATOM 2870 C C . ILE B 1 19 ? -3.881 -30.688 -11.75 1 95.94 19 ILE B C 1
ATOM 2872 O O . ILE B 1 19 ? -3.947 -29.469 -11.828 1 95.94 19 ILE B O 1
ATOM 2876 N N . CYS B 1 20 ? -4.648 -31.406 -10.938 1 96.25 20 CYS B N 1
ATOM 2877 C CA . CYS B 1 20 ? -5.699 -30.797 -10.133 1 96.25 20 CYS B CA 1
ATOM 2878 C C . CYS B 1 20 ? -5.109 -29.859 -9.094 1 96.25 20 CYS B C 1
ATOM 2880 O O . CYS B 1 20 ? -5.68 -28.797 -8.812 1 96.25 20 CYS B O 1
ATOM 2882 N N . ASN B 1 21 ? -4.031 -30.266 -8.531 1 95.69 21 ASN B N 1
ATOM 2883 C CA . ASN B 1 21 ? -3.352 -29.422 -7.551 1 95.69 21 ASN B CA 1
ATOM 2884 C C . ASN B 1 21 ? -2.908 -28.094 -8.164 1 95.69 21 ASN B C 1
ATOM 2886 O O . ASN B 1 21 ? -3.07 -27.031 -7.547 1 95.69 21 ASN B O 1
ATOM 2890 N N . VAL B 1 22 ? -2.336 -28.141 -9.328 1 96.81 22 VAL B N 1
ATOM 2891 C CA . VAL B 1 22 ? -1.902 -26.922 -10.023 1 96.81 22 VAL B CA 1
ATOM 2892 C C . VAL B 1 22 ? -3.109 -26.047 -10.32 1 96.81 22 VAL B C 1
ATOM 2894 O O . VAL B 1 22 ? -3.084 -24.844 -10.047 1 96.81 22 VAL B O 1
ATOM 2897 N N . GLU B 1 23 ? -4.137 -26.656 -10.844 1 97.06 23 GLU B N 1
ATOM 2898 C CA . GLU B 1 23 ? -5.344 -25.922 -11.203 1 97.06 23 GLU B CA 1
ATOM 2899 C C . GLU B 1 23 ? -5.934 -25.203 -9.992 1 97.06 23 GLU B C 1
ATOM 2901 O O . GLU B 1 23 ? -6.223 -24 -10.062 1 97.06 23 GLU B O 1
ATOM 2906 N N . LYS B 1 24 ? -6.035 -25.859 -8.898 1 97.31 24 LYS B N 1
ATOM 2907 C CA . LYS B 1 24 ? -6.633 -25.328 -7.68 1 97.31 24 LYS B CA 1
ATOM 2908 C C . LYS B 1 24 ? -5.777 -24.203 -7.098 1 97.31 24 LYS B C 1
ATOM 2910 O O . LYS B 1 24 ? -6.273 -23.109 -6.848 1 97.31 24 LYS B O 1
ATOM 2915 N N . HIS B 1 25 ? -4.543 -24.453 -6.918 1 97.81 25 HIS B N 1
ATOM 2916 C CA . HIS B 1 25 ? -3.688 -23.516 -6.203 1 97.81 25 HIS B CA 1
ATOM 2917 C C . HIS B 1 25 ? -3.354 -22.312 -7.07 1 97.81 25 HIS B C 1
ATOM 2919 O O . HIS B 1 25 ? -3.252 -21.188 -6.562 1 97.81 25 HIS B O 1
ATOM 2925 N N . PHE B 1 26 ? -3.174 -22.484 -8.375 1 97.75 26 PHE B N 1
ATOM 2926 C CA . PHE B 1 26 ? -2.928 -21.328 -9.242 1 97.75 26 PHE B CA 1
ATOM 2927 C C . PHE B 1 26 ? -4.145 -20.422 -9.289 1 97.75 26 PHE B C 1
ATOM 2929 O O . PHE B 1 26 ? -4.008 -19.188 -9.305 1 97.75 26 PHE B O 1
ATOM 2936 N N . SER B 1 27 ? -5.297 -21.031 -9.297 1 97.69 27 SER B N 1
ATOM 2937 C CA . SER B 1 27 ? -6.523 -20.25 -9.242 1 97.69 27 SER B CA 1
ATOM 2938 C C . SER B 1 27 ? -6.625 -19.484 -7.926 1 97.69 27 SER B C 1
ATOM 2940 O O . SER B 1 27 ? -6.992 -18.312 -7.91 1 97.69 27 SER B O 1
ATOM 2942 N N . GLU B 1 28 ? -6.309 -20.125 -6.832 1 98.31 28 GLU B N 1
ATOM 2943 C CA . GLU B 1 28 ? -6.352 -19.484 -5.516 1 98.31 28 GLU B CA 1
ATOM 2944 C C . GLU B 1 28 ? -5.336 -18.344 -5.414 1 98.31 28 GLU B C 1
ATOM 2946 O O . GLU B 1 28 ? -5.664 -17.25 -4.953 1 98.31 28 GLU B O 1
ATOM 2951 N N . ILE B 1 29 ? -4.148 -18.594 -5.832 1 98.62 29 ILE B N 1
ATOM 2952 C CA . ILE B 1 29 ? -3.088 -17.594 -5.77 1 98.62 29 ILE B CA 1
ATOM 2953 C C . ILE B 1 29 ? -3.453 -16.406 -6.648 1 98.62 29 ILE B C 1
ATOM 2955 O O . ILE B 1 29 ? -3.254 -15.25 -6.254 1 98.62 29 ILE B O 1
ATOM 2959 N N . SER B 1 30 ? -3.961 -16.703 -7.84 1 98.5 30 SER B N 1
ATOM 2960 C CA . SER B 1 30 ? -4.395 -15.625 -8.719 1 98.5 30 SER B CA 1
ATOM 2961 C C . SER B 1 30 ? -5.469 -14.773 -8.062 1 98.5 30 SER B C 1
ATOM 2963 O O . SER B 1 30 ? -5.43 -13.547 -8.141 1 98.5 30 SER B O 1
ATOM 2965 N N . SER B 1 31 ? -6.422 -15.398 -7.402 1 98.56 31 SER B N 1
ATOM 2966 C CA . SER B 1 31 ? -7.496 -14.688 -6.715 1 98.56 31 SER B CA 1
ATOM 2967 C C . SER B 1 31 ? -6.953 -13.82 -5.582 1 98.56 31 SER B C 1
ATOM 2969 O O . SER B 1 31 ? -7.414 -12.695 -5.375 1 98.56 31 SER B O 1
ATOM 2971 N N . LYS B 1 32 ? -6.004 -14.32 -4.828 1 98.81 32 LYS B N 1
ATOM 2972 C CA . LYS B 1 32 ? -5.41 -13.57 -3.729 1 98.81 32 LYS B CA 1
ATOM 2973 C C . LYS B 1 32 ? -4.598 -12.391 -4.246 1 98.81 32 LYS B C 1
ATOM 2975 O O . LYS B 1 32 ? -4.609 -11.312 -3.646 1 98.81 32 LYS B O 1
ATOM 2980 N N . PHE B 1 33 ? -3.906 -12.555 -5.375 1 98.81 33 PHE B N 1
ATOM 2981 C CA . PHE B 1 33 ? -3.207 -11.438 -6.004 1 98.81 33 PHE B CA 1
ATOM 2982 C C . PHE B 1 33 ? -4.191 -10.359 -6.43 1 98.81 33 PHE B C 1
ATOM 2984 O O . PHE B 1 33 ? -3.924 -9.164 -6.258 1 98.81 33 PHE B O 1
ATOM 2991 N N . SER B 1 34 ? -5.266 -10.797 -6.98 1 98.75 34 SER B N 1
ATOM 2992 C CA . SER B 1 34 ? -6.281 -9.844 -7.414 1 98.75 34 SER B CA 1
ATOM 2993 C C . SER B 1 34 ? -6.84 -9.055 -6.238 1 98.75 34 SER B C 1
ATOM 2995 O O . SER B 1 34 ? -7.047 -7.84 -6.34 1 98.75 34 SER B O 1
ATOM 2997 N N . ALA B 1 35 ? -7.102 -9.711 -5.137 1 98.81 35 ALA B N 1
ATOM 2998 C CA . ALA B 1 35 ? -7.566 -9.039 -3.926 1 98.81 35 ALA B CA 1
ATOM 2999 C C . ALA B 1 35 ? -6.52 -8.062 -3.406 1 98.81 35 ALA B C 1
ATOM 3001 O O . ALA B 1 35 ? -6.852 -6.938 -3.014 1 98.81 35 ALA B O 1
ATOM 3002 N N . TYR B 1 36 ? -5.262 -8.484 -3.389 1 98.81 36 TYR B N 1
ATOM 3003 C CA . TYR B 1 36 ? -4.141 -7.637 -2.979 1 98.81 36 TYR B CA 1
ATOM 3004 C C . TYR B 1 36 ? -4.07 -6.379 -3.832 1 98.81 36 TYR B C 1
ATOM 3006 O O . TYR B 1 36 ? -3.939 -5.27 -3.307 1 98.81 36 TYR B O 1
ATOM 3014 N N . ASN B 1 37 ? -4.234 -6.566 -5.125 1 98.75 37 ASN B N 1
ATOM 3015 C CA . ASN B 1 37 ? -4.191 -5.449 -6.062 1 98.75 37 ASN B CA 1
ATOM 3016 C C . ASN B 1 37 ? -5.375 -4.504 -5.863 1 98.75 37 ASN B C 1
ATOM 3018 O O . ASN B 1 37 ? -5.227 -3.287 -5.98 1 98.75 37 ASN B O 1
ATOM 3022 N N . LYS B 1 38 ? -6.469 -5.035 -5.586 1 98.81 38 LYS B N 1
ATOM 3023 C CA . LYS B 1 38 ? -7.656 -4.215 -5.355 1 98.81 38 LYS B CA 1
ATOM 3024 C C . LYS B 1 38 ? -7.477 -3.318 -4.137 1 98.81 38 LYS B C 1
ATOM 3026 O O . LYS B 1 38 ? -7.852 -2.145 -4.16 1 98.81 38 LYS B O 1
ATOM 3031 N N . LYS B 1 39 ? -6.965 -3.879 -3.051 1 98.88 39 LYS B N 1
ATOM 3032 C CA . LYS B 1 39 ? -6.719 -3.068 -1.861 1 98.88 39 LYS B CA 1
ATOM 3033 C C . LYS B 1 39 ? -5.676 -1.989 -2.137 1 98.88 39 LYS B C 1
ATOM 3035 O O . LYS B 1 39 ? -5.781 -0.871 -1.629 1 98.88 39 LYS B O 1
ATOM 3040 N N . LEU B 1 40 ? -4.629 -2.334 -2.943 1 98.88 40 LEU B N 1
ATOM 3041 C CA . LEU B 1 40 ? -3.637 -1.344 -3.344 1 98.88 40 LEU B CA 1
ATOM 3042 C C . LEU B 1 40 ? -4.285 -0.204 -4.121 1 98.88 40 LEU B C 1
ATOM 3044 O O . LEU B 1 40 ? -3.879 0.953 -3.992 1 98.88 40 LEU B O 1
ATOM 3048 N N . ALA B 1 41 ? -5.266 -0.555 -4.914 1 98.81 41 ALA B N 1
ATOM 3049 C CA . ALA B 1 41 ? -5.988 0.471 -5.668 1 98.81 41 ALA B CA 1
ATOM 3050 C C . ALA B 1 41 ? -6.723 1.423 -4.727 1 98.81 41 ALA B C 1
ATOM 3052 O O . ALA B 1 41 ? -6.773 2.631 -4.973 1 98.81 41 ALA B O 1
ATOM 3053 N N . TYR B 1 42 ? -7.25 0.875 -3.664 1 98.81 42 TYR B N 1
ATOM 3054 C CA . TYR B 1 42 ? -7.902 1.723 -2.674 1 98.81 42 TYR B CA 1
ATOM 3055 C C . TYR B 1 42 ? -6.895 2.639 -1.99 1 98.81 42 TYR B C 1
ATOM 3057 O O . TYR B 1 42 ? -7.199 3.795 -1.688 1 98.81 42 TYR B O 1
ATOM 3065 N N . VAL B 1 43 ? -5.711 2.109 -1.695 1 98.88 43 VAL B N 1
ATOM 3066 C CA . VAL B 1 43 ? -4.652 2.928 -1.114 1 98.88 43 VAL B CA 1
ATOM 3067 C C . VAL B 1 43 ? -4.312 4.082 -2.057 1 98.88 43 VAL B C 1
ATOM 3069 O O . VAL B 1 43 ? -4.148 5.223 -1.619 1 98.88 43 VAL B O 1
ATOM 3072 N N . ARG B 1 44 ? -4.238 3.752 -3.34 1 98.75 44 ARG B N 1
ATOM 3073 C CA . ARG B 1 44 ? -3.949 4.762 -4.355 1 98.75 44 ARG B CA 1
ATOM 3074 C C . ARG B 1 44 ? -5 5.867 -4.34 1 98.75 44 ARG B C 1
ATOM 3076 O O . ARG B 1 44 ? -4.664 7.055 -4.328 1 98.75 44 ARG B O 1
ATOM 3083 N N . ASP B 1 45 ? -6.246 5.52 -4.262 1 98.69 45 ASP B N 1
ATOM 3084 C CA . ASP B 1 45 ? -7.34 6.488 -4.23 1 98.69 45 ASP B CA 1
ATOM 3085 C C . ASP B 1 45 ? -7.266 7.359 -2.979 1 98.69 45 ASP B C 1
ATOM 3087 O O . ASP B 1 45 ? -7.414 8.578 -3.057 1 98.69 45 ASP B O 1
ATOM 3091 N N . CYS B 1 46 ? -7.02 6.707 -1.872 1 98.81 46 CYS B N 1
ATOM 3092 C CA . CYS B 1 46 ? -6.914 7.453 -0.624 1 98.81 46 CYS B CA 1
ATOM 3093 C C . CYS B 1 46 ? -5.695 8.367 -0.638 1 98.81 46 CYS B C 1
ATOM 3095 O O . CYS B 1 46 ? -5.715 9.445 -0.045 1 98.81 46 CYS B O 1
ATOM 3097 N N . GLY B 1 47 ? -4.605 7.859 -1.278 1 98.69 47 GLY B N 1
ATOM 3098 C CA . GLY B 1 47 ? -3.434 8.711 -1.431 1 98.69 47 GLY B CA 1
ATOM 3099 C C . GLY B 1 47 ? -3.711 9.977 -2.217 1 98.69 47 GLY B C 1
ATOM 3100 O O . GLY B 1 47 ? -3.256 11.055 -1.841 1 98.69 47 GLY B O 1
ATOM 3101 N N . ASP B 1 48 ? -4.512 9.906 -3.229 1 98.56 48 ASP B N 1
ATOM 3102 C CA . ASP B 1 48 ? -4.906 11.062 -4.031 1 98.56 48 ASP B CA 1
ATOM 3103 C C . ASP B 1 48 ? -5.766 12.031 -3.219 1 98.56 48 ASP B C 1
ATOM 3105 O O . ASP B 1 48 ? -5.582 13.242 -3.299 1 98.56 48 ASP B O 1
ATOM 3109 N N . ASP B 1 49 ? -6.641 11.453 -2.459 1 98.75 49 ASP B N 1
ATOM 3110 C CA . ASP B 1 49 ? -7.496 12.273 -1.61 1 98.75 49 ASP B CA 1
ATOM 3111 C C . ASP B 1 49 ? -6.672 13.031 -0.572 1 98.75 49 ASP B C 1
ATOM 3113 O O . ASP B 1 49 ? -6.949 14.195 -0.282 1 98.75 49 ASP B O 1
ATOM 3117 N N . LEU B 1 50 ? -5.719 12.359 -0.011 1 98.81 50 LEU B N 1
ATOM 3118 C CA . LEU B 1 50 ? -4.836 12.977 0.973 1 98.81 50 LEU B CA 1
ATOM 3119 C C . LEU B 1 50 ? -4.051 14.125 0.35 1 98.81 50 LEU B C 1
ATOM 3121 O O . LEU B 1 50 ? -3.951 15.203 0.937 1 98.81 50 LEU B O 1
ATOM 3125 N N . ALA B 1 51 ? -3.529 13.875 -0.84 1 98.81 51 ALA B N 1
ATOM 3126 C CA . ALA B 1 51 ? -2.791 14.922 -1.549 1 98.81 51 ALA B CA 1
ATOM 3127 C C . ALA B 1 51 ? -3.676 16.141 -1.81 1 98.81 51 ALA B C 1
ATOM 3129 O O . ALA B 1 51 ? -3.236 17.281 -1.646 1 98.81 51 ALA B O 1
ATOM 3130 N N . LYS B 1 52 ? -4.895 15.922 -2.18 1 98.62 52 LYS B N 1
ATOM 3131 C CA . LYS B 1 52 ? -5.844 17 -2.434 1 98.62 52 LYS B CA 1
ATOM 3132 C C . LYS B 1 52 ? -6.109 17.812 -1.165 1 98.62 52 LYS B C 1
ATOM 3134 O O . LYS B 1 52 ? -6.195 19.031 -1.211 1 98.62 52 LYS B O 1
ATOM 3139 N N . SER B 1 53 ? -6.238 17.094 -0.069 1 98.75 53 SER B N 1
ATOM 3140 C CA . SER B 1 53 ? -6.48 17.766 1.203 1 98.75 53 SER B CA 1
ATOM 3141 C C . SER B 1 53 ? -5.289 18.625 1.608 1 98.75 53 SER B C 1
ATOM 3143 O O . SER B 1 53 ? -5.461 19.734 2.129 1 98.75 53 SER B O 1
ATOM 3145 N N . ILE B 1 54 ? -4.078 18.141 1.416 1 98.62 54 ILE B N 1
ATOM 3146 C CA . ILE B 1 54 ? -2.867 18.906 1.717 1 98.62 54 ILE B CA 1
ATOM 3147 C C . ILE B 1 54 ? -2.801 20.141 0.83 1 98.62 54 ILE B C 1
ATOM 3149 O O . ILE B 1 54 ? -2.486 21.234 1.306 1 98.62 54 ILE B O 1
ATOM 3153 N N . LEU B 1 55 ? -3.162 19.953 -0.43 1 98.31 55 LEU B N 1
ATOM 3154 C CA . LEU B 1 55 ? -3.162 21.062 -1.377 1 98.31 55 LEU B CA 1
ATOM 3155 C C . LEU B 1 55 ? -4.188 22.125 -0.977 1 98.31 55 LEU B C 1
ATOM 3157 O O . LEU B 1 55 ? -3.918 23.312 -1.072 1 98.31 55 LEU B O 1
ATOM 3161 N N . SER B 1 56 ? -5.336 21.688 -0.529 1 98.12 56 SER B N 1
ATOM 3162 C CA . SER B 1 56 ? -6.383 22.594 -0.086 1 98.12 56 SER B CA 1
ATOM 3163 C C . SER B 1 56 ? -5.914 23.438 1.092 1 98.12 56 SER B C 1
ATOM 3165 O O . SER B 1 56 ? -6.184 24.641 1.143 1 98.12 56 SER B O 1
ATOM 3167 N N . PHE B 1 57 ? -5.234 22.844 2.018 1 97.81 57 PHE B N 1
ATOM 3168 C CA . PHE B 1 57 ? -4.672 23.578 3.145 1 97.81 57 PHE B CA 1
ATOM 3169 C C . PHE B 1 57 ? -3.625 24.578 2.672 1 97.81 57 PHE B C 1
ATOM 3171 O O . PHE B 1 57 ? -3.637 25.734 3.084 1 97.81 57 PHE B O 1
ATOM 3178 N N . ALA B 1 58 ? -2.734 24.156 1.826 1 97.5 58 ALA B N 1
ATOM 3179 C CA . ALA B 1 58 ? -1.643 24.984 1.326 1 97.5 58 ALA B CA 1
ATOM 3180 C C . ALA B 1 58 ? -2.176 26.219 0.625 1 97.5 58 ALA B C 1
ATOM 3182 O O . ALA B 1 58 ? -1.64 27.328 0.799 1 97.5 58 ALA B O 1
ATOM 3183 N N . THR B 1 59 ? -3.248 26.094 -0.101 1 95.81 59 THR B N 1
ATOM 3184 C CA . THR B 1 59 ? -3.793 27.188 -0.891 1 95.81 59 THR B CA 1
ATOM 3185 C C . THR B 1 59 ? -4.406 28.25 0.013 1 95.81 59 THR B C 1
ATOM 3187 O O . THR B 1 59 ? -4.516 29.422 -0.376 1 95.81 59 THR B O 1
ATOM 3190 N N . LYS B 1 60 ? -4.766 27.875 1.231 1 94.44 60 LYS B N 1
ATOM 3191 C CA . LYS B 1 60 ? -5.395 28.812 2.156 1 94.44 60 LYS B CA 1
ATOM 3192 C C . LYS B 1 60 ? -4.348 29.531 3.008 1 94.44 60 LYS B C 1
ATOM 3194 O O . LYS B 1 60 ? -4.645 30.547 3.639 1 94.44 60 LYS B O 1
ATOM 3199 N N . GLU B 1 61 ? -3.133 28.984 3.043 1 91.81 61 GLU B N 1
ATOM 3200 C CA . GLU B 1 61 ? -2.049 29.609 3.797 1 91.81 61 GLU B CA 1
ATOM 3201 C C . GLU B 1 61 ? -1.379 30.719 2.99 1 91.81 61 GLU B C 1
ATOM 3203 O O . GLU B 1 61 ? -0.272 30.531 2.477 1 91.81 61 GLU B O 1
ATOM 3208 N N . ASN B 1 62 ? -1.856 31.891 3.088 1 87.94 62 ASN B N 1
ATOM 3209 C CA . ASN B 1 62 ? -1.407 32.969 2.221 1 87.94 62 ASN B CA 1
ATOM 3210 C C . ASN B 1 62 ? -0.276 33.781 2.861 1 87.94 62 ASN B C 1
ATOM 3212 O O . ASN B 1 62 ? 0.431 34.531 2.176 1 87.94 62 ASN B O 1
ATOM 3216 N N . LEU B 1 63 ? -0.025 33.719 4.156 1 90.94 63 LEU B N 1
ATOM 3217 C CA . LEU B 1 63 ? 1.006 34.5 4.809 1 90.94 63 LEU B CA 1
ATOM 3218 C C . LEU B 1 63 ? 2.25 33.688 5.082 1 90.94 63 LEU B C 1
ATOM 3220 O O . LEU B 1 63 ? 3.27 34.188 5.535 1 90.94 63 LEU B O 1
ATOM 3224 N N . ASN B 1 64 ? 2.15 32.406 4.934 1 94 64 ASN B N 1
ATOM 3225 C CA . ASN B 1 64 ? 3.279 31.5 5.102 1 94 64 ASN B CA 1
ATOM 3226 C C . ASN B 1 64 ? 3.771 30.969 3.758 1 94 64 ASN B C 1
ATOM 3228 O O . ASN B 1 64 ? 3.459 29.828 3.383 1 94 64 ASN B O 1
ATOM 3232 N N . ILE B 1 65 ? 4.617 31.688 3.104 1 95.81 65 ILE B N 1
ATOM 3233 C CA . ILE B 1 65 ? 4.953 31.484 1.698 1 95.81 65 ILE B CA 1
ATOM 3234 C C . ILE B 1 65 ? 5.77 30.203 1.539 1 95.81 65 ILE B C 1
ATOM 3236 O O . ILE B 1 65 ? 5.473 29.375 0.676 1 95.81 65 ILE B O 1
ATOM 3240 N N . THR B 1 66 ? 6.789 30.031 2.367 1 97.56 66 THR B N 1
ATOM 3241 C CA . THR B 1 66 ? 7.633 28.859 2.229 1 97.56 66 THR B CA 1
ATOM 3242 C C . THR B 1 66 ? 6.859 27.594 2.6 1 97.56 66 THR B C 1
ATOM 3244 O O . THR B 1 66 ? 7.031 26.547 1.971 1 97.56 66 THR B O 1
ATOM 3247 N N . LEU B 1 67 ? 6.027 27.672 3.631 1 97.81 67 LEU B N 1
ATOM 3248 C CA . LEU B 1 67 ? 5.18 26.547 4.004 1 97.81 67 LEU B CA 1
ATOM 3249 C C . LEU B 1 67 ? 4.238 26.172 2.861 1 97.81 67 LEU B C 1
ATOM 3251 O O . LEU B 1 67 ? 4.121 25 2.508 1 97.81 67 LEU B O 1
ATOM 3255 N N . ARG B 1 68 ? 3.584 27.172 2.307 1 97.44 68 ARG B N 1
ATOM 3256 C CA . ARG B 1 68 ? 2.648 26.969 1.206 1 97.44 68 ARG B CA 1
ATOM 3257 C C . ARG B 1 68 ? 3.336 26.297 0.023 1 97.44 68 ARG B C 1
ATOM 3259 O O . ARG B 1 68 ? 2.85 25.281 -0.493 1 97.44 68 ARG B O 1
ATOM 3266 N N . SER B 1 69 ? 4.469 26.844 -0.382 1 97.88 69 SER B N 1
ATOM 3267 C CA . SER B 1 69 ? 5.188 26.312 -1.54 1 97.88 69 SER B CA 1
ATOM 3268 C C . SER B 1 69 ? 5.648 24.891 -1.298 1 97.88 69 SER B C 1
ATOM 3270 O O . SER B 1 69 ? 5.539 24.031 -2.184 1 97.88 69 SER B O 1
ATOM 3272 N N . SER B 1 70 ? 6.188 24.609 -0.132 1 98.56 70 SER B N 1
ATOM 3273 C CA . SER B 1 70 ? 6.684 23.281 0.199 1 98.56 70 SER B CA 1
ATOM 3274 C C . SER B 1 70 ? 5.547 22.266 0.255 1 98.56 70 SER B C 1
ATOM 3276 O O . SER B 1 70 ? 5.684 21.141 -0.236 1 98.56 70 SER B O 1
ATOM 3278 N N . LEU B 1 71 ? 4.418 22.625 0.826 1 98.5 71 LEU B N 1
ATOM 3279 C CA . LEU B 1 71 ? 3.279 21.719 0.915 1 98.5 71 LEU B CA 1
ATOM 3280 C C . LEU B 1 71 ? 2.707 21.422 -0.469 1 98.5 71 LEU B C 1
ATOM 3282 O O . LEU B 1 71 ? 2.293 20.297 -0.749 1 98.5 71 LEU B O 1
ATOM 3286 N N . MET B 1 72 ? 2.67 22.422 -1.317 1 98.44 72 MET B N 1
ATOM 3287 C CA . MET B 1 72 ? 2.189 22.234 -2.682 1 98.44 72 MET B CA 1
ATOM 3288 C C . MET B 1 72 ? 3.092 21.266 -3.443 1 98.44 72 MET B C 1
ATOM 3290 O O . MET B 1 72 ? 2.605 20.375 -4.137 1 98.44 72 MET B O 1
ATOM 3294 N N . GLN B 1 73 ? 4.359 21.422 -3.26 1 98.75 73 GLN B N 1
ATOM 3295 C CA . GLN B 1 73 ? 5.312 20.531 -3.908 1 98.75 73 GLN B CA 1
ATOM 3296 C C . GLN B 1 73 ? 5.207 19.125 -3.342 1 98.75 73 GLN B C 1
ATOM 3298 O O . GLN B 1 73 ? 5.285 18.141 -4.086 1 98.75 73 GLN B O 1
ATOM 3303 N N . PHE B 1 74 ? 5.07 19.047 -2.043 1 98.81 74 PHE B N 1
ATOM 3304 C CA . PHE B 1 74 ? 4.914 17.734 -1.432 1 98.81 74 PHE B CA 1
ATOM 3305 C C . PHE B 1 74 ? 3.666 17.031 -1.962 1 98.81 74 PHE B C 1
ATOM 3307 O O . PHE B 1 74 ? 3.695 15.836 -2.254 1 98.81 74 PHE B O 1
ATOM 3314 N N . ALA B 1 75 ? 2.572 17.734 -2.055 1 98.81 75 ALA B N 1
ATOM 3315 C CA . ALA B 1 75 ? 1.345 17.172 -2.6 1 98.81 75 ALA B CA 1
ATOM 3316 C C . ALA B 1 75 ? 1.572 16.625 -4.004 1 98.81 75 ALA B C 1
ATOM 3318 O O . ALA B 1 75 ? 1.113 15.523 -4.332 1 98.81 75 ALA B O 1
ATOM 3319 N N . ASP B 1 76 ? 2.316 17.344 -4.812 1 98.75 76 ASP B N 1
ATOM 3320 C CA . ASP B 1 76 ? 2.615 16.906 -6.172 1 98.75 76 ASP B CA 1
ATOM 3321 C C . ASP B 1 76 ? 3.455 15.633 -6.168 1 98.75 76 ASP B C 1
ATOM 3323 O O . ASP B 1 76 ? 3.205 14.719 -6.953 1 98.75 76 ASP B O 1
ATOM 3327 N N . LEU B 1 77 ? 4.434 15.625 -5.355 1 98.88 77 LEU B N 1
ATOM 3328 C CA . LEU B 1 77 ? 5.293 14.445 -5.246 1 98.88 77 LEU B CA 1
ATOM 3329 C C . LEU B 1 77 ? 4.5 13.242 -4.746 1 98.88 77 LEU B C 1
ATOM 3331 O O . LEU B 1 77 ? 4.707 12.117 -5.219 1 98.88 77 LEU B O 1
ATOM 3335 N N . PHE B 1 78 ? 3.611 13.508 -3.842 1 98.81 78 PHE B N 1
ATOM 3336 C CA . PHE B 1 78 ? 2.795 12.43 -3.297 1 98.81 78 PHE B CA 1
ATOM 3337 C C . PHE B 1 78 ? 1.854 11.875 -4.359 1 98.81 78 PHE B C 1
ATOM 3339 O O . PHE B 1 78 ? 1.625 10.664 -4.422 1 98.81 78 PHE B O 1
ATOM 3346 N N . ILE B 1 79 ? 1.329 12.703 -5.223 1 98.81 79 ILE B N 1
ATOM 3347 C CA . ILE B 1 79 ? 0.507 12.266 -6.348 1 98.81 79 ILE B CA 1
ATOM 3348 C C . ILE B 1 79 ? 1.347 11.43 -7.309 1 98.81 79 ILE B C 1
ATOM 3350 O O . ILE B 1 79 ? 0.881 10.414 -7.82 1 98.81 79 ILE B O 1
ATOM 3354 N N . ALA B 1 80 ? 2.551 11.859 -7.535 1 98.88 80 ALA B N 1
ATOM 3355 C CA . ALA B 1 80 ? 3.447 11.102 -8.406 1 98.88 80 ALA B CA 1
ATOM 3356 C C . ALA B 1 80 ? 3.686 9.695 -7.871 1 98.88 80 ALA B C 1
ATOM 3358 O O . ALA B 1 80 ? 3.729 8.734 -8.641 1 98.88 80 ALA B O 1
ATOM 3359 N N . ILE B 1 81 ? 3.879 9.602 -6.57 1 98.81 81 ILE B N 1
ATOM 3360 C CA . ILE B 1 81 ? 4.062 8.297 -5.949 1 98.81 81 ILE B CA 1
ATOM 3361 C C . ILE B 1 81 ? 2.84 7.422 -6.211 1 98.81 81 ILE B C 1
ATOM 3363 O O . ILE B 1 81 ? 2.973 6.23 -6.516 1 98.81 81 ILE B O 1
ATOM 3367 N N . GLN B 1 82 ? 1.626 8.016 -6.129 1 98.81 82 GLN B N 1
ATOM 3368 C CA . GLN B 1 82 ? 0.409 7.25 -6.375 1 98.81 82 GLN B CA 1
ATOM 3369 C C . GLN B 1 82 ? 0.301 6.844 -7.84 1 98.81 82 GLN B C 1
ATOM 3371 O O . GLN B 1 82 ? -0.251 5.785 -8.156 1 98.81 82 GLN B O 1
ATOM 3376 N N . GLU B 1 83 ? 0.854 7.582 -8.742 1 98.75 83 GLU B N 1
ATOM 3377 C CA . GLU B 1 83 ? 0.886 7.203 -10.148 1 98.75 83 GLU B CA 1
ATOM 3378 C C . GLU B 1 83 ? 1.751 5.965 -10.367 1 98.75 83 GLU B C 1
ATOM 3380 O O . GLU B 1 83 ? 1.39 5.078 -11.141 1 98.75 83 GLU B O 1
ATOM 3385 N N . TYR B 1 84 ? 2.852 5.926 -9.734 1 98.81 84 TYR B N 1
ATOM 3386 C CA . TYR B 1 84 ? 3.689 4.738 -9.82 1 98.81 84 TYR B CA 1
ATOM 3387 C C . TYR B 1 84 ? 3 3.537 -9.18 1 98.81 84 TYR B C 1
ATOM 3389 O O . TYR B 1 84 ? 3.182 2.4 -9.625 1 98.81 84 TYR B O 1
ATOM 3397 N N . ARG B 1 85 ? 2.248 3.787 -8.086 1 98.75 85 ARG B N 1
ATOM 3398 C CA . ARG B 1 85 ? 1.458 2.711 -7.496 1 98.75 85 ARG B CA 1
ATOM 3399 C C . ARG B 1 85 ? 0.434 2.176 -8.492 1 98.75 85 ARG B C 1
ATOM 3401 O O . ARG B 1 85 ? 0.193 0.969 -8.555 1 98.75 85 ARG B O 1
ATOM 3408 N N . ASP B 1 86 ? -0.158 3.068 -9.258 1 98.69 86 ASP B N 1
ATOM 3409 C CA . ASP B 1 86 ? -1.097 2.654 -10.297 1 98.69 86 ASP B CA 1
ATOM 3410 C C . ASP B 1 86 ? -0.41 1.779 -11.336 1 98.69 86 ASP B C 1
ATOM 3412 O O . ASP B 1 86 ? -0.971 0.774 -11.781 1 98.69 86 ASP B O 1
ATOM 3416 N N . ALA B 1 87 ? 0.785 2.17 -11.766 1 98.81 87 ALA B N 1
ATOM 3417 C CA . ALA B 1 87 ? 1.565 1.373 -12.703 1 98.81 87 ALA B CA 1
ATOM 3418 C C . ALA B 1 87 ? 1.896 0.003 -12.117 1 98.81 87 ALA B C 1
ATOM 3420 O O . ALA B 1 87 ? 1.847 -1.008 -12.828 1 98.81 87 ALA B O 1
ATOM 3421 N N . GLN B 1 88 ? 2.26 -0.004 -10.812 1 98.75 88 GLN B N 1
ATOM 3422 C CA . GLN B 1 88 ? 2.51 -1.248 -10.094 1 98.75 88 GLN B CA 1
ATOM 3423 C C . GLN B 1 88 ? 1.31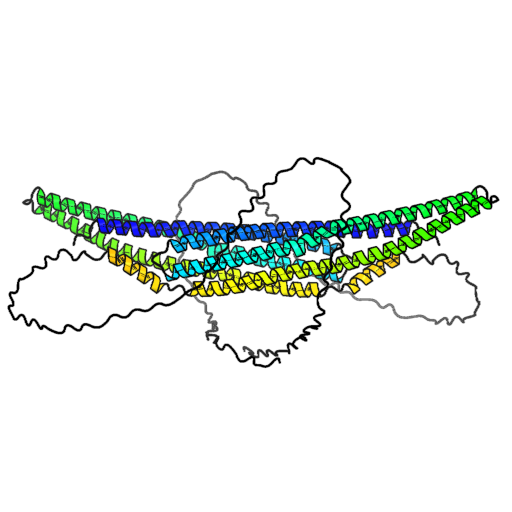8 -2.195 -10.203 1 98.75 88 GLN B C 1
ATOM 3425 O O . GLN B 1 88 ? 1.484 -3.375 -10.523 1 98.75 88 GLN B O 1
ATOM 3430 N N . ILE B 1 89 ? 0.142 -1.695 -9.961 1 98.81 89 ILE B N 1
ATOM 3431 C CA . ILE B 1 89 ? -1.093 -2.473 -9.945 1 98.81 89 ILE B CA 1
ATOM 3432 C C . ILE B 1 89 ? -1.385 -3.008 -11.352 1 98.81 89 ILE B C 1
ATOM 3434 O O . ILE B 1 89 ? -1.664 -4.195 -11.523 1 98.81 89 ILE B O 1
ATOM 3438 N N . GLN B 1 90 ? -1.243 -2.201 -12.352 1 98.75 90 GLN B N 1
ATOM 3439 C CA . GLN B 1 90 ? -1.556 -2.58 -13.727 1 98.75 90 GLN B CA 1
ATOM 3440 C C . GLN B 1 90 ? -0.586 -3.643 -14.242 1 98.75 90 GLN B C 1
ATOM 3442 O O . GLN B 1 90 ? -1 -4.617 -14.875 1 98.75 90 GLN B O 1
ATOM 3447 N N . ARG B 1 91 ? 0.644 -3.436 -13.977 1 98.81 91 ARG B N 1
ATOM 3448 C CA . ARG B 1 91 ? 1.646 -4.402 -14.414 1 98.81 91 ARG B CA 1
ATOM 3449 C C . ARG B 1 91 ? 1.455 -5.746 -13.719 1 98.81 91 ARG B C 1
ATOM 3451 O O . ARG B 1 91 ? 1.58 -6.801 -14.344 1 98.81 91 ARG B O 1
ATOM 3458 N N . ALA B 1 92 ? 1.204 -5.691 -12.398 1 98.75 92 ALA B N 1
ATOM 3459 C CA . ALA B 1 92 ? 0.984 -6.926 -11.648 1 98.75 92 ALA B CA 1
ATOM 3460 C C . ALA B 1 92 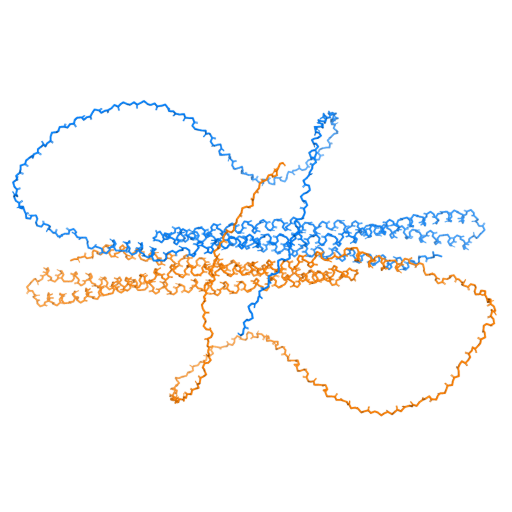? -0.243 -7.672 -12.164 1 98.75 92 ALA B C 1
ATOM 3462 O O . ALA B 1 92 ? -0.262 -8.906 -12.188 1 98.75 92 ALA B O 1
ATOM 3463 N N . ASP B 1 93 ? -1.259 -6.949 -12.602 1 98.62 93 ASP B N 1
ATOM 3464 C CA . ASP B 1 93 ? -2.467 -7.574 -13.133 1 98.62 93 ASP B CA 1
ATOM 3465 C C . ASP B 1 93 ? -2.166 -8.352 -14.414 1 98.62 93 ASP B C 1
ATOM 3467 O O . ASP B 1 93 ? -2.605 -9.492 -14.578 1 98.62 93 ASP B O 1
ATOM 3471 N N . VAL B 1 94 ? -1.357 -7.789 -15.258 1 98.44 94 VAL B N 1
ATOM 3472 C CA . VAL B 1 94 ? -1.092 -8.367 -16.578 1 98.44 94 VAL B CA 1
ATOM 3473 C C . VAL B 1 94 ? -0.036 -9.461 -16.453 1 98.44 94 VAL B C 1
ATOM 3475 O O . VAL B 1 94 ? -0.226 -10.578 -16.953 1 98.44 94 VAL B O 1
ATOM 3478 N N . LYS B 1 95 ? 1.011 -9.188 -15.727 1 98.5 95 LYS B N 1
ATOM 3479 C CA . LYS B 1 95 ? 2.178 -10.062 -15.758 1 98.5 95 LYS B CA 1
ATOM 3480 C C . LYS B 1 95 ? 2.064 -11.164 -14.703 1 98.5 95 LYS B C 1
ATOM 3482 O O . LYS B 1 95 ? 2.787 -12.156 -14.766 1 98.5 95 LYS B O 1
ATOM 3487 N N . VAL B 1 96 ? 1.174 -10.992 -13.727 1 98.69 96 VAL B N 1
ATOM 3488 C CA . VAL B 1 96 ? 1.095 -11.969 -12.648 1 98.69 96 VAL B CA 1
ATOM 3489 C C . VAL B 1 96 ? -0.286 -12.617 -12.641 1 98.69 96 VAL B C 1
ATOM 3491 O O . VAL B 1 96 ? -0.423 -13.805 -12.953 1 98.69 96 VAL B O 1
ATOM 3494 N N . VAL B 1 97 ? -1.355 -11.82 -12.461 1 98.62 97 VAL B N 1
ATOM 3495 C CA . VAL B 1 97 ? -2.705 -12.344 -12.289 1 98.62 97 VAL B CA 1
ATOM 3496 C C . VAL B 1 97 ? -3.154 -13.047 -13.57 1 98.62 97 VAL B C 1
ATOM 3498 O O . VAL B 1 97 ? -3.57 -14.203 -13.539 1 98.62 97 VAL B O 1
ATOM 3501 N N . HIS B 1 98 ? -2.961 -12.414 -14.719 1 98.12 98 HIS B N 1
ATOM 3502 C CA . HIS B 1 98 ? -3.422 -12.969 -15.992 1 98.12 98 HIS B CA 1
ATOM 3503 C C . HIS B 1 98 ? -2.637 -14.227 -16.359 1 98.12 98 HIS B C 1
ATOM 3505 O O . HIS B 1 98 ? -3.197 -15.172 -16.922 1 98.12 98 HIS B O 1
ATOM 3511 N N . GLU B 1 99 ? -1.377 -14.227 -16.094 1 97.94 99 GLU B N 1
ATOM 3512 C CA . GLU B 1 99 ? -0.548 -15.383 -16.391 1 97.94 99 GLU B CA 1
ATOM 3513 C C . GLU B 1 99 ? -1.003 -16.609 -15.602 1 97.94 99 GLU B C 1
ATOM 3515 O O . GLU B 1 99 ? -1.016 -17.719 -16.125 1 97.94 99 GLU B O 1
ATOM 3520 N N . LEU B 1 100 ? -1.382 -16.422 -14.375 1 98.12 100 LEU B N 1
ATOM 3521 C CA . LEU B 1 100 ? -1.848 -17.531 -13.539 1 98.12 100 LEU B CA 1
ATOM 3522 C C . LEU B 1 100 ? -3.229 -18 -13.984 1 98.12 100 LEU B C 1
ATOM 3524 O O . LEU B 1 100 ? -3.506 -19.203 -14 1 98.12 100 LEU B O 1
ATOM 3528 N N . VAL B 1 101 ? -4.074 -17.078 -14.414 1 97.38 101 VAL B N 1
ATOM 3529 C CA . VAL B 1 101 ? -5.422 -17.406 -14.875 1 97.38 101 VAL B CA 1
ATOM 3530 C C . VAL B 1 101 ? -5.34 -18.219 -16.156 1 97.38 101 VAL B C 1
ATOM 3532 O O . VAL B 1 101 ? -6.152 -19.125 -16.375 1 97.38 101 VAL B O 1
ATOM 3535 N N . ASN B 1 102 ? -4.336 -18.016 -16.938 1 95.56 102 ASN B N 1
ATOM 3536 C CA . ASN B 1 102 ? -4.16 -18.688 -18.234 1 95.56 102 ASN B CA 1
ATOM 3537 C C . ASN B 1 102 ? -3.811 -20.172 -18.047 1 95.56 102 ASN B C 1
ATOM 3539 O O . ASN B 1 102 ? -3.789 -20.922 -19.016 1 95.56 102 ASN B O 1
ATOM 3543 N N . TYR B 1 103 ? -3.656 -20.609 -16.859 1 96.19 103 TYR B N 1
ATOM 3544 C CA . TYR B 1 103 ? -3.355 -22.016 -16.609 1 96.19 103 TYR B CA 1
ATOM 3545 C C . TYR B 1 103 ? -4.629 -22.844 -16.578 1 96.19 103 TYR B C 1
ATOM 3547 O O . TYR B 1 103 ? -4.582 -24.062 -16.656 1 96.19 103 TYR B O 1
ATOM 3555 N N . ASN B 1 104 ? -5.762 -22.172 -16.484 1 95.94 104 ASN B N 1
ATOM 3556 C CA . ASN B 1 104 ? -7.02 -22.906 -16.438 1 95.94 104 ASN B CA 1
ATOM 3557 C C . ASN B 1 104 ? -7.238 -23.719 -17.719 1 95.94 104 ASN B C 1
ATOM 3559 O O . ASN B 1 104 ? -7.41 -24.938 -17.672 1 95.94 104 ASN B O 1
ATOM 3563 N N . PRO B 1 105 ? -7.141 -23.141 -18.875 1 97.12 105 PRO B N 1
ATOM 3564 C CA . PRO B 1 105 ? -7.305 -23.938 -20.094 1 97.12 105 PRO B CA 1
ATOM 3565 C C . PRO B 1 105 ? -6.191 -24.969 -20.297 1 97.12 105 PRO B C 1
ATOM 3567 O O . PRO B 1 105 ? -6.426 -26.031 -20.859 1 97.12 105 PRO B O 1
ATOM 3570 N N . ILE B 1 106 ? -4.98 -24.625 -19.844 1 97.19 106 ILE B N 1
ATOM 3571 C CA . ILE B 1 106 ? -3.855 -25.562 -19.938 1 97.19 106 ILE B CA 1
ATOM 3572 C C . ILE B 1 106 ? -4.141 -26.812 -19.109 1 97.19 106 ILE B C 1
ATOM 3574 O O . ILE B 1 106 ? -3.936 -27.938 -19.578 1 97.19 106 ILE B O 1
ATOM 3578 N N . CYS B 1 107 ? -4.633 -26.641 -17.875 1 97.62 107 CYS B N 1
ATOM 3579 C CA . CYS B 1 107 ? -4.969 -27.766 -17 1 97.62 107 CYS B CA 1
ATOM 3580 C C . CYS B 1 107 ? -6.141 -28.562 -17.562 1 97.62 107 CYS B C 1
ATOM 3582 O O . CYS B 1 107 ? -6.152 -29.781 -17.5 1 97.62 107 CYS B O 1
ATOM 3584 N N . LYS B 1 108 ? -7.105 -27.875 -18.188 1 97.38 108 LYS B N 1
ATOM 3585 C CA . LYS B 1 108 ? -8.25 -28.547 -18.797 1 97.38 108 LYS B CA 1
ATOM 3586 C C . LYS B 1 108 ? -7.805 -29.438 -19.953 1 97.38 108 LYS B C 1
ATOM 3588 O O . LYS B 1 108 ? -8.266 -30.578 -20.078 1 97.38 108 LYS B O 1
ATOM 3593 N N . LYS B 1 109 ? -6.961 -28.984 -20.766 1 97.38 109 LYS B N 1
ATOM 3594 C CA . LYS B 1 109 ? -6.43 -29.766 -21.875 1 97.38 109 LYS B CA 1
ATOM 3595 C C . LYS B 1 109 ? -5.664 -30.984 -21.375 1 97.38 109 LYS B C 1
ATOM 3597 O O . LYS B 1 109 ? -5.805 -32.094 -21.922 1 97.38 109 LYS B O 1
ATOM 3602 N N . ALA B 1 110 ? -4.82 -30.75 -20.344 1 96.75 110 ALA B N 1
ATOM 3603 C CA . ALA B 1 110 ? -4.043 -31.844 -19.766 1 96.75 110 ALA B CA 1
ATOM 3604 C C . ALA B 1 110 ? -4.957 -32.938 -19.203 1 96.75 110 ALA B C 1
ATOM 3606 O O . ALA B 1 110 ? -4.695 -34.125 -19.375 1 96.75 110 ALA B O 1
ATOM 3607 N N . LYS B 1 111 ? -6.027 -32.562 -18.562 1 96.38 111 LYS B N 1
ATOM 3608 C CA . LYS B 1 111 ? -6.992 -33.5 -18.016 1 96.38 111 LYS B CA 1
ATOM 3609 C C . LYS B 1 111 ? -7.691 -34.281 -19.141 1 96.38 111 LYS B C 1
ATOM 3611 O O . LYS B 1 111 ? -7.922 -35.469 -19.016 1 96.38 111 LYS B O 1
ATOM 3616 N N . ASN B 1 112 ? -8.016 -33.594 -20.25 1 96.5 112 ASN B N 1
ATOM 3617 C CA . ASN B 1 112 ? -8.641 -34.25 -21.391 1 96.5 112 ASN B CA 1
ATOM 3618 C C . ASN B 1 112 ? -7.707 -35.281 -22.047 1 96.5 112 ASN B C 1
ATOM 3620 O O . ASN B 1 112 ? -8.141 -36.344 -22.438 1 96.5 112 ASN B O 1
ATOM 3624 N N . ASP B 1 113 ? -6.438 -34.844 -22.172 1 95.94 113 ASP B N 1
ATOM 3625 C CA . ASP B 1 113 ? -5.449 -35.781 -22.719 1 95.94 113 ASP B CA 1
ATOM 3626 C C . ASP B 1 113 ? -5.328 -37.031 -21.844 1 95.94 113 ASP B C 1
ATOM 3628 O O . ASP B 1 113 ? -5.207 -38.156 -22.375 1 95.94 113 ASP B O 1
ATOM 3632 N N . LEU B 1 114 ? -5.312 -36.844 -20.594 1 94.5 114 LEU B N 1
ATOM 3633 C CA . LEU B 1 114 ? -5.238 -37.938 -19.641 1 94.5 114 LEU B CA 1
ATOM 3634 C C . LEU B 1 114 ? -6.449 -38.875 -19.781 1 94.5 114 LEU B C 1
ATOM 3636 O O . LEU B 1 114 ? -6.305 -40.094 -19.828 1 94.5 114 LEU B O 1
ATOM 3640 N N . LYS B 1 115 ? -7.637 -38.281 -19.922 1 94 115 LYS B N 1
ATOM 3641 C CA . LYS B 1 115 ? -8.875 -39.062 -20.078 1 94 115 LYS B CA 1
ATOM 3642 C C . LYS B 1 115 ? -8.859 -39.875 -21.359 1 94 115 LYS B C 1
ATOM 3644 O O . LYS B 1 115 ? -9.242 -41.031 -21.359 1 94 115 LYS B O 1
ATOM 3649 N N . THR B 1 116 ? -8.43 -39.25 -22.422 1 94.94 116 THR B N 1
ATOM 3650 C CA . THR B 1 116 ? -8.367 -39.906 -23.719 1 94.94 116 THR B CA 1
ATOM 3651 C C . THR B 1 116 ? -7.426 -41.125 -23.672 1 94.94 116 THR B C 1
ATOM 3653 O O . THR B 1 116 ? -7.73 -42.188 -24.219 1 94.94 116 THR B O 1
ATOM 3656 N N . CYS B 1 117 ? -6.266 -40.906 -23 1 92.81 117 CYS B N 1
ATOM 3657 C CA . CYS B 1 117 ? -5.305 -41.969 -22.875 1 92.81 117 CYS B CA 1
ATOM 3658 C C . CYS B 1 117 ? -5.891 -43.125 -22.078 1 92.81 117 CYS B C 1
ATOM 3660 O O . CYS B 1 117 ? -5.699 -44.312 -22.438 1 92.81 117 CYS B O 1
ATOM 3662 N N . PHE B 1 118 ? -6.629 -42.812 -21.047 1 89.56 118 PHE B N 1
ATOM 3663 C CA . PHE B 1 118 ? -7.238 -43.844 -20.219 1 89.56 118 PHE B CA 1
ATOM 3664 C C . PHE B 1 118 ? -8.281 -44.625 -21 1 89.56 118 PHE B C 1
ATOM 3666 O O . PHE B 1 118 ? -8.398 -45.844 -20.844 1 89.56 118 PHE B O 1
ATOM 3673 N N . GLU B 1 119 ? -9.07 -43.969 -21.844 1 92.88 119 GLU B N 1
ATOM 3674 C CA . GLU B 1 119 ? -10.086 -44.594 -22.656 1 92.88 119 GLU B CA 1
ATOM 3675 C C . GLU B 1 119 ? -9.461 -45.562 -23.688 1 92.88 119 GLU B C 1
ATOM 3677 O O . GLU B 1 119 ? -9.977 -46.656 -23.922 1 92.88 119 GLU B O 1
ATOM 3682 N N . ILE B 1 120 ? -8.383 -45.125 -24.281 1 93.88 120 ILE B N 1
ATOM 3683 C CA . ILE B 1 120 ? -7.699 -45.938 -25.281 1 93.88 120 ILE B CA 1
ATOM 3684 C C . ILE B 1 120 ? -7.105 -47.156 -24.609 1 93.88 120 ILE B C 1
ATOM 3686 O O . ILE B 1 120 ? -7.137 -48.25 -25.188 1 93.88 120 ILE B O 1
ATOM 3690 N N . ARG B 1 121 ? -6.598 -47 -23.391 1 90.12 121 ARG B N 1
ATOM 3691 C CA . ARG B 1 121 ? -6.066 -48.125 -22.625 1 90.12 121 ARG B CA 1
ATOM 3692 C C . ARG B 1 121 ? -7.176 -49.094 -22.234 1 90.12 121 ARG B C 1
ATOM 3694 O O . ARG B 1 121 ? -6.977 -50.312 -22.234 1 90.12 121 ARG B O 1
ATOM 3701 N N . ALA B 1 122 ? -8.305 -48.531 -21.891 1 89.5 122 ALA B N 1
ATOM 3702 C CA . ALA B 1 122 ? -9.453 -49.375 -21.562 1 89.5 122 ALA B CA 1
ATOM 3703 C C . ALA B 1 122 ? -9.891 -50.219 -22.766 1 89.5 122 ALA B C 1
ATOM 3705 O O . ALA B 1 122 ? -10.297 -51.344 -22.609 1 89.5 122 ALA B O 1
ATOM 3706 N N . LYS B 1 123 ? -9.82 -49.594 -23.922 1 93.12 123 LYS B N 1
ATOM 3707 C CA . LYS B 1 123 ? -10.125 -50.312 -25.156 1 93.12 123 LYS B CA 1
ATOM 3708 C C . LYS B 1 123 ? -9.156 -51.5 -25.375 1 93.12 123 LYS B C 1
ATOM 3710 O O . LYS B 1 123 ? -9.555 -52.562 -25.828 1 93.12 123 LYS B O 1
ATOM 3715 N N . GLU B 1 124 ? -7.898 -51.188 -25.062 1 92.94 124 GLU B N 1
ATOM 3716 C CA . GLU B 1 124 ? -6.887 -52.25 -25.156 1 92.94 124 GLU B CA 1
ATOM 3717 C C . GLU B 1 124 ? -7.203 -53.406 -24.234 1 92.94 124 GLU B C 1
ATOM 3719 O O . GLU B 1 124 ? -7.125 -54.562 -24.641 1 92.94 124 GLU B O 1
ATOM 3724 N N . ILE B 1 125 ? -7.562 -53.125 -23.047 1 90.12 125 ILE B N 1
ATOM 3725 C CA . ILE B 1 125 ? -7.883 -54.156 -22.047 1 90.12 125 ILE B CA 1
ATOM 3726 C C . ILE B 1 125 ? -9.117 -54.938 -22.5 1 90.12 125 ILE B C 1
ATOM 3728 O O . ILE B 1 125 ? -9.172 -56.156 -22.328 1 90.12 125 ILE B O 1
ATOM 3732 N N . ALA B 1 126 ? -10.094 -54.25 -23.094 1 93.12 126 ALA B N 1
ATOM 3733 C CA . ALA B 1 126 ? -11.312 -54.906 -23.578 1 93.12 126 ALA B CA 1
ATOM 3734 C C . ALA B 1 126 ? -11 -55.875 -24.734 1 93.12 126 ALA B C 1
ATOM 3736 O O . ALA B 1 126 ? -11.562 -56.969 -24.797 1 93.12 126 ALA B O 1
ATOM 3737 N N . LYS B 1 127 ? -10.125 -55.5 -25.656 1 94.88 127 LYS B N 1
ATOM 3738 C CA . LYS B 1 127 ? -9.742 -56.344 -26.781 1 94.88 127 LYS B CA 1
ATOM 3739 C C . LYS B 1 127 ? -8.953 -57.562 -26.328 1 94.88 127 LYS B C 1
ATOM 3741 O O . LYS B 1 127 ? -9.062 -58.656 -26.906 1 94.88 127 LYS B O 1
ATOM 3746 N N . LYS B 1 128 ? -8.109 -57.312 -25.312 1 93.06 128 LYS B N 1
ATOM 3747 C CA . LYS B 1 128 ? -7.367 -58.406 -24.734 1 93.06 128 LYS B CA 1
ATOM 3748 C C . LYS B 1 128 ? -8.312 -59.438 -24.125 1 93.06 128 LYS B C 1
ATOM 3750 O O . LYS B 1 128 ? -8.117 -60.656 -24.297 1 93.06 128 LYS B O 1
ATOM 3755 N N . SER B 1 129 ? -9.312 -59 -23.406 1 93.12 129 SER B N 1
ATOM 3756 C CA . SER B 1 129 ? -10.312 -59.875 -22.812 1 93.12 129 SER B CA 1
ATOM 3757 C C . SER B 1 129 ? -11.086 -60.625 -23.875 1 93.12 129 SER B C 1
ATOM 3759 O O . SER B 1 129 ? -11.438 -61.812 -23.688 1 93.12 129 SER B O 1
ATOM 3761 N N . GLN B 1 130 ? -11.383 -60 -25 1 93.94 130 GLN B N 1
ATOM 3762 C CA . GLN B 1 130 ? -12.086 -60.625 -26.125 1 93.94 130 GLN B CA 1
ATOM 3763 C C . GLN B 1 130 ? -11.25 -61.75 -26.734 1 93.94 130 GLN B C 1
ATOM 3765 O O . GLN B 1 130 ? -11.781 -62.781 -27.125 1 93.94 130 GLN B O 1
ATOM 3770 N N . LEU B 1 131 ? -9.977 -61.438 -26.844 1 94.69 131 LEU B N 1
ATOM 3771 C CA . LEU B 1 131 ? -9.078 -62.438 -27.375 1 94.69 131 LEU B CA 1
ATOM 3772 C C . LEU B 1 131 ? -9.023 -63.656 -26.469 1 94.69 131 LEU B C 1
ATOM 3774 O O . LEU B 1 131 ? -9.078 -64.812 -26.938 1 94.69 131 LEU B O 1
ATOM 3778 N N . GLU B 1 132 ? -8.953 -63.375 -25.141 1 93.44 132 GLU B N 1
ATOM 3779 C CA . GLU B 1 132 ? -8.914 -64.438 -24.172 1 93.44 132 GLU B CA 1
ATOM 3780 C C . GLU B 1 132 ? -10.211 -65.25 -24.203 1 93.44 132 GLU B C 1
ATOM 3782 O O . GLU B 1 132 ? -10.188 -66.5 -24.078 1 93.44 132 GLU B O 1
ATOM 3787 N N . LYS B 1 133 ? -11.289 -64.625 -24.391 1 92.69 133 LYS B N 1
ATOM 3788 C CA . LYS B 1 133 ? -12.586 -65.312 -24.469 1 92.69 133 LYS B CA 1
ATOM 3789 C C . LYS B 1 133 ? -12.68 -66.125 -25.734 1 92.69 133 LYS B C 1
ATOM 3791 O O . LYS B 1 133 ? -13.234 -67.25 -25.719 1 92.69 133 LYS B O 1
ATOM 3796 N N . ALA B 1 134 ? -12.148 -65.688 -26.859 1 92 134 ALA B N 1
ATOM 3797 C CA . ALA B 1 134 ? -12.164 -66.375 -28.125 1 92 134 ALA B CA 1
ATOM 3798 C C . ALA B 1 134 ? -11.312 -67.688 -28.047 1 92 134 ALA B C 1
ATOM 3800 O O . ALA B 1 134 ? -11.672 -68.688 -28.625 1 92 134 ALA B O 1
ATOM 3801 N N . ARG B 1 135 ? -10.211 -67.5 -27.328 1 92.5 135 ARG B N 1
ATOM 3802 C CA . ARG B 1 135 ? -9.32 -68.625 -27.156 1 92.5 135 ARG B CA 1
ATOM 3803 C C . ARG B 1 135 ? -9.945 -69.688 -26.25 1 92.5 135 ARG B C 1
ATOM 3805 O O . ARG B 1 135 ? -9.727 -70.875 -26.422 1 92.5 135 ARG B O 1
ATOM 3812 N N . GLY B 1 136 ? -10.758 -69.312 -25.312 1 90.75 136 GLY B N 1
ATOM 3813 C CA . GLY B 1 136 ? -11.367 -70.188 -24.344 1 90.75 136 GLY B CA 1
ATOM 3814 C C . GLY B 1 136 ? -12.609 -70.875 -24.875 1 90.75 136 GLY B C 1
ATOM 3815 O O . GLY B 1 136 ? -12.836 -72.062 -24.609 1 90.75 136 GLY B O 1
ATOM 3816 N N . LYS B 1 137 ? -13.453 -70.25 -25.641 1 88.81 137 LYS B N 1
ATOM 3817 C CA . LYS B 1 137 ? -14.734 -70.812 -26.094 1 88.81 137 LYS B CA 1
ATOM 3818 C C . LYS B 1 137 ? -14.539 -71.812 -27.234 1 88.81 137 LYS B C 1
ATOM 3820 O O . LYS B 1 137 ? -15.125 -72.875 -27.219 1 88.81 137 LYS B O 1
ATOM 3825 N N . ASN B 1 138 ? -13.852 -71.375 -28.312 1 88.06 138 ASN B N 1
ATOM 3826 C CA . ASN B 1 138 ? -13.656 -72.25 -29.453 1 88.06 138 ASN B CA 1
ATOM 3827 C C . ASN B 1 138 ? -12.219 -72.25 -29.953 1 88.06 138 ASN B C 1
ATOM 3829 O O . ASN B 1 138 ? -11.906 -71.562 -30.953 1 88.06 138 ASN B O 1
ATOM 3833 N N . PRO B 1 139 ? -11.406 -73.062 -29.359 1 88.19 139 PRO B N 1
ATOM 3834 C CA . PRO B 1 139 ? -9.977 -73 -29.688 1 88.19 139 PRO B CA 1
ATOM 3835 C C . PRO B 1 139 ? -9.68 -73.5 -31.109 1 88.19 139 PRO B C 1
ATOM 3837 O O . PRO B 1 139 ? -8.609 -73.188 -31.656 1 88.19 139 PRO B O 1
ATOM 3840 N N . THR B 1 140 ? -10.703 -74.062 -31.703 1 90.56 140 THR B N 1
ATOM 3841 C CA . THR B 1 140 ? -10.445 -74.625 -33.031 1 90.56 140 THR B CA 1
ATOM 3842 C C . THR B 1 140 ? -10.812 -73.625 -34.094 1 90.56 140 THR B C 1
ATOM 3844 O O . THR B 1 140 ? -10.484 -73.812 -35.281 1 90.56 140 THR B O 1
ATOM 3847 N N . ASN B 1 141 ? -11.523 -72.562 -33.688 1 91.25 141 ASN B N 1
ATOM 3848 C CA . ASN B 1 141 ? -11.891 -71.562 -34.656 1 91.25 141 ASN B CA 1
ATOM 3849 C C . ASN B 1 141 ? -10.734 -70.562 -34.875 1 91.25 141 ASN B C 1
ATOM 3851 O O . ASN B 1 141 ? -10.75 -69.438 -34.406 1 91.25 141 ASN B O 1
ATOM 3855 N N . TRP B 1 142 ? -9.734 -71 -35.719 1 90.25 142 TRP B N 1
ATOM 3856 C CA . TRP B 1 142 ? -8.477 -70.312 -35.969 1 90.25 142 TRP B CA 1
ATOM 3857 C C . TRP B 1 142 ? -8.719 -68.938 -36.594 1 90.25 142 TRP B C 1
ATOM 3859 O O . TRP B 1 142 ? -7.992 -68 -36.312 1 90.25 142 TRP B O 1
ATOM 3869 N N . GLN B 1 143 ? -9.766 -68.875 -37.438 1 92.25 143 GLN B N 1
ATOM 3870 C CA . GLN B 1 143 ? -10.062 -67.562 -38.094 1 92.25 143 GLN B CA 1
ATOM 3871 C C . GLN B 1 143 ? -10.477 -66.5 -37.094 1 92.25 143 GLN B C 1
ATOM 3873 O O . GLN B 1 143 ? -10.008 -65.375 -37.188 1 92.25 143 GLN B O 1
ATOM 3878 N N . LYS B 1 144 ? -11.305 -66.875 -36.156 1 92.38 144 LYS B N 1
ATOM 3879 C CA . LYS B 1 144 ? -11.789 -65.938 -35.156 1 92.38 144 LYS B CA 1
ATOM 3880 C C . LYS B 1 144 ? -10.664 -65.5 -34.219 1 92.38 144 LYS B C 1
ATOM 3882 O O . LYS B 1 144 ? -10.594 -64.375 -33.812 1 92.38 144 LYS B O 1
ATOM 3887 N N . ILE B 1 145 ? -9.852 -66.312 -33.781 1 94.88 145 ILE B N 1
ATOM 3888 C CA . ILE B 1 145 ? -8.734 -66.062 -32.906 1 94.88 145 ILE B CA 1
ATOM 3889 C C . ILE B 1 145 ? -7.723 -65.188 -33.594 1 94.88 145 ILE B C 1
ATOM 3891 O O . ILE B 1 145 ? -7.219 -64.188 -33 1 94.88 145 ILE B O 1
ATOM 3895 N N . ALA B 1 146 ? -7.535 -65.438 -34.875 1 94.44 146 ALA B N 1
ATOM 3896 C CA . ALA B 1 146 ? -6.609 -64.625 -35.656 1 94.44 146 ALA B CA 1
ATOM 3897 C C . ALA B 1 146 ? -7.117 -63.188 -35.781 1 94.44 146 ALA B C 1
ATOM 3899 O O . ALA B 1 146 ? -6.336 -62.25 -35.719 1 94.44 146 ALA B O 1
ATOM 3900 N N . GLN B 1 147 ? -8.406 -63.125 -36 1 95.06 147 GLN B N 1
ATOM 3901 C CA . GLN B 1 147 ? -9.016 -61.812 -36.094 1 95.06 147 GLN B CA 1
ATOM 3902 C C . GLN B 1 147 ? -8.938 -61.031 -34.781 1 95.06 147 GLN B C 1
ATOM 3904 O O . GLN B 1 147 ? -8.633 -59.844 -34.75 1 95.06 147 GLN B O 1
ATOM 3909 N N . ALA B 1 148 ? -9.188 -61.719 -33.688 1 94.25 148 ALA B N 1
ATOM 3910 C CA . ALA B 1 148 ? -9.117 -61.125 -32.344 1 94.25 148 ALA B CA 1
ATOM 3911 C C . ALA B 1 148 ? -7.688 -60.719 -32 1 94.25 148 ALA B C 1
ATOM 3913 O O . ALA B 1 148 ? -7.465 -59.719 -31.328 1 94.25 148 ALA B O 1
ATOM 3914 N N . GLU B 1 149 ? -6.758 -61.469 -32.375 1 94.94 149 GLU B N 1
ATOM 3915 C CA . GLU B 1 149 ? -5.348 -61.188 -32.156 1 94.94 149 GLU B CA 1
ATOM 3916 C C . GLU B 1 149 ? -4.91 -59.938 -32.938 1 94.94 149 GLU B C 1
ATOM 3918 O O . GLU B 1 149 ? -4.148 -59.125 -32.406 1 94.94 149 GLU B O 1
ATOM 3923 N N . ARG B 1 150 ? -5.391 -59.812 -34.188 1 95.62 150 ARG B N 1
ATOM 3924 C CA . ARG B 1 150 ? -5.082 -58.625 -34.969 1 95.62 150 ARG B CA 1
ATOM 3925 C C . ARG B 1 150 ? -5.672 -57.375 -34.344 1 95.62 150 ARG B C 1
ATOM 3927 O O . ARG B 1 150 ? -5.004 -56.344 -34.25 1 95.62 150 ARG B O 1
ATOM 3934 N N . ALA B 1 151 ? -6.855 -57.5 -33.844 1 95.31 151 ALA B N 1
ATOM 3935 C CA . ALA B 1 151 ? -7.523 -56.375 -33.188 1 95.31 151 ALA B CA 1
ATOM 3936 C C . ALA B 1 151 ? -6.812 -56 -31.906 1 95.31 151 ALA B C 1
ATOM 3938 O O . ALA B 1 151 ? -6.672 -54.812 -31.609 1 95.31 151 ALA B O 1
ATOM 3939 N N . MET B 1 152 ? -6.438 -56.938 -31.141 1 95.31 152 MET B N 1
ATOM 3940 C CA . MET B 1 152 ? -5.723 -56.688 -29.891 1 95.31 152 MET B CA 1
ATOM 3941 C C . MET B 1 152 ? -4.379 -56 -30.156 1 95.31 152 MET B C 1
ATOM 3943 O O . MET B 1 152 ? -4 -55.062 -29.453 1 95.31 152 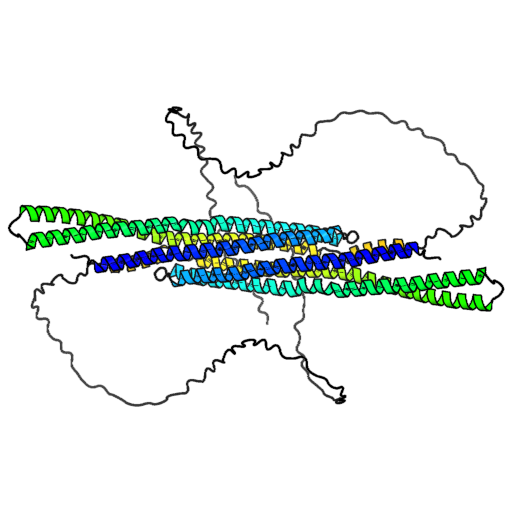MET B O 1
ATOM 3947 N N . ASN B 1 153 ? -3.703 -56.531 -31.188 1 95.81 153 ASN B N 1
ATOM 3948 C CA . ASN B 1 153 ? -2.4 -55.969 -31.531 1 95.81 153 ASN B CA 1
ATOM 3949 C C . ASN B 1 153 ? -2.518 -54.531 -32 1 95.81 153 ASN B C 1
ATOM 3951 O O . ASN B 1 153 ? -1.666 -53.688 -31.672 1 95.81 153 ASN B O 1
ATOM 3955 N N . GLN B 1 154 ? -3.561 -54.25 -32.688 1 96.25 154 GLN B N 1
ATOM 3956 C CA . GLN B 1 154 ? -3.803 -52.875 -33.125 1 96.25 154 GLN B CA 1
ATOM 3957 C C . GLN B 1 154 ? -4.105 -51.969 -31.938 1 96.25 154 GLN B C 1
ATOM 3959 O O . GLN B 1 154 ? -3.6 -50.844 -31.875 1 96.25 154 GLN B O 1
ATOM 3964 N N . ALA B 1 155 ? -4.91 -52.406 -31.062 1 94.88 155 ALA B N 1
ATOM 3965 C CA . ALA B 1 155 ? -5.254 -51.656 -29.859 1 94.88 155 ALA B CA 1
ATOM 3966 C C . ALA B 1 155 ? -4.031 -51.438 -28.969 1 94.88 155 ALA B C 1
ATOM 3968 O O . ALA B 1 155 ? -3.879 -50.375 -28.359 1 94.88 155 ALA B O 1
ATOM 3969 N N . LYS B 1 156 ? -3.252 -52.406 -28.891 1 93.25 156 LYS B N 1
ATOM 3970 C CA . LYS B 1 156 ? -2.033 -52.312 -28.094 1 93.25 156 LYS B CA 1
ATOM 3971 C C . LYS B 1 156 ? -1.074 -51.281 -28.656 1 93.25 156 LYS B C 1
ATOM 3973 O O . LYS B 1 156 ? -0.472 -50.5 -27.906 1 93.25 156 LYS B O 1
ATOM 3978 N N . GLU B 1 157 ? -0.936 -51.281 -29.969 1 95.19 157 GLU B N 1
ATOM 3979 C CA . GLU B 1 157 ? -0.072 -50.312 -30.625 1 95.19 157 GLU B CA 1
ATOM 3980 C C . GLU B 1 157 ? -0.576 -48.906 -30.391 1 95.19 157 GLU B C 1
ATOM 3982 O O . GLU B 1 157 ? 0.21 -48 -30.109 1 95.19 157 GLU B O 1
ATOM 3987 N N . GLU B 1 158 ? -1.865 -48.75 -30.531 1 94.62 158 GLU B N 1
ATOM 3988 C CA . GLU B 1 158 ? -2.461 -47.438 -30.297 1 94.62 158 GLU B CA 1
ATOM 3989 C C . GLU B 1 158 ? -2.275 -47 -28.859 1 94.62 158 GLU B C 1
ATOM 3991 O O . GLU B 1 158 ? -1.958 -45.844 -28.594 1 94.62 158 GLU B O 1
ATOM 3996 N N . ALA B 1 159 ? -2.469 -47.844 -27.953 1 92 159 ALA B N 1
ATOM 3997 C CA . ALA B 1 159 ? -2.32 -47.531 -26.531 1 92 159 ALA B CA 1
ATOM 3998 C C . ALA B 1 159 ? -0.876 -47.156 -26.188 1 92 159 ALA B C 1
ATOM 4000 O O . ALA B 1 159 ? -0.625 -46.25 -25.422 1 92 159 ALA B O 1
ATOM 4001 N N . THR B 1 160 ? 0.054 -48 -26.766 1 90.62 160 THR B N 1
ATOM 4002 C CA . THR B 1 160 ? 1.47 -47.75 -26.516 1 90.62 160 THR B CA 1
ATOM 4003 C C . THR B 1 160 ? 1.872 -46.375 -27.047 1 90.62 160 THR B C 1
ATOM 4005 O O . THR B 1 160 ? 2.529 -45.594 -26.359 1 90.62 160 THR B O 1
ATOM 4008 N N . GLN B 1 161 ? 1.333 -46.094 -28.25 1 94.62 161 GLN B N 1
ATOM 4009 C CA . GLN B 1 161 ? 1.662 -44.812 -28.859 1 94.62 161 GLN B CA 1
ATOM 4010 C C . GLN B 1 161 ? 1.049 -43.656 -28.078 1 94.62 161 GLN B C 1
ATOM 4012 O O . GLN B 1 161 ? 1.706 -42.625 -27.844 1 94.62 161 GLN B O 1
ATOM 4017 N N . THR B 1 162 ? -0.146 -43.781 -27.688 1 93.19 162 THR B N 1
ATOM 4018 C CA . THR B 1 162 ? -0.85 -42.719 -26.953 1 93.19 162 THR B CA 1
ATOM 4019 C C . THR B 1 162 ? -0.215 -42.5 -25.578 1 93.19 162 THR B C 1
ATOM 4021 O O . THR B 1 162 ? -0.165 -41.375 -25.078 1 93.19 162 THR B O 1
ATOM 4024 N N . THR B 1 163 ? 0.284 -43.562 -24.953 1 89.12 163 THR B N 1
ATOM 4025 C CA . THR B 1 163 ? 0.936 -43.469 -23.641 1 89.12 163 THR B CA 1
ATOM 4026 C C . THR B 1 163 ? 2.254 -42.719 -23.75 1 89.12 163 THR B C 1
ATOM 4028 O O . THR B 1 163 ? 2.572 -41.906 -22.906 1 89.12 163 THR B O 1
ATOM 4031 N N . ILE B 1 164 ? 2.977 -43 -24.844 1 91.12 164 ILE B N 1
ATOM 4032 C CA . ILE B 1 164 ? 4.238 -42.312 -25.062 1 91.12 164 ILE B CA 1
ATOM 4033 C C . ILE B 1 164 ? 3.977 -40.812 -25.281 1 91.12 164 ILE B C 1
ATOM 4035 O O . ILE B 1 164 ? 4.66 -40 -24.688 1 91.12 164 ILE B O 1
ATOM 4039 N N . ASP B 1 165 ? 2.945 -40.562 -26.031 1 94.19 165 ASP B N 1
ATOM 4040 C CA . ASP B 1 165 ? 2.578 -39.156 -26.281 1 94.19 165 ASP B CA 1
ATOM 4041 C C . ASP B 1 165 ? 2.139 -38.469 -25 1 94.19 165 ASP B C 1
ATOM 4043 O O . ASP B 1 165 ? 2.471 -37.281 -24.781 1 94.19 165 ASP B O 1
ATOM 4047 N N . LEU B 1 166 ? 1.365 -39.125 -24.219 1 92.31 166 LEU B N 1
ATOM 4048 C CA . LEU B 1 166 ? 0.89 -38.562 -22.953 1 92.31 166 LEU B CA 1
ATOM 4049 C C . LEU B 1 166 ? 2.057 -38.219 -22.031 1 92.31 166 LEU B C 1
ATOM 4051 O O . LEU B 1 166 ? 2.08 -37.156 -21.422 1 92.31 166 LEU B O 1
ATOM 4055 N N . PHE B 1 167 ? 3.006 -39.156 -21.969 1 89.44 167 PHE B N 1
ATOM 4056 C CA . PHE B 1 167 ? 4.152 -38.938 -21.094 1 89.44 167 PHE B CA 1
ATOM 4057 C C . PHE B 1 167 ? 4.941 -37.719 -21.516 1 89.44 167 PHE B C 1
ATOM 4059 O O . PHE B 1 167 ? 5.398 -36.938 -20.672 1 89.44 167 PHE B O 1
ATOM 4066 N N . LYS B 1 168 ? 5.07 -37.531 -22.797 1 93.25 168 LYS B N 1
ATOM 4067 C CA . LYS B 1 168 ? 5.738 -36.344 -23.312 1 93.25 168 LYS B CA 1
ATOM 4068 C C . LYS B 1 168 ? 4.973 -35.062 -22.938 1 93.25 168 LYS B C 1
ATOM 4070 O O . LYS B 1 168 ? 5.574 -34.062 -22.531 1 93.25 168 LYS B O 1
ATOM 4075 N N . LYS B 1 169 ? 3.693 -35.156 -23.047 1 94.75 169 LYS B N 1
ATOM 4076 C CA . LYS B 1 169 ? 2.844 -34 -22.719 1 94.75 169 LYS B CA 1
ATOM 4077 C C . LYS B 1 169 ? 2.896 -33.688 -21.234 1 94.75 169 LYS B C 1
ATOM 4079 O O . LYS B 1 169 ? 2.93 -32.5 -20.844 1 94.75 169 LYS B O 1
ATOM 4084 N N . ILE B 1 170 ? 2.938 -34.656 -20.422 1 93.62 170 ILE B N 1
ATOM 4085 C CA . ILE B 1 170 ? 2.963 -34.469 -18.969 1 93.62 170 ILE B CA 1
ATOM 4086 C C . ILE B 1 170 ? 4.32 -33.906 -18.547 1 93.62 170 ILE B C 1
ATOM 4088 O O . ILE B 1 170 ? 4.398 -33.062 -17.672 1 93.62 170 ILE B O 1
ATOM 4092 N N . ASP B 1 171 ? 5.34 -34.5 -19.172 1 93.44 171 ASP B N 1
ATOM 4093 C CA . ASP B 1 171 ? 6.676 -33.969 -18.922 1 93.44 171 ASP B CA 1
ATOM 4094 C C . ASP B 1 171 ? 6.746 -32.469 -19.25 1 93.44 171 ASP B C 1
ATOM 4096 O O . ASP B 1 171 ? 7.316 -31.688 -18.5 1 93.44 171 ASP B O 1
ATOM 4100 N N . ASN B 1 172 ? 6.188 -32.125 -20.359 1 95.81 172 ASN B N 1
ATOM 4101 C CA . ASN B 1 172 ? 6.164 -30.719 -20.781 1 95.81 172 ASN B CA 1
ATOM 4102 C C . ASN B 1 172 ? 5.32 -29.859 -19.844 1 95.81 172 ASN B C 1
ATOM 4104 O O . ASN B 1 172 ? 5.668 -28.719 -19.547 1 95.81 172 ASN B O 1
ATOM 4108 N N . PHE B 1 173 ? 4.234 -30.422 -19.406 1 96.56 173 PHE B N 1
ATOM 4109 C CA . PHE B 1 173 ? 3.365 -29.734 -18.469 1 96.56 173 PHE B CA 1
ATOM 4110 C C . PHE B 1 173 ? 4.117 -29.406 -17.172 1 96.56 173 PHE B C 1
ATOM 4112 O O . PHE B 1 173 ? 4.039 -28.281 -16.672 1 96.56 173 PHE B O 1
ATOM 4119 N N . GLU B 1 174 ? 4.828 -30.375 -16.688 1 95.25 174 GLU B N 1
ATOM 4120 C CA . GLU B 1 174 ? 5.578 -30.203 -15.453 1 95.25 174 GLU B CA 1
ATOM 4121 C C . GLU B 1 174 ? 6.699 -29.172 -15.633 1 95.25 174 GLU B C 1
ATOM 4123 O O . GLU B 1 174 ? 6.918 -28.328 -14.758 1 95.25 174 GLU B O 1
ATOM 4128 N N . ARG B 1 175 ? 7.395 -29.25 -16.719 1 96.5 175 ARG B N 1
ATOM 4129 C CA . ARG B 1 175 ? 8.461 -28.312 -17.016 1 96.5 175 ARG B CA 1
ATOM 4130 C C . ARG B 1 175 ? 7.926 -26.875 -17.078 1 96.5 175 ARG B C 1
ATOM 4132 O O . ARG B 1 175 ? 8.469 -25.984 -16.438 1 96.5 175 ARG B O 1
ATOM 4139 N N . LYS B 1 176 ? 6.887 -26.719 -17.797 1 96.94 176 LYS B N 1
ATOM 4140 C CA . LYS B 1 176 ? 6.297 -25.391 -17.969 1 96.94 176 LYS B CA 1
ATOM 4141 C C . LYS B 1 176 ? 5.773 -24.844 -16.656 1 96.94 176 LYS B C 1
ATOM 4143 O O . LYS B 1 176 ? 5.883 -23.641 -16.375 1 96.94 176 LYS B O 1
ATOM 4148 N N . LYS B 1 177 ? 5.16 -25.688 -15.914 1 96.62 177 LYS B N 1
ATOM 4149 C CA . LYS B 1 177 ? 4.652 -25.281 -14.609 1 96.62 177 LYS B CA 1
ATOM 4150 C C . LYS B 1 177 ? 5.758 -24.656 -13.758 1 96.62 177 LYS B C 1
ATOM 4152 O O . LYS B 1 177 ? 5.59 -23.547 -13.234 1 96.62 177 LYS B O 1
ATOM 4157 N N . ILE B 1 178 ? 6.898 -25.297 -13.625 1 97.62 178 ILE B N 1
ATOM 4158 C CA . ILE B 1 178 ? 8 -24.828 -12.789 1 97.62 178 ILE B CA 1
ATOM 4159 C C . ILE B 1 178 ? 8.578 -23.547 -13.375 1 97.62 178 ILE B C 1
ATOM 4161 O O . ILE B 1 178 ? 8.805 -22.578 -12.641 1 97.62 178 ILE B O 1
ATOM 4165 N N . GLU B 1 179 ? 8.734 -23.5 -14.68 1 97.75 179 GLU B N 1
ATOM 4166 C CA . GLU B 1 179 ? 9.289 -22.328 -15.344 1 97.75 179 GLU B CA 1
ATOM 4167 C C . GLU B 1 179 ? 8.375 -21.125 -15.195 1 97.75 179 GLU B C 1
ATOM 4169 O O . GLU B 1 179 ? 8.836 -20.016 -14.891 1 97.75 179 GLU B O 1
ATOM 4174 N N . ASP B 1 180 ? 7.113 -21.375 -15.422 1 97.75 180 ASP B N 1
ATOM 4175 C CA . ASP B 1 180 ? 6.152 -20.266 -15.414 1 97.75 180 ASP B CA 1
ATOM 4176 C C . ASP B 1 180 ? 5.988 -19.703 -14.008 1 97.75 180 ASP B C 1
ATOM 4178 O O . ASP B 1 180 ? 5.926 -18.484 -13.82 1 97.75 180 ASP B O 1
ATOM 4182 N N . ILE B 1 181 ? 5.879 -20.531 -13.031 1 97.44 181 ILE B N 1
ATOM 4183 C CA . ILE B 1 181 ? 5.719 -20.047 -11.664 1 97.44 181 ILE B CA 1
ATOM 4184 C C . ILE B 1 181 ? 6.949 -19.25 -11.25 1 97.44 181 ILE B C 1
ATOM 4186 O O . ILE B 1 181 ? 6.832 -18.203 -10.609 1 97.44 181 ILE B O 1
ATOM 4190 N N . LYS B 1 182 ? 8.156 -19.781 -11.562 1 97.88 182 LYS B N 1
ATOM 4191 C CA . LYS B 1 182 ? 9.398 -19.062 -11.305 1 97.88 182 LYS B CA 1
ATOM 4192 C C . LYS B 1 182 ? 9.375 -17.688 -11.961 1 97.88 182 LYS B C 1
ATOM 4194 O O . LYS B 1 182 ? 9.641 -16.672 -11.305 1 97.88 182 LYS B O 1
ATOM 4199 N N . ASN B 1 183 ? 8.977 -17.641 -13.188 1 98.19 183 ASN B N 1
ATOM 4200 C CA . ASN B 1 183 ? 8.984 -16.391 -13.945 1 98.19 183 ASN B CA 1
ATOM 4201 C C . ASN B 1 183 ? 7.93 -15.422 -13.43 1 98.19 183 ASN B C 1
ATOM 4203 O O . ASN B 1 183 ? 8.188 -14.219 -13.328 1 98.19 183 ASN B O 1
ATOM 4207 N N . VAL B 1 184 ? 6.766 -15.883 -13.133 1 98.62 184 VAL B N 1
ATOM 4208 C CA . VAL B 1 184 ? 5.664 -15.047 -12.664 1 98.62 184 VAL B CA 1
ATOM 4209 C C . VAL B 1 184 ? 6.059 -14.359 -11.359 1 98.62 184 VAL B C 1
ATOM 4211 O O . VAL B 1 184 ? 5.867 -13.148 -11.211 1 98.62 184 VAL B O 1
ATOM 4214 N N . PHE B 1 185 ? 6.664 -15.07 -10.438 1 98.75 185 PHE B N 1
ATOM 4215 C CA . PHE B 1 185 ? 7.016 -14.477 -9.156 1 98.75 185 PHE B CA 1
ATOM 4216 C C . PHE B 1 185 ? 8.227 -13.57 -9.297 1 98.75 185 PHE B C 1
ATOM 4218 O O . PHE B 1 185 ? 8.336 -12.555 -8.594 1 98.75 185 PHE B O 1
ATOM 4225 N N . LEU B 1 186 ? 9.148 -13.914 -10.211 1 98.81 186 LEU B N 1
ATOM 4226 C CA . LEU B 1 186 ? 10.266 -13.016 -10.469 1 98.81 186 LEU B CA 1
ATOM 4227 C C . LEU B 1 186 ? 9.766 -11.688 -11.039 1 98.81 186 LEU B C 1
ATOM 4229 O O . LEU B 1 186 ? 10.242 -10.625 -10.641 1 98.81 186 LEU B O 1
ATOM 4233 N N . GLU B 1 187 ? 8.789 -11.766 -11.898 1 98.75 187 GLU B N 1
ATOM 4234 C CA . GLU B 1 187 ? 8.195 -10.555 -12.461 1 98.75 187 GLU B CA 1
ATOM 4235 C C . GLU B 1 187 ? 7.488 -9.742 -11.383 1 98.75 187 GLU B C 1
ATOM 4237 O O . GLU B 1 187 ? 7.602 -8.508 -11.352 1 98.75 187 GLU B O 1
ATOM 4242 N N . PHE B 1 188 ? 6.754 -10.398 -10.523 1 98.88 188 PHE B N 1
ATOM 4243 C CA . PHE B 1 188 ? 6.082 -9.719 -9.422 1 98.88 188 PHE B CA 1
ATOM 4244 C C . PHE B 1 188 ? 7.082 -8.93 -8.578 1 98.88 188 PHE B C 1
ATOM 4246 O O . PHE B 1 188 ? 6.848 -7.766 -8.258 1 98.88 188 PHE B O 1
ATOM 4253 N N . ILE B 1 189 ? 8.164 -9.555 -8.273 1 98.88 189 ILE B N 1
ATOM 4254 C CA . ILE B 1 189 ? 9.18 -8.945 -7.414 1 98.88 189 ILE B CA 1
ATOM 4255 C C . ILE B 1 189 ? 9.797 -7.742 -8.125 1 98.88 189 ILE B C 1
ATOM 4257 O O . ILE B 1 189 ? 10.023 -6.699 -7.508 1 98.88 189 ILE B O 1
ATOM 4261 N N . LYS B 1 190 ? 10.062 -7.926 -9.391 1 98.81 190 LYS B N 1
ATOM 4262 C CA . LYS B 1 190 ? 10.617 -6.816 -10.164 1 98.81 190 LYS B CA 1
ATOM 4263 C C . LYS B 1 190 ? 9.672 -5.617 -10.156 1 98.81 190 LYS B C 1
ATOM 4265 O O . LYS B 1 190 ? 10.109 -4.477 -9.977 1 98.81 190 LYS B O 1
ATOM 4270 N N . ILE B 1 191 ? 8.414 -5.883 -10.305 1 98.88 191 ILE B N 1
ATOM 4271 C CA . ILE B 1 191 ? 7.398 -4.832 -10.305 1 98.88 191 ILE B CA 1
ATOM 4272 C C . ILE B 1 191 ? 7.395 -4.125 -8.953 1 98.88 191 ILE B C 1
ATOM 4274 O O . ILE B 1 191 ? 7.402 -2.895 -8.891 1 98.88 191 ILE B O 1
ATOM 4278 N N . GLU B 1 192 ? 7.422 -4.895 -7.883 1 98.88 192 GLU B N 1
ATOM 4279 C CA . GLU B 1 192 ? 7.43 -4.332 -6.535 1 98.88 192 GLU B CA 1
ATOM 4280 C C . GLU B 1 192 ? 8.688 -3.502 -6.293 1 98.88 192 GLU B C 1
ATOM 4282 O O . GLU B 1 192 ? 8.617 -2.391 -5.766 1 98.88 192 GLU B O 1
ATOM 4287 N N . MET B 1 193 ? 9.805 -4.012 -6.691 1 98.75 193 MET B N 1
ATOM 4288 C CA . MET B 1 193 ? 11.07 -3.328 -6.449 1 98.75 193 MET B CA 1
ATOM 4289 C C . MET B 1 193 ? 11.117 -1.991 -7.18 1 98.75 193 MET B C 1
ATOM 4291 O O . MET B 1 193 ? 11.609 -0.999 -6.637 1 98.75 193 MET B O 1
ATOM 4295 N N . VAL B 1 194 ? 10.594 -1.982 -8.391 1 98.81 194 VAL B N 1
ATOM 4296 C CA . VAL B 1 194 ? 10.57 -0.742 -9.156 1 98.81 194 VAL B CA 1
ATOM 4297 C C . VAL B 1 194 ? 9.719 0.3 -8.43 1 98.81 194 VAL B C 1
ATOM 4299 O O . VAL B 1 194 ? 10.133 1.455 -8.289 1 98.81 194 VAL B O 1
ATOM 4302 N N . PHE B 1 195 ? 8.586 -0.08 -7.926 1 98.88 195 PHE B N 1
ATOM 4303 C CA . PHE B 1 195 ? 7.723 0.847 -7.207 1 98.88 195 PHE B CA 1
ATOM 4304 C C . PHE B 1 195 ? 8.422 1.379 -5.961 1 98.88 195 PHE B C 1
ATOM 4306 O O . PHE B 1 195 ? 8.422 2.586 -5.711 1 98.88 195 PHE B O 1
ATOM 4313 N N . HIS B 1 196 ? 8.961 0.506 -5.176 1 98.88 196 HIS B N 1
ATOM 4314 C CA . HIS B 1 196 ? 9.586 0.925 -3.928 1 98.88 196 HIS B CA 1
ATOM 4315 C C . HIS B 1 196 ? 10.797 1.816 -4.191 1 98.88 196 HIS B C 1
ATOM 4317 O O . HIS B 1 196 ? 11.047 2.764 -3.441 1 98.88 196 HIS B O 1
ATOM 4323 N N . ALA B 1 197 ? 11.547 1.466 -5.211 1 98.81 197 ALA B N 1
ATOM 4324 C CA . ALA B 1 197 ? 12.695 2.295 -5.559 1 98.81 197 ALA B CA 1
ATOM 4325 C C . ALA B 1 197 ? 12.258 3.703 -5.953 1 98.81 197 ALA B C 1
ATOM 4327 O O . ALA B 1 197 ? 12.844 4.691 -5.5 1 98.81 197 ALA B O 1
ATOM 4328 N N . LYS B 1 198 ? 11.195 3.791 -6.746 1 98.81 198 LYS B N 1
ATOM 4329 C CA . LYS B 1 198 ? 10.688 5.094 -7.164 1 98.81 198 LYS B CA 1
ATOM 4330 C C . LYS B 1 198 ? 10.094 5.855 -5.984 1 98.81 198 LYS B C 1
ATOM 4332 O O . LYS B 1 198 ? 10.227 7.078 -5.895 1 98.81 198 LYS B O 1
ATOM 4337 N N . ALA B 1 199 ? 9.461 5.16 -5.148 1 98.81 199 ALA B N 1
ATOM 4338 C CA . ALA B 1 199 ? 8.891 5.789 -3.959 1 98.81 199 ALA B CA 1
ATOM 4339 C C . ALA B 1 199 ? 9.984 6.414 -3.09 1 98.81 199 ALA B C 1
ATOM 4341 O O . ALA B 1 199 ? 9.859 7.559 -2.652 1 98.81 199 ALA B O 1
ATOM 4342 N N . ILE B 1 200 ? 11.102 5.699 -2.875 1 98.69 200 ILE B N 1
ATOM 4343 C CA . ILE B 1 200 ? 12.195 6.207 -2.053 1 98.69 200 ILE B CA 1
ATOM 4344 C C . ILE B 1 200 ? 12.789 7.457 -2.699 1 98.69 200 ILE B C 1
ATOM 4346 O O . ILE B 1 200 ? 13.109 8.43 -2.01 1 98.69 200 ILE B O 1
ATOM 4350 N N . GLU B 1 201 ? 12.891 7.387 -3.965 1 98.75 201 GLU B N 1
ATOM 4351 C CA . GLU B 1 201 ? 13.414 8.539 -4.699 1 98.75 201 GLU B CA 1
ATOM 4352 C C . GLU B 1 201 ? 12.539 9.766 -4.492 1 98.75 201 GLU B C 1
ATOM 4354 O O . GLU B 1 201 ? 13.047 10.844 -4.145 1 98.75 201 GLU B O 1
ATOM 4359 N N . LEU B 1 202 ? 11.289 9.602 -4.645 1 98.94 202 LEU B N 1
ATOM 4360 C CA . LEU B 1 202 ? 10.359 10.727 -4.562 1 98.94 202 LEU B CA 1
ATOM 4361 C C . LEU B 1 202 ? 10.195 11.188 -3.119 1 98.94 202 LEU B C 1
ATOM 4363 O O . LEU B 1 202 ? 10.102 12.391 -2.855 1 98.94 202 LEU B O 1
ATOM 4367 N N . TYR B 1 203 ? 10.242 10.289 -2.158 1 98.88 203 TYR B N 1
ATOM 4368 C CA . TYR B 1 203 ? 10.164 10.672 -0.752 1 98.88 203 TYR B CA 1
ATOM 4369 C C . TYR B 1 203 ? 11.43 11.406 -0.317 1 98.88 203 TYR B C 1
ATOM 4371 O O . TYR B 1 203 ? 11.367 12.305 0.524 1 98.88 203 TYR B O 1
ATOM 4379 N N . THR B 1 204 ? 12.562 10.977 -0.855 1 98.81 204 THR B N 1
ATOM 4380 C CA . THR B 1 204 ? 13.797 11.695 -0.566 1 98.81 204 THR B CA 1
ATOM 4381 C C . THR B 1 204 ? 13.695 13.141 -1.032 1 98.81 204 THR B C 1
ATOM 4383 O O . THR B 1 204 ? 14.086 14.062 -0.307 1 98.81 204 THR B O 1
ATOM 4386 N N . THR B 1 205 ? 13.141 13.312 -2.215 1 98.88 205 THR B N 1
ATOM 4387 C CA . THR B 1 205 ? 12.906 14.664 -2.721 1 98.88 205 THR B CA 1
ATOM 4388 C C . THR B 1 205 ? 11.93 15.414 -1.825 1 98.88 205 THR B C 1
ATOM 4390 O O . THR B 1 205 ? 12.148 16.578 -1.497 1 98.88 205 THR B O 1
ATOM 4393 N N . ALA B 1 206 ? 10.867 14.75 -1.438 1 98.88 206 ALA B N 1
ATOM 4394 C CA . ALA B 1 206 ? 9.859 15.352 -0.572 1 98.88 206 ALA B CA 1
ATOM 4395 C C . ALA B 1 206 ? 10.461 15.773 0.765 1 98.88 206 ALA B C 1
ATOM 4397 O O . ALA B 1 206 ? 10.117 16.828 1.3 1 98.88 206 ALA B O 1
ATOM 4398 N N . TYR B 1 207 ? 11.352 14.969 1.276 1 98.75 207 TYR B N 1
ATOM 4399 C CA . TYR B 1 207 ? 12.023 15.289 2.531 1 98.75 207 TYR B CA 1
ATOM 4400 C C . TYR B 1 207 ? 12.797 16.594 2.426 1 98.75 207 TYR B C 1
ATOM 4402 O O . TYR B 1 207 ? 12.703 17.453 3.311 1 98.75 207 TYR B O 1
ATOM 4410 N N . ASN B 1 208 ? 13.477 16.75 1.365 1 98.56 208 ASN B N 1
ATOM 4411 C CA . ASN B 1 208 ? 14.273 17.953 1.147 1 98.56 208 ASN B CA 1
ATOM 4412 C C . ASN B 1 208 ? 13.383 19.188 0.959 1 98.56 208 ASN B C 1
ATOM 4414 O O . ASN B 1 208 ? 13.711 20.281 1.44 1 98.56 208 ASN B O 1
ATOM 4418 N N . VAL B 1 209 ? 12.273 18.969 0.304 1 98.69 209 VAL B N 1
ATOM 4419 C CA . VAL B 1 209 ? 11.32 20.047 0.066 1 98.69 209 VAL B CA 1
ATOM 4420 C C . VAL B 1 209 ? 10.766 20.562 1.397 1 98.69 209 VAL B C 1
ATOM 4422 O O . VAL B 1 209 ? 10.734 21.766 1.642 1 98.69 209 VAL B O 1
ATOM 4425 N N . LEU B 1 210 ? 10.406 19.656 2.264 1 98.62 210 LEU B N 1
ATOM 4426 C CA . LEU B 1 210 ? 9.773 20.031 3.527 1 98.62 210 LEU B CA 1
ATOM 4427 C C . LEU B 1 210 ? 10.805 20.562 4.516 1 98.62 210 LEU B C 1
ATOM 4429 O O . LEU B 1 210 ? 10.492 21.438 5.324 1 98.62 210 LEU B O 1
ATOM 4433 N N . LYS B 1 211 ? 12.023 20.094 4.422 1 97.75 211 LYS B N 1
ATOM 4434 C CA . LYS B 1 211 ? 13.109 20.547 5.285 1 97.75 211 LYS B CA 1
ATOM 4435 C C . LYS B 1 211 ? 13.445 22.016 5.012 1 97.75 211 LYS B C 1
ATOM 4437 O O . LYS B 1 211 ? 13.93 22.719 5.898 1 97.75 211 LYS B O 1
ATOM 4442 N N . ASN B 1 212 ? 13.023 22.5 3.855 1 95.94 212 ASN B N 1
ATOM 4443 C CA . ASN B 1 212 ? 13.391 23.844 3.42 1 95.94 212 ASN B CA 1
ATOM 4444 C C . ASN B 1 212 ? 12.375 24.875 3.877 1 95.94 212 ASN B C 1
ATOM 4446 O O . ASN B 1 212 ? 12.539 26.062 3.621 1 95.94 212 ASN B O 1
ATOM 4450 N N . ILE B 1 213 ? 11.367 24.469 4.566 1 98 213 ILE B N 1
ATOM 4451 C CA . ILE B 1 213 ? 10.422 25.422 5.141 1 98 213 ILE B CA 1
ATOM 4452 C C . ILE B 1 213 ? 11.156 26.328 6.133 1 98 213 ILE B C 1
ATOM 4454 O O . ILE B 1 213 ? 11.828 25.844 7.043 1 98 213 ILE B O 1
ATOM 4458 N N . LYS B 1 214 ? 11.062 27.625 5.906 1 97.69 214 LYS B N 1
ATOM 4459 C CA . LYS B 1 214 ? 11.703 28.609 6.77 1 97.69 214 LYS B CA 1
ATOM 4460 C C . LYS B 1 214 ? 10.719 29.188 7.781 1 97.69 214 LYS B C 1
ATOM 4462 O O . LYS B 1 214 ? 10.062 30.188 7.516 1 97.69 214 LYS B O 1
ATOM 4467 N N . VAL B 1 215 ? 10.75 28.688 8.945 1 97.12 215 VAL B N 1
ATOM 4468 C CA . VAL B 1 215 ? 9.781 29.016 9.984 1 97.12 215 VAL B CA 1
ATOM 4469 C C . VAL B 1 215 ? 9.867 30.5 10.32 1 97.12 215 VAL B C 1
ATOM 4471 O O . VAL B 1 215 ? 8.852 31.203 10.367 1 97.12 215 VAL B O 1
ATOM 4474 N N . GLU B 1 216 ? 11.07 31.016 10.469 1 96.94 216 GLU B N 1
ATOM 4475 C CA . GLU B 1 216 ? 11.258 32.406 10.883 1 96.94 216 GLU B CA 1
ATOM 4476 C C . GLU B 1 216 ? 10.805 33.375 9.797 1 96.94 216 GLU B C 1
ATOM 4478 O O . GLU B 1 216 ? 10.203 34.406 10.094 1 96.94 216 GLU B O 1
ATOM 4483 N N . ASP B 1 217 ? 11.062 33.062 8.57 1 96.5 217 ASP B N 1
ATOM 4484 C CA . ASP B 1 217 ? 10.633 33.906 7.465 1 96.5 217 ASP B CA 1
ATOM 4485 C C . ASP B 1 217 ? 9.109 33.969 7.371 1 96.5 217 ASP B C 1
ATOM 4487 O O . ASP B 1 217 ? 8.531 35.031 7.148 1 96.5 217 ASP B O 1
ATOM 4491 N N . ASP B 1 218 ? 8.484 32.875 7.543 1 96.44 218 ASP B N 1
ATOM 4492 C CA . ASP B 1 218 ? 7.023 32.812 7.488 1 96.44 218 ASP B CA 1
ATOM 4493 C C . ASP B 1 218 ? 6.398 33.562 8.672 1 96.44 218 ASP B C 1
ATOM 4495 O O . ASP B 1 218 ? 5.379 34.219 8.531 1 96.44 218 ASP B O 1
ATOM 4499 N N . LEU B 1 219 ? 7.035 33.406 9.797 1 95.38 219 LEU B N 1
ATOM 4500 C CA . LEU B 1 219 ? 6.527 34.094 10.984 1 95.38 219 LEU B CA 1
ATOM 4501 C C . LEU B 1 219 ? 6.637 35.594 10.82 1 95.38 219 LEU B C 1
ATOM 4503 O O . LEU B 1 219 ? 5.738 36.344 11.227 1 95.38 219 LEU B O 1
ATOM 4507 N N . LYS B 1 220 ? 7.742 36.031 10.203 1 94.5 220 LYS B N 1
ATOM 4508 C CA . LYS B 1 220 ? 7.945 37.469 9.977 1 94.5 220 LYS B CA 1
ATOM 4509 C C . LYS B 1 220 ? 6.887 38.031 9.039 1 94.5 220 LYS B C 1
ATOM 4511 O O . LYS B 1 220 ? 6.41 39.156 9.242 1 94.5 220 LYS B O 1
ATOM 4516 N N . GLU B 1 221 ? 6.562 37.312 8.07 1 91.94 221 GLU B N 1
ATOM 4517 C CA . GLU B 1 221 ? 5.512 37.719 7.152 1 91.94 221 GLU B CA 1
ATOM 4518 C C . GLU B 1 221 ? 4.176 37.875 7.871 1 91.94 221 GLU B C 1
ATOM 4520 O O . GLU B 1 221 ? 3.443 38.844 7.633 1 91.94 221 GLU B O 1
ATOM 4525 N N . PHE B 1 222 ? 3.891 37 8.781 1 92.12 222 PHE B N 1
ATOM 4526 C CA . PHE B 1 222 ? 2.668 37.031 9.578 1 92.12 222 PHE B CA 1
ATOM 4527 C C . PHE B 1 222 ? 2.668 38.25 10.5 1 92.12 222 PHE B C 1
ATOM 4529 O O . PHE B 1 222 ? 1.682 38.969 10.57 1 92.12 222 PHE B O 1
ATOM 4536 N N . GLN B 1 223 ? 3.781 38.469 11.117 1 90.75 223 GLN B N 1
ATOM 4537 C CA . GLN B 1 223 ? 3.906 39.562 12.062 1 90.75 223 GLN B CA 1
ATOM 4538 C C . GLN B 1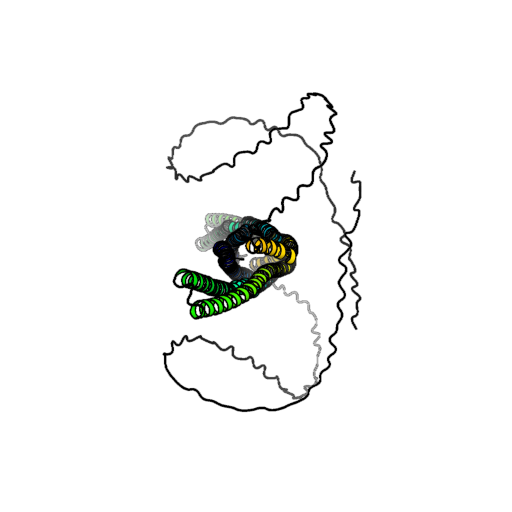 223 ? 3.779 40.906 11.359 1 90.75 223 GLN B C 1
ATOM 4540 O O . GLN B 1 223 ? 3.164 41.844 11.891 1 90.75 223 GLN B O 1
ATOM 4545 N N . SER B 1 224 ? 4.348 40.969 10.156 1 88.75 224 SER B N 1
ATOM 4546 C CA . SER B 1 224 ? 4.27 42.219 9.383 1 88.75 224 SER B CA 1
ATOM 4547 C C . SER B 1 224 ? 2.83 42.531 8.992 1 88.75 224 SER B C 1
ATOM 4549 O O . SER B 1 224 ? 2.414 43.688 9.031 1 88.75 224 SER B O 1
ATOM 4551 N N . HIS B 1 225 ? 2.119 41.531 8.648 1 84.69 225 HIS B N 1
ATOM 4552 C CA . HIS B 1 225 ? 0.716 41.719 8.289 1 84.69 225 HIS B CA 1
ATOM 4553 C C . HIS B 1 225 ? -0.123 42.094 9.5 1 84.69 225 HIS B C 1
ATOM 4555 O O . HIS B 1 225 ? -1.021 42.938 9.406 1 84.69 225 HIS B O 1
ATOM 4561 N N . PHE B 1 226 ? 0.191 41.531 10.633 1 80 226 PHE B N 1
ATOM 4562 C CA . PHE B 1 226 ? -0.554 41.75 11.867 1 80 226 PHE B CA 1
ATOM 4563 C C . PHE B 1 226 ? -0.32 43.156 12.398 1 80 226 PHE B C 1
ATOM 4565 O O . PHE B 1 226 ? -1.248 43.812 12.891 1 80 226 PHE B O 1
ATOM 4572 N N . ARG B 1 227 ? 0.903 43.656 12.258 1 76.94 227 ARG B N 1
ATOM 4573 C CA . ARG B 1 227 ? 1.256 45 12.703 1 76.94 227 ARG B CA 1
ATOM 4574 C C . ARG B 1 227 ? 0.552 46.062 11.867 1 76.94 227 ARG B C 1
ATOM 4576 O O . ARG B 1 227 ? 0.28 47.156 12.352 1 76.94 227 ARG B O 1
ATOM 4583 N N . SER B 1 228 ? 0.254 45.781 10.68 1 72.12 228 SER B N 1
ATOM 4584 C CA . SER B 1 228 ? -0.435 46.719 9.805 1 72.12 228 SER B CA 1
ATOM 4585 C C . SER B 1 228 ? -1.846 47 10.305 1 72.12 228 SER B C 1
ATOM 4587 O O . SER B 1 228 ? -2.404 48.062 10.031 1 72.12 228 SER B O 1
ATOM 4589 N N . TYR B 1 229 ? -2.389 46.062 11.102 1 66.44 229 TYR B N 1
ATOM 4590 C CA . TYR B 1 229 ? -3.709 46.281 11.688 1 66.44 229 TYR B CA 1
ATOM 4591 C C . TYR B 1 229 ? -3.617 47.125 12.953 1 66.44 229 TYR B C 1
ATOM 4593 O O . TYR B 1 229 ? -4.551 47.875 13.281 1 66.44 229 TYR B O 1
ATOM 4601 N N . THR B 1 230 ? -2.441 47.125 13.695 1 60.5 230 THR B N 1
ATOM 4602 C CA . THR B 1 230 ? -2.361 47.75 15.008 1 60.5 230 THR B CA 1
ATOM 4603 C C . THR B 1 230 ? -1.704 49.125 14.914 1 60.5 230 THR B C 1
ATOM 4605 O O . THR B 1 230 ? -1.681 49.875 15.883 1 60.5 230 THR B O 1
ATOM 4608 N N . ALA B 1 231 ? -1.134 49.656 13.828 1 54.75 231 ALA B N 1
ATOM 4609 C CA . ALA B 1 231 ? -0.5 50.938 13.703 1 54.75 231 ALA B CA 1
ATOM 4610 C C . ALA B 1 231 ? -1.532 52.062 13.797 1 54.75 231 ALA B C 1
ATOM 4612 O O . ALA B 1 231 ? -2.602 52 13.188 1 54.75 231 ALA B O 1
ATOM 4613 N N . PRO B 1 232 ? -1.399 52.906 14.844 1 49.09 232 PRO B N 1
ATOM 4614 C CA . PRO B 1 232 ? -2.271 54.062 14.992 1 49.09 232 PRO B CA 1
ATOM 4615 C C . PRO B 1 232 ? -2.395 54.875 13.703 1 49.09 232 PRO B C 1
ATOM 4617 O O . PRO B 1 232 ? -1.445 54.938 12.914 1 49.09 232 PRO B O 1
ATOM 4620 N N . SER B 1 233 ? -3.545 54.969 13.203 1 42.12 233 SER B N 1
ATOM 4621 C CA . SER B 1 233 ? -3.744 55.969 12.141 1 42.12 233 SER B CA 1
ATOM 4622 C C . SER B 1 233 ? -3.111 57.281 12.492 1 42.12 233 SER B C 1
ATOM 4624 O O . SER B 1 233 ? -3.553 57.969 13.422 1 42.12 233 SER B O 1
ATOM 4626 N N . GLN B 1 234 ? -1.881 57.438 12.516 1 39.56 234 GLN B N 1
ATOM 4627 C CA . GLN B 1 234 ? -1.251 58.719 12.672 1 39.56 234 GLN B CA 1
ATOM 4628 C C . GLN B 1 234 ? -2.006 59.812 11.898 1 39.56 234 GLN B C 1
ATOM 4630 O O . GLN B 1 234 ? -1.499 60.906 11.703 1 39.56 234 GLN B O 1
ATOM 4635 N N . HIS B 1 235 ? -3.154 59.625 11.336 1 37.22 235 HIS B N 1
ATOM 4636 C CA . HIS B 1 235 ? -3.586 60.812 10.594 1 37.22 235 HIS B CA 1
ATOM 4637 C C . HIS B 1 235 ? -3.779 62 11.516 1 37.22 235 HIS B C 1
ATOM 4639 O O . HIS B 1 235 ? -3.855 63.156 11.055 1 37.22 235 HIS B O 1
ATOM 4645 N N . ASP B 1 236 ? -4.359 61.906 12.75 1 36.41 236 ASP B N 1
ATOM 4646 C CA . ASP B 1 236 ? -4.949 63.188 13.141 1 36.41 236 ASP B CA 1
ATOM 4647 C C . ASP B 1 236 ? -3.914 64.062 13.828 1 36.41 236 ASP B C 1
ATOM 4649 O O . ASP B 1 236 ? -4.145 64.562 14.93 1 36.41 236 ASP B O 1
ATOM 4653 N N . VAL B 1 237 ? -2.639 63.75 13.938 1 34.69 237 VAL B N 1
ATOM 4654 C CA . VAL B 1 237 ? -1.959 64.938 14.508 1 34.69 237 VAL B CA 1
ATOM 4655 C C . VAL B 1 237 ? -2.109 66.125 13.578 1 34.69 237 VAL B C 1
ATOM 4657 O O . VAL B 1 237 ? -1.766 66.062 12.398 1 34.69 237 VAL B O 1
ATOM 4660 N N . PRO B 1 238 ? -3.031 67 13.898 1 34.12 238 PRO B N 1
ATOM 4661 C CA . PRO B 1 238 ? -3.033 68.312 13.172 1 34.12 238 PRO B CA 1
ATOM 4662 C C . PRO B 1 238 ? -1.638 68.875 13.039 1 34.12 238 PRO B C 1
ATOM 4664 O O . PRO B 1 238 ? -0.951 69.125 14.047 1 34.12 238 PRO B O 1
ATOM 4667 N N . THR B 1 239 ? -0.875 68.438 12.094 1 33.47 239 THR B N 1
ATOM 4668 C CA . THR B 1 239 ? 0.344 69.125 11.734 1 33.47 239 THR B CA 1
ATOM 4669 C C . THR B 1 239 ? 0.115 70.688 11.758 1 33.47 239 THR B C 1
ATOM 4671 O O . THR B 1 239 ? -0.663 71.188 10.961 1 33.47 239 THR B O 1
ATOM 4674 N N . GLY B 1 240 ? 0.037 71.188 12.953 1 29.39 240 GLY B N 1
ATOM 4675 C CA . GLY B 1 240 ? 0.169 72.625 12.961 1 29.39 240 GLY B CA 1
ATOM 4676 C C . GLY B 1 240 ? 1.299 73.125 12.086 1 29.39 240 GLY B C 1
ATOM 4677 O O . GLY B 1 240 ? 2.467 72.812 12.32 1 29.39 240 GLY B O 1
ATOM 4678 N N . ASN B 1 241 ? 1.067 73.125 10.797 1 29.47 241 ASN B N 1
ATOM 4679 C CA . ASN B 1 241 ? 1.891 73.75 9.742 1 29.47 241 ASN B CA 1
ATOM 4680 C C . ASN B 1 241 ? 2.453 75.062 10.164 1 29.47 241 ASN B C 1
ATOM 4682 O O . ASN B 1 241 ? 1.726 76.062 10.203 1 29.47 241 ASN B O 1
ATOM 4686 N N . VAL B 1 242 ? 3.232 75.062 11.242 1 29.5 242 VAL B N 1
ATOM 4687 C CA . VAL B 1 242 ? 3.883 76.375 11.391 1 29.5 242 VAL B CA 1
ATOM 4688 C C . VAL B 1 242 ? 4.613 76.688 10.094 1 29.5 242 VAL B C 1
ATOM 4690 O O . VAL B 1 242 ? 5.383 75.875 9.562 1 29.5 242 VAL B O 1
ATOM 4693 N N . GLN B 1 243 ? 4.074 77.562 9.242 1 26.48 243 GLN B N 1
ATOM 4694 C CA . GLN B 1 243 ? 4.438 78.25 8.008 1 26.48 243 GLN B CA 1
ATOM 4695 C C . GLN B 1 243 ? 5.84 78.875 8.109 1 26.48 243 GLN B C 1
ATOM 4697 O O . GLN B 1 243 ? 6.047 79.875 8.766 1 26.48 243 GLN B O 1
ATOM 4702 N N . ASN B 1 244 ? 6.832 78.125 8.594 1 23.91 244 ASN B N 1
ATOM 4703 C CA . ASN B 1 244 ? 8.055 78.875 8.445 1 23.91 244 ASN B CA 1
ATOM 4704 C C . ASN B 1 244 ? 8.305 79.25 6.984 1 23.91 244 ASN B C 1
ATOM 4706 O O . ASN B 1 244 ? 8.203 78.438 6.102 1 23.91 244 ASN B O 1
ATOM 4710 N N . ASN B 1 245 ? 8.242 80.5 6.547 1 23.95 245 ASN B N 1
ATOM 4711 C CA . ASN B 1 245 ? 8.297 81.312 5.348 1 23.95 245 ASN B CA 1
ATOM 4712 C C . ASN B 1 245 ? 9.609 81.125 4.594 1 23.95 245 ASN B C 1
ATOM 4714 O O . ASN B 1 245 ? 9.969 81.938 3.744 1 23.95 245 ASN B O 1
ATOM 4718 N N . GLU B 1 246 ? 10.414 80.062 4.797 1 22.69 246 GLU B N 1
ATOM 4719 C CA . GLU B 1 246 ? 11.648 80.375 4.094 1 22.69 246 GLU B CA 1
ATOM 4720 C C . GLU B 1 246 ? 11.43 80.438 2.588 1 22.69 246 GLU B C 1
ATOM 4722 O O . GLU B 1 246 ? 10.688 79.625 2.021 1 22.69 246 GLU B O 1
ATOM 4727 N N . ASP B 1 247 ? 11.82 81.5 1.887 1 23.27 247 ASP B N 1
ATOM 4728 C CA . ASP B 1 247 ? 11.789 82.125 0.573 1 23.27 247 ASP B CA 1
ATOM 4729 C C . ASP B 1 247 ? 12.5 81.25 -0.469 1 23.27 247 ASP B C 1
ATOM 4731 O O . ASP B 1 247 ? 13.641 81.562 -0.851 1 23.27 247 ASP B O 1
ATOM 4735 N N . THR B 1 248 ? 12.391 79.875 -0.422 1 19.42 248 THR B N 1
ATOM 4736 C CA . THR B 1 248 ? 13.234 79.188 -1.393 1 19.42 248 THR B CA 1
ATOM 4737 C C . THR B 1 248 ? 12.812 79.5 -2.818 1 19.42 248 THR B C 1
ATOM 4739 O O . THR B 1 248 ? 11.633 79.375 -3.172 1 19.42 248 THR B O 1
ATOM 4742 N N . SER B 1 249 ? 13.617 80.125 -3.58 1 18.56 249 SER B N 1
ATOM 4743 C CA . SER B 1 249 ? 13.703 80.688 -4.918 1 18.56 249 SER B CA 1
ATOM 4744 C C . SER B 1 249 ? 13.484 79.625 -5.992 1 18.56 249 SER B C 1
ATOM 4746 O O . SER B 1 249 ? 13.945 78.5 -5.852 1 18.56 249 SER B O 1
ATOM 4748 N N . ARG B 1 250 ? 12.445 79.812 -7.062 1 20.12 250 ARG B N 1
ATOM 4749 C CA . ARG B 1 250 ? 11.57 79.312 -8.117 1 20.12 250 ARG B CA 1
ATOM 4750 C C . ARG B 1 250 ? 12.383 78.812 -9.312 1 20.12 250 ARG B C 1
ATOM 4752 O O . ARG B 1 250 ? 12.453 79.5 -10.344 1 20.12 250 ARG B O 1
ATOM 4759 N N . ILE B 1 251 ? 13.469 77.875 -9.242 1 19 251 ILE B N 1
ATOM 4760 C CA . ILE B 1 251 ? 14.195 77.938 -10.508 1 19 251 ILE B CA 1
ATOM 4761 C C . ILE B 1 251 ? 13.352 77.312 -11.609 1 19 251 ILE B C 1
ATOM 4763 O O . ILE B 1 251 ? 13.008 76.125 -11.531 1 19 251 ILE B O 1
ATOM 4767 N N . GLN B 1 252 ? 12.555 78.062 -12.359 1 18.22 252 GLN B N 1
ATOM 4768 C CA . GLN B 1 252 ? 11.586 77.75 -13.414 1 18.22 252 GLN B CA 1
ATOM 4769 C C . GLN B 1 252 ? 12.281 77.188 -14.656 1 18.22 252 GLN B C 1
ATOM 4771 O O . GLN B 1 252 ? 13 77.938 -15.344 1 18.22 252 GLN B O 1
ATOM 4776 N N . HIS B 1 253 ? 12.914 75.938 -14.531 1 17.94 253 HIS B N 1
ATOM 4777 C CA . HIS B 1 253 ? 13.523 75.562 -15.789 1 17.94 253 HIS B CA 1
ATOM 4778 C C . HIS B 1 253 ? 12.477 75.438 -16.891 1 17.94 253 HIS B C 1
ATOM 4780 O O . HIS B 1 253 ? 11.391 74.875 -16.672 1 17.94 253 HIS B O 1
ATOM 4786 N N . ASP B 1 254 ? 12.648 76 -18.031 1 16.77 254 ASP B N 1
ATOM 4787 C CA . ASP B 1 254 ? 11.945 76.438 -19.25 1 16.77 254 ASP B CA 1
ATOM 4788 C C . ASP B 1 254 ? 11.531 75.25 -20.078 1 16.77 254 ASP B C 1
ATOM 4790 O O . ASP B 1 254 ? 11.75 74.062 -19.672 1 16.77 254 ASP B O 1
ATOM 4794 N N . ASP B 1 255 ? 12.031 75.125 -21.312 1 16.98 255 ASP B N 1
ATOM 4795 C CA . ASP B 1 255 ? 11.305 75.312 -22.562 1 16.98 255 ASP B CA 1
ATOM 4796 C C . ASP B 1 255 ? 10.797 74 -23.141 1 16.98 255 ASP B C 1
ATOM 4798 O O . ASP B 1 255 ? 11.258 72.938 -22.75 1 16.98 255 ASP B O 1
ATOM 4802 N N . MET B 1 256 ? 10.797 73.938 -24.516 1 17.53 256 MET B N 1
ATOM 4803 C CA . MET B 1 256 ? 9.773 73.875 -25.562 1 17.53 256 MET B CA 1
ATOM 4804 C C . MET B 1 256 ? 9.641 72.438 -26.141 1 17.53 256 MET B C 1
ATOM 4806 O O . MET B 1 256 ? 8.539 71.938 -26.219 1 17.53 256 MET B O 1
ATOM 4810 N N . THR B 1 257 ? 10.43 72 -27.094 1 16.59 257 THR B N 1
ATOM 4811 C CA . THR B 1 257 ? 9.906 71.875 -28.453 1 16.59 257 THR B CA 1
ATOM 4812 C C . THR B 1 257 ? 9.578 70.438 -28.797 1 16.59 257 THR B C 1
ATOM 4814 O O . THR B 1 257 ? 8.672 70.188 -29.594 1 16.59 257 THR B O 1
ATOM 4817 N N . PHE B 1 258 ? 10.234 69.438 -28.188 1 16.48 258 PHE B N 1
ATOM 4818 C CA . PHE B 1 258 ? 10.578 68.562 -29.312 1 16.48 258 PHE B CA 1
ATOM 4819 C C . PHE B 1 258 ? 9.352 67.812 -29.812 1 16.48 258 PHE B C 1
ATOM 4821 O O . PHE B 1 258 ? 8.398 67.562 -29.062 1 16.48 258 PHE B O 1
ATOM 4828 N N . HIS B 1 259 ? 9.57 67 -30.953 1 16.62 259 HIS B N 1
ATOM 4829 C CA . HIS B 1 259 ? 9.102 66.562 -32.281 1 16.62 259 HIS B CA 1
ATOM 4830 C C . HIS B 1 259 ? 8.328 65.25 -32.188 1 16.62 259 HIS B C 1
ATOM 4832 O O . HIS B 1 259 ? 8.773 64.312 -31.547 1 16.62 259 HIS B O 1
ATOM 4838 N N . ALA B 1 260 ? 7.137 65.188 -32.656 1 16.58 260 ALA B N 1
ATOM 4839 C CA . ALA B 1 260 ? 5.938 64.312 -32.594 1 16.58 260 ALA B CA 1
ATOM 4840 C C . ALA B 1 260 ? 6.102 63.062 -33.438 1 16.58 260 ALA B C 1
ATOM 4842 O O . ALA B 1 260 ? 5.23 62.219 -33.438 1 16.58 260 ALA B O 1
ATOM 4843 N N . GLN B 1 261 ? 7.336 62.844 -34.031 1 15.66 261 GLN B N 1
ATOM 4844 C CA . GLN B 1 261 ? 6.895 62.25 -35.281 1 15.66 261 GLN B CA 1
ATOM 4845 C C . GLN B 1 261 ? 6.113 60.938 -35.062 1 15.66 261 GLN B C 1
ATOM 4847 O O . GLN B 1 261 ? 6.246 60.344 -34 1 15.66 261 GLN B O 1
ATOM 4852 N N . ASN B 1 262 ? 5.648 60.312 -36.156 1 16.02 262 ASN B N 1
ATOM 4853 C CA . ASN B 1 262 ? 4.484 59.75 -36.844 1 16.02 262 ASN B CA 1
ATOM 4854 C C . ASN B 1 262 ? 4.348 58.25 -36.531 1 16.02 262 ASN B C 1
ATOM 4856 O O . ASN B 1 262 ? 3.289 57.781 -36.094 1 16.02 262 ASN B O 1
ATOM 4860 N N . GLN B 1 263 ? 4.977 57.344 -37.344 1 15.6 263 GLN B N 1
ATOM 4861 C CA . GLN B 1 263 ? 4.16 56.562 -38.281 1 15.6 263 GLN B CA 1
ATOM 4862 C C . GLN B 1 263 ? 3.773 55.219 -37.719 1 15.6 263 GLN B C 1
ATOM 4864 O O . GLN B 1 263 ? 2.598 54.844 -37.719 1 15.6 263 GLN B O 1
ATOM 4869 N N . THR B 1 264 ? 4.711 54.188 -37.75 1 16.36 264 THR B N 1
ATOM 4870 C CA . THR B 1 264 ? 4.469 53.094 -38.656 1 16.36 264 THR B CA 1
ATOM 4871 C C . THR B 1 264 ? 3.664 52 -38 1 16.36 264 THR B C 1
ATOM 4873 O O . THR B 1 264 ? 3.678 51.844 -36.781 1 16.36 264 THR B O 1
ATOM 4876 N N . GLU B 1 265 ? 3.33 50.844 -38.719 1 16.73 265 GLU B N 1
ATOM 4877 C CA . GLU B 1 265 ? 2.26 50 -39.25 1 16.73 265 GLU B CA 1
ATOM 4878 C C . GLU B 1 265 ? 2.082 48.719 -38.438 1 16.73 265 GLU B C 1
ATOM 4880 O O . GLU B 1 265 ? 0.966 48.406 -38 1 16.73 265 GLU B O 1
ATOM 4885 N N . GLN B 1 266 ? 3.072 47.688 -38.438 1 17.3 266 GLN B N 1
ATOM 4886 C CA . GLN B 1 266 ? 2.684 46.406 -39.031 1 17.3 266 GLN B CA 1
ATOM 4887 C C . GLN B 1 266 ? 2.146 45.469 -38 1 17.3 266 GLN B C 1
ATOM 4889 O O . GLN B 1 266 ? 2.768 45.281 -36.938 1 17.3 266 GLN B O 1
ATOM 4894 N N . THR B 1 267 ? 0.893 45.031 -38 1 17.73 267 THR B N 1
ATOM 4895 C CA . THR B 1 267 ? -0.14 44.344 -37.219 1 17.73 267 THR B CA 1
ATOM 4896 C C . THR B 1 267 ? 0.093 42.844 -37.219 1 17.73 267 THR B C 1
ATOM 4898 O O . THR B 1 267 ? -0.748 42.062 -36.75 1 17.73 267 THR B O 1
ATOM 4901 N N . GLU B 1 268 ? 1.362 42.312 -37.344 1 16.91 268 GLU B N 1
ATOM 4902 C CA . GLU B 1 268 ? 1.237 40.969 -37.812 1 16.91 268 GLU B CA 1
ATOM 4903 C C . GLU B 1 268 ? 0.424 40.094 -36.875 1 16.91 268 GLU B C 1
ATOM 4905 O O . GLU B 1 268 ? 0.249 40.469 -35.688 1 16.91 268 GLU B O 1
ATOM 4910 N N . ASN B 1 269 ? 0.334 38.656 -37.219 1 17.34 269 ASN B N 1
ATOM 4911 C CA . ASN B 1 269 ? -0.506 37.5 -37.5 1 17.34 269 ASN B CA 1
ATOM 4912 C C . ASN B 1 269 ? -0.558 36.531 -36.312 1 17.34 269 ASN B C 1
ATOM 4914 O O . ASN B 1 269 ? 0.431 35.875 -36.031 1 17.34 269 ASN B O 1
ATOM 4918 N N . VAL B 1 270 ? -0.905 36.844 -35.156 1 17.83 270 VAL B N 1
ATOM 4919 C CA . VAL B 1 270 ? -0.8 35.875 -34.062 1 17.83 270 VAL B CA 1
ATOM 4920 C C . VAL B 1 270 ? -1.744 34.719 -34.312 1 17.83 270 VAL B C 1
ATOM 4922 O O . VAL B 1 270 ? -2.945 34.906 -34.531 1 17.83 270 VAL B O 1
ATOM 4925 N N . SER B 1 271 ? -1.066 33.562 -34.688 1 16.91 271 SER B N 1
ATOM 4926 C CA . SER B 1 271 ? -1.494 32.219 -35.031 1 16.91 271 SER B CA 1
ATOM 4927 C C . SER B 1 271 ? -2.363 31.625 -33.938 1 16.91 271 SER B C 1
ATOM 4929 O O . SER B 1 271 ? -2.309 32.062 -32.781 1 16.91 271 SER B O 1
ATOM 4931 N N . ASN B 1 272 ? -3.205 30.5 -34.344 1 17.09 272 ASN B N 1
ATOM 4932 C CA . ASN B 1 272 ? -4.457 29.75 -34.281 1 17.09 272 ASN B CA 1
ATOM 4933 C C . ASN B 1 272 ? -4.418 28.688 -33.188 1 17.09 272 ASN B C 1
ATOM 4935 O O . ASN B 1 272 ? -4.012 27.547 -33.438 1 17.09 272 ASN B O 1
ATOM 4939 N N . ILE B 1 273 ? -4.031 28.875 -31.953 1 18.09 273 ILE B N 1
ATOM 4940 C CA . ILE B 1 273 ? -3.885 27.719 -31.078 1 18.09 273 ILE B CA 1
ATOM 4941 C C . ILE B 1 273 ? -5.242 27.047 -30.875 1 18.09 273 ILE B C 1
ATOM 4943 O O . ILE B 1 273 ? -6.184 27.672 -30.375 1 18.09 273 ILE B O 1
ATOM 4947 N N . SER B 1 274 ? -5.551 25.938 -31.703 1 17.52 274 SER B N 1
ATOM 4948 C CA . SER B 1 274 ? -6.684 25.031 -31.875 1 17.52 274 SER B CA 1
ATOM 4949 C C . SER B 1 274 ? -6.945 24.219 -30.625 1 17.52 274 SER B C 1
ATOM 4951 O O . SER B 1 274 ? -6.141 23.344 -30.266 1 17.52 274 SER B O 1
ATOM 4953 N N . LEU B 1 275 ? -7.172 24.672 -29.547 1 17.69 275 LEU B N 1
ATOM 4954 C CA . LEU B 1 275 ? -7.371 23.812 -28.391 1 17.69 275 LEU B CA 1
ATOM 4955 C C . LEU B 1 275 ? -8.602 22.922 -28.578 1 17.69 275 LEU B C 1
ATOM 4957 O O . LEU B 1 275 ? -9.711 23.422 -28.766 1 17.69 275 LEU B O 1
ATOM 4961 N N . LYS B 1 276 ? -8.398 21.625 -29.031 1 17.44 276 LYS B N 1
ATOM 4962 C CA . LYS B 1 276 ? -9.281 20.484 -29.297 1 17.44 276 LYS B CA 1
ATOM 4963 C C . LYS B 1 276 ? -10.148 20.188 -28.078 1 17.44 276 LYS B C 1
ATOM 4965 O O . LYS B 1 276 ? -9.711 20.359 -26.938 1 17.44 276 LYS B O 1
ATOM 4970 N N . SER B 1 277 ? -11.484 19.984 -28.312 1 18.5 277 SER B N 1
ATOM 4971 C CA . SER B 1 277 ? -12.805 19.75 -27.734 1 18.5 277 SER B CA 1
ATOM 4972 C C . SER B 1 277 ? -12.875 18.375 -27.062 1 18.5 277 SER B C 1
ATOM 4974 O O . SER B 1 277 ? -12.555 17.359 -27.688 1 18.5 277 SER B O 1
ATOM 4976 N N . CYS B 1 278 ? -12.391 18.266 -25.828 1 19.34 278 CYS B N 1
ATOM 4977 C CA . CYS B 1 278 ? -12.477 17.062 -25.016 1 19.34 278 CYS B CA 1
ATOM 4978 C C . CYS B 1 278 ? -13.914 16.547 -24.953 1 19.34 278 CYS B C 1
ATOM 4980 O O . CYS B 1 278 ? -14.82 17.281 -24.547 1 19.34 278 CYS B O 1
ATOM 4982 N N . VAL B 1 279 ? -14.172 15.516 -25.828 1 17.95 279 VAL B N 1
ATOM 4983 C CA . VAL B 1 279 ? -15.383 14.766 -26.156 1 17.95 279 VAL B CA 1
ATOM 4984 C C . VAL B 1 279 ? -15.922 14.078 -24.891 1 17.95 279 VAL B C 1
ATOM 4986 O O . VAL B 1 279 ? -15.164 13.43 -24.172 1 17.95 279 VAL B O 1
ATOM 4989 N N . LYS B 1 280 ? -16.953 14.586 -24.266 1 19.22 280 LYS B N 1
ATOM 4990 C CA . LYS B 1 280 ? -17.875 14.148 -23.219 1 19.22 280 LYS B CA 1
ATOM 4991 C C . LYS B 1 280 ? -18.469 12.781 -23.547 1 19.22 280 LYS B C 1
ATOM 4993 O O . LYS B 1 280 ? -19.281 12.664 -24.469 1 19.22 280 LYS B O 1
ATOM 4998 N N . SER B 1 281 ? -17.641 11.672 -23.641 1 17.08 281 SER B N 1
ATOM 4999 C CA . SER B 1 281 ? -18.234 10.414 -24.109 1 17.08 281 SER B CA 1
ATOM 5000 C C . SER B 1 281 ? -19.25 9.891 -23.109 1 17.08 281 SER B C 1
ATOM 5002 O O . SER B 1 281 ? -18.906 9.516 -21.984 1 17.08 281 SER B O 1
ATOM 5004 N N . LYS B 1 282 ? -20.312 10.578 -22.797 1 18.89 282 LYS B N 1
ATOM 5005 C CA . LYS B 1 282 ? -21.344 9.977 -21.969 1 18.89 282 LYS B CA 1
ATOM 5006 C C . LYS B 1 282 ? -21.797 8.633 -22.531 1 18.89 282 LYS B C 1
ATOM 5008 O O . LYS B 1 282 ? -22.203 8.547 -23.688 1 18.89 282 LYS B O 1
ATOM 5013 N N . ALA B 1 283 ? -21.281 7.516 -22.031 1 18.25 283 ALA B N 1
ATOM 5014 C CA . ALA B 1 283 ? -21.5 6.098 -22.312 1 18.25 283 ALA B CA 1
ATOM 5015 C C . ALA B 1 283 ? -22.969 5.73 -22.203 1 18.25 283 ALA B C 1
ATOM 5017 O O . ALA B 1 283 ? -23.531 5.75 -21.109 1 18.25 283 ALA B O 1
ATOM 5018 N N . SER B 1 284 ? -23.766 6.363 -23.094 1 18.03 284 SER B N 1
ATOM 5019 C CA . SER B 1 284 ? -25.156 5.945 -23.109 1 18.03 284 SER B CA 1
ATOM 5020 C C . SER B 1 284 ? -25.281 4.449 -23.375 1 18.03 284 SER B C 1
ATOM 5022 O O . SER B 1 284 ? -24.734 3.939 -24.359 1 18.03 284 SER B O 1
ATOM 5024 N N . ILE B 1 285 ? -25.453 3.707 -22.375 1 19.58 285 ILE B N 1
ATOM 5025 C CA . ILE B 1 285 ? -25.609 2.258 -22.297 1 19.58 285 ILE B CA 1
ATOM 5026 C C . ILE B 1 285 ? -26.844 1.828 -23.094 1 19.58 285 ILE B C 1
ATOM 5028 O O . ILE B 1 285 ? -27.969 1.945 -22.609 1 19.58 285 ILE B O 1
ATOM 5032 N N . HIS B 1 286 ? -26.969 2.355 -24.312 1 17.33 286 HIS B N 1
ATOM 5033 C CA . HIS B 1 286 ? -28.188 1.876 -24.938 1 17.33 286 HIS B CA 1
ATOM 5034 C C . HIS B 1 286 ? -28.172 0.36 -25.094 1 17.33 286 HIS B C 1
ATOM 5036 O O . HIS B 1 286 ? -27.141 -0.219 -25.453 1 17.33 286 HIS B O 1
ATOM 5042 N N . VAL B 1 287 ? -29.141 -0.272 -24.547 1 19.14 287 VAL B N 1
ATOM 5043 C CA . VAL B 1 287 ? -29.562 -1.657 -24.375 1 19.14 287 VAL B CA 1
ATOM 5044 C C . VAL B 1 287 ? -29.969 -2.24 -25.734 1 19.14 287 VAL B C 1
ATOM 5046 O O . VAL B 1 287 ? -30.516 -3.34 -25.812 1 19.14 287 VAL B O 1
ATOM 5049 N N . PRO B 1 288 ? -29.266 -1.799 -26.844 1 16.67 288 PRO B N 1
ATOM 5050 C CA . PRO B 1 288 ? -30.094 -2.266 -27.938 1 16.67 288 PRO B CA 1
ATOM 5051 C C . PRO B 1 288 ? -30.25 -3.783 -27.969 1 16.67 288 PRO B C 1
ATOM 5053 O O . PRO B 1 288 ? -29.453 -4.5 -27.375 1 16.67 288 PRO B O 1
ATOM 5056 N N . SER B 1 289 ? -31.406 -4.168 -28.781 1 17.77 289 SER B N 1
ATOM 5057 C CA . SER B 1 289 ? -32.219 -5.328 -29.172 1 17.77 289 SER B CA 1
ATOM 5058 C C . SER B 1 289 ? -31.406 -6.293 -30.031 1 17.77 289 SER B C 1
ATOM 5060 O O . SER B 1 289 ? -30.406 -5.898 -30.656 1 17.77 289 SER B O 1
ATOM 5062 N N . SER B 1 290 ? -31.812 -7.566 -30.125 1 17.58 290 SER B N 1
ATOM 5063 C CA . SER B 1 290 ? -31.422 -8.953 -30.375 1 17.58 290 SER B CA 1
ATOM 5064 C C . SER B 1 290 ? -31.203 -9.203 -31.859 1 17.58 290 SER B C 1
ATOM 5066 O O . SER B 1 290 ? -30.891 -10.328 -32.281 1 17.58 290 SER B O 1
ATOM 5068 N N . SER B 1 291 ? -31.297 -8.055 -32.75 1 15.81 291 SER B N 1
ATOM 5069 C CA . SER B 1 291 ? -31.844 -8.844 -33.875 1 15.81 291 SER B CA 1
ATOM 5070 C C . SER B 1 291 ? -30.781 -9.766 -34.469 1 15.81 291 SER B C 1
ATOM 5072 O O . SER B 1 291 ? -30.984 -10.977 -34.562 1 15.81 291 SER B O 1
ATOM 5074 N N . PHE B 1 292 ? -30.562 -9.484 -35.844 1 16.86 292 PHE B N 1
ATOM 5075 C CA . PHE B 1 292 ? -30.844 -10.398 -36.938 1 16.86 292 PHE B CA 1
ATOM 5076 C C . PHE B 1 292 ? -29.594 -11.172 -37.344 1 16.86 292 PHE B C 1
ATOM 5078 O O . PHE B 1 292 ? -28.469 -10.766 -37 1 16.86 292 PHE B O 1
ATOM 5085 N N . ILE B 1 293 ? -29.688 -11.562 -38.656 1 16.75 293 ILE B N 1
ATOM 5086 C CA . ILE B 1 293 ? -29.531 -12.805 -39.375 1 16.75 293 ILE B CA 1
ATOM 5087 C C . ILE B 1 293 ? -28.109 -12.906 -39.938 1 16.75 293 ILE B C 1
ATOM 5089 O O . ILE B 1 293 ? -27.422 -13.914 -39.719 1 16.75 293 ILE B O 1
ATOM 5093 N N . SER B 1 294 ? -27.891 -12.273 -41.094 1 15.23 294 SER B N 1
ATOM 5094 C CA . SER B 1 294 ? -27.672 -13.219 -42.188 1 15.23 294 SER B CA 1
ATOM 5095 C C . SER B 1 294 ? -26.188 -13.5 -42.406 1 15.23 294 SER B C 1
ATOM 5097 O O . SER B 1 294 ? -25.344 -12.781 -41.875 1 15.23 294 SER B O 1
ATOM 5099 N N . PRO B 1 295 ? -25.828 -13.531 -43.719 1 16.33 295 PRO B N 1
ATOM 5100 C CA . PRO B 1 295 ? -25.25 -14.602 -44.531 1 16.33 295 PRO B CA 1
ATOM 5101 C C . PRO B 1 295 ? -23.734 -14.492 -44.656 1 16.33 295 PRO B C 1
ATOM 5103 O O . PRO B 1 295 ? -23.156 -13.453 -44.344 1 16.33 295 PRO B O 1
ATOM 5106 N N . VAL B 1 296 ? -23.25 -15.32 -45.562 1 16.09 296 VAL B N 1
ATOM 5107 C CA . VAL B 1 296 ? -22.188 -16.281 -45.844 1 16.09 296 VAL B CA 1
ATOM 5108 C C . VAL B 1 296 ? -21.031 -15.57 -46.531 1 16.09 296 VAL B C 1
ATOM 5110 O O . VAL B 1 296 ? -19.859 -15.945 -46.344 1 16.09 296 VAL B O 1
ATOM 5113 N N . SER B 1 297 ? -21.297 -14.406 -47.281 1 14.22 297 SER B N 1
ATOM 5114 C CA . SER B 1 297 ? -20.625 -14.781 -48.531 1 14.22 297 SER B CA 1
ATOM 5115 C C . SER B 1 297 ? -19.109 -14.719 -48.375 1 14.22 297 SER B C 1
ATOM 5117 O O . SER B 1 297 ? -18.609 -14.078 -47.438 1 14.22 297 SER B O 1
ATOM 5119 N N . LYS B 1 298 ? -18.531 -14.883 -49.594 1 15.66 298 LYS B N 1
ATOM 5120 C CA . LYS B 1 298 ? -17.469 -15.641 -50.281 1 15.66 298 LYS B CA 1
ATOM 5121 C C . LYS B 1 298 ? -16.188 -14.828 -50.375 1 15.66 298 LYS B C 1
ATOM 5123 O O . LYS B 1 298 ? -15.125 -15.375 -50.688 1 15.66 298 LYS B O 1
ATOM 5128 N N . LYS B 1 299 ? -16.234 -13.398 -50.312 1 14.91 299 LYS B N 1
ATOM 5129 C CA . LYS B 1 299 ? -15.375 -13.094 -51.469 1 14.91 299 LYS B CA 1
ATOM 5130 C C . LYS B 1 299 ? -13.945 -13.586 -51.25 1 14.91 299 LYS B C 1
ATOM 5132 O O . LYS B 1 299 ? -13.484 -13.648 -50.094 1 14.91 299 LYS B O 1
ATOM 5137 N N . HIS B 1 300 ? -13.148 -13.625 -52.438 1 14.62 300 HIS B N 1
ATOM 5138 C CA . HIS B 1 300 ? -12.047 -14.258 -53.156 1 14.62 300 HIS B CA 1
ATOM 5139 C C . HIS B 1 300 ? -10.727 -13.562 -52.844 1 14.62 300 HIS B C 1
ATOM 5141 O O . HIS B 1 300 ? -9.711 -14.227 -52.625 1 14.62 300 HIS B O 1
ATOM 5147 N N . ARG B 1 301 ? -10.711 -12.211 -53.094 1 14.27 301 ARG B N 1
ATOM 5148 C CA . ARG B 1 301 ? -9.688 -12.055 -54.125 1 14.27 301 ARG B CA 1
ATOM 5149 C C . ARG B 1 301 ? -8.297 -12.25 -53.562 1 14.27 301 ARG B C 1
ATOM 5151 O O . ARG B 1 301 ? -7.516 -13.062 -54.062 1 14.27 301 ARG B O 1
ATOM 5158 N N . GLU B 1 302 ? -7.551 -11.086 -53.531 1 15.12 302 GLU B N 1
ATOM 5159 C CA . GLU B 1 302 ? -6.426 -10.703 -54.375 1 15.12 302 GLU B CA 1
ATOM 5160 C C . GLU B 1 302 ? -5.094 -10.977 -53.688 1 15.12 302 GLU B C 1
ATOM 5162 O O . GLU B 1 302 ? -5 -10.891 -52.469 1 15.12 302 GLU B O 1
ATOM 5167 N N . VAL B 1 303 ? -4.117 -11.328 -54.594 1 15.65 303 VAL B N 1
ATOM 5168 C CA . VAL B 1 303 ? -2.812 -11.977 -54.688 1 15.65 303 VAL B CA 1
ATOM 5169 C C . VAL B 1 303 ? -1.732 -11.047 -54.125 1 15.65 303 VAL B C 1
ATOM 5171 O O . VAL B 1 303 ? -0.857 -11.469 -53.375 1 15.65 303 VAL B O 1
ATOM 5174 N N . ARG B 1 304 ? -1.625 -9.75 -54.781 1 15.3 304 ARG B N 1
ATOM 5175 C CA . ARG B 1 304 ? -0.333 -9.742 -55.469 1 15.3 304 ARG B CA 1
ATOM 5176 C C . ARG B 1 304 ? 0.805 -9.531 -54.469 1 15.3 304 ARG B C 1
ATOM 5178 O O . ARG B 1 304 ? 0.566 -9.336 -53.281 1 15.3 304 ARG B O 1
ATOM 5185 N N . MET B 1 305 ? 1.598 -8.492 -54.812 1 15.16 305 MET B N 1
ATOM 5186 C CA . MET B 1 305 ? 2.988 -8.5 -55.25 1 15.16 305 MET B CA 1
ATOM 5187 C C . MET B 1 305 ? 3.93 -8.172 -54.094 1 15.16 305 MET B C 1
ATOM 5189 O O . MET B 1 305 ? 4.914 -8.875 -53.875 1 15.16 305 MET B O 1
ATOM 5193 N N . SER B 1 306 ? 4.031 -6.902 -53.812 1 14.63 306 SER B N 1
ATOM 5194 C CA . SER B 1 306 ? 5.32 -6.316 -54.188 1 14.63 306 SER B CA 1
ATOM 5195 C C . SER B 1 306 ? 6.363 -6.582 -53.094 1 14.63 306 SER B C 1
ATOM 5197 O O . SER B 1 306 ? 6.023 -7.023 -52 1 14.63 306 SER B O 1
ATOM 5199 N N . ASP B 1 307 ? 7.285 -5.645 -53.094 1 15.4 307 ASP B N 1
ATOM 5200 C CA . ASP B 1 307 ? 8.703 -5.398 -53.344 1 15.4 307 ASP B CA 1
ATOM 5201 C C . ASP B 1 307 ? 9.477 -5.367 -52.031 1 15.4 307 ASP B C 1
ATOM 5203 O O . ASP B 1 307 ? 10.414 -6.148 -51.812 1 15.4 307 ASP B O 1
ATOM 5207 N N . THR B 1 308 ? 9.922 -4.207 -51.75 1 14.84 308 THR B N 1
ATOM 5208 C CA . THR B 1 308 ? 11.305 -3.754 -51.812 1 14.84 308 THR B CA 1
ATOM 5209 C C . THR B 1 308 ? 11.945 -3.803 -50.406 1 14.84 308 THR B C 1
ATOM 5211 O O . THR B 1 308 ? 13.078 -4.262 -50.25 1 14.84 308 THR B O 1
ATOM 5214 N N . LYS B 1 309 ? 11.523 -2.875 -49.594 1 15.59 309 LYS B N 1
ATOM 5215 C CA . LYS B 1 309 ? 12.547 -1.928 -49.156 1 15.59 309 LYS B CA 1
ATOM 5216 C C . LYS B 1 309 ? 13.539 -2.584 -48.219 1 15.59 309 LYS B C 1
ATOM 5218 O O . LYS B 1 309 ? 13.203 -3.562 -47.531 1 15.59 309 LYS B O 1
ATOM 5223 N N . SER B 1 310 ? 14.508 -1.804 -47.875 1 14.91 310 SER B N 1
ATOM 5224 C CA . SER B 1 310 ? 15.938 -1.582 -47.688 1 14.91 310 SER B CA 1
ATOM 5225 C C . SER B 1 310 ? 16.344 -1.844 -46.25 1 14.91 310 SER B C 1
ATOM 5227 O O . SER B 1 310 ? 17.375 -2.471 -45.969 1 14.91 310 SER B O 1
ATOM 5229 N N . ARG B 1 311 ? 15.789 -1.102 -45.375 1 14.97 311 ARG B N 1
ATOM 5230 C CA . ARG B 1 311 ? 16.812 -0.367 -44.625 1 14.97 311 ARG B CA 1
ATOM 5231 C C . ARG B 1 311 ? 17.5 -1.266 -43.594 1 14.97 311 ARG B C 1
ATOM 5233 O O . ARG B 1 311 ? 16.859 -2.113 -42.969 1 14.97 311 ARG B O 1
ATOM 5240 N N . ILE B 1 312 ? 18.766 -1.092 -43.531 1 15.77 312 ILE B N 1
ATOM 5241 C CA . ILE B 1 312 ? 20.031 -1.662 -43.062 1 15.77 312 ILE B CA 1
ATOM 5242 C C . ILE B 1 312 ? 20.156 -1.455 -41.562 1 15.77 312 ILE B C 1
ATOM 5244 O O . ILE B 1 312 ? 21.078 -1.984 -40.938 1 15.77 312 ILE B O 1
ATOM 5248 N N . LYS B 1 313 ? 19.266 -0.59 -41.094 1 16.36 313 LYS B N 1
ATOM 5249 C CA . LYS B 1 313 ? 20.094 0.016 -40.031 1 16.36 313 LYS B CA 1
ATOM 5250 C C . LYS B 1 313 ? 20.641 -1.044 -39.094 1 16.36 313 LYS B C 1
ATOM 5252 O O . LYS B 1 313 ? 19.953 -2.023 -38.781 1 16.36 313 LYS B O 1
ATOM 5257 N N . VAL B 1 314 ? 21.781 -0.741 -38.719 1 16.91 314 VAL B N 1
ATOM 5258 C CA . VAL B 1 314 ? 23.031 -1.194 -38.125 1 16.91 314 VAL B CA 1
ATOM 5259 C C . VAL B 1 314 ? 22.859 -1.354 -36.625 1 16.91 314 VAL B C 1
ATOM 5261 O O . VAL B 1 314 ? 22.734 -0.365 -35.875 1 16.91 314 VAL B O 1
ATOM 5264 N N . GLU B 1 315 ? 21.953 -2.195 -36.281 1 16.98 315 GLU B N 1
ATOM 5265 C CA . GLU B 1 315 ? 21.781 -2.363 -34.844 1 16.98 315 GLU B CA 1
ATOM 5266 C C . GLU B 1 315 ? 23.109 -2.676 -34.156 1 16.98 315 GLU B C 1
ATOM 5268 O O . GLU B 1 315 ? 23.938 -3.424 -34.688 1 16.98 315 GLU B O 1
ATOM 5273 N N . ASN B 1 316 ? 23.375 -1.758 -33.312 1 18.06 316 ASN B N 1
ATOM 5274 C CA . ASN B 1 316 ? 24.359 -1.498 -32.25 1 18.06 316 ASN B CA 1
ATOM 5275 C C . ASN B 1 316 ? 24.438 -2.66 -31.281 1 18.06 316 ASN B C 1
ATOM 5277 O O . ASN B 1 316 ? 23.469 -2.975 -30.594 1 18.06 316 ASN B O 1
ATOM 5281 N N . SER B 1 317 ? 25.188 -3.68 -31.672 1 15.52 317 SER B N 1
ATOM 5282 C CA . SER B 1 317 ? 25.297 -4.945 -30.953 1 15.52 317 SER B CA 1
ATOM 5283 C C . SER B 1 317 ? 25.578 -4.719 -29.484 1 15.52 317 SER B C 1
ATOM 5285 O O . SER B 1 317 ? 24.891 -5.27 -28.625 1 15.52 317 SER B O 1
ATOM 5287 N N . SER B 1 318 ? 26.828 -4.695 -29.188 1 16.06 318 SER B N 1
ATOM 5288 C CA . SER B 1 318 ? 27.406 -5.75 -28.359 1 16.06 318 SER B CA 1
ATOM 5289 C C . SER B 1 318 ? 27.109 -5.523 -26.891 1 16.06 318 SER B C 1
ATOM 5291 O O . SER B 1 318 ? 26.812 -4.402 -26.469 1 16.06 318 SER B O 1
ATOM 5293 N N . SER B 1 319 ? 27.297 -6.637 -26.016 1 17.09 319 SER B N 1
ATOM 5294 C CA . SER B 1 319 ? 26.875 -7.422 -24.859 1 17.09 319 SER B CA 1
ATOM 5295 C C . SER B 1 319 ? 27.547 -6.926 -23.578 1 17.09 319 SER B C 1
ATOM 5297 O O . SER B 1 319 ? 26.953 -7.008 -22.5 1 17.09 319 SER B O 1
ATOM 5299 N N . ASN B 1 320 ? 28.766 -6.473 -23.562 1 16.81 320 ASN B N 1
ATOM 5300 C CA . ASN B 1 320 ? 29.531 -7.211 -22.562 1 16.81 320 ASN B CA 1
ATOM 5301 C C . ASN B 1 320 ? 29.078 -6.852 -21.141 1 16.81 320 ASN B C 1
ATOM 5303 O O . ASN B 1 320 ? 28.688 -5.719 -20.891 1 16.81 320 ASN B O 1
ATOM 5307 N N . PHE B 1 321 ? 28.984 -7.883 -20.234 1 17.89 321 PHE B N 1
ATOM 5308 C CA . PHE B 1 321 ? 28.609 -8.312 -18.891 1 17.89 321 PHE B CA 1
ATOM 5309 C C . PHE B 1 321 ? 29.422 -7.57 -17.828 1 17.89 321 PHE B C 1
ATOM 5311 O O . PHE B 1 321 ? 30.641 -7.457 -17.953 1 17.89 321 PHE B O 1
ATOM 5318 N N . GLY B 1 322 ? 28.781 -6.527 -17.344 1 17.61 322 GLY B N 1
ATOM 5319 C CA . GLY B 1 322 ? 29.234 -5.75 -16.203 1 17.61 322 GLY B CA 1
ATOM 5320 C C . GLY B 1 322 ? 29.672 -6.609 -15.039 1 17.61 322 GLY B C 1
ATOM 5321 O O . GLY B 1 322 ? 28.953 -7.52 -14.617 1 17.61 322 GLY B O 1
ATOM 5322 N N . SER B 1 323 ? 31 -6.941 -14.93 1 17.5 323 SER B N 1
ATOM 5323 C CA . SER B 1 323 ? 31.75 -7.578 -13.852 1 17.5 323 SER B CA 1
ATOM 5324 C C . SER B 1 323 ? 31.422 -6.938 -12.508 1 17.5 323 SER B C 1
ATOM 5326 O O . SER B 1 323 ? 31.5 -5.715 -12.359 1 17.5 323 SER B O 1
ATOM 5328 N N . PHE B 1 324 ? 30.625 -7.57 -11.617 1 18.53 324 PHE B N 1
ATOM 5329 C CA . PHE B 1 324 ? 30.062 -7.25 -10.305 1 18.53 324 PHE B CA 1
ATOM 5330 C C . PHE B 1 324 ? 31.172 -7.125 -9.266 1 18.53 324 PHE B C 1
ATOM 5332 O O . PHE B 1 324 ? 30.922 -6.715 -8.133 1 18.53 324 PHE B O 1
ATOM 5339 N N . VAL B 1 325 ? 32.406 -7.578 -9.438 1 17.31 325 VAL B N 1
ATOM 5340 C CA . VAL B 1 325 ? 32.906 -8.352 -8.305 1 17.31 325 VAL B CA 1
ATOM 5341 C C . VAL B 1 325 ? 32.938 -7.465 -7.062 1 17.31 325 VAL B C 1
ATOM 5343 O O . VAL B 1 325 ? 32.406 -7.84 -6.012 1 17.31 325 VAL B O 1
ATOM 5346 N N . GLU B 1 326 ? 34.062 -6.844 -6.699 1 17.88 326 GLU B N 1
ATOM 5347 C CA . GLU B 1 326 ? 34.906 -7.078 -5.527 1 17.88 326 GLU B CA 1
ATOM 5348 C C . GLU B 1 326 ? 34.438 -6.234 -4.34 1 17.88 326 GLU B C 1
ATOM 5350 O O . GLU B 1 326 ? 34.125 -5.055 -4.5 1 17.88 326 GLU B O 1
ATOM 5355 N N . SER B 1 327 ? 34.031 -6.918 -3.201 1 18.42 327 SER B N 1
ATOM 5356 C CA . SER B 1 327 ? 33.656 -6.684 -1.811 1 18.42 327 SER B CA 1
ATOM 5357 C C . SER B 1 327 ? 34.75 -5.941 -1.057 1 18.42 327 SER B C 1
ATOM 5359 O O . SER B 1 327 ? 35.875 -6.453 -0.914 1 18.42 327 SER B O 1
ATOM 5361 N N . LYS B 1 328 ? 34.906 -4.738 -1.105 1 17.44 328 LYS B N 1
ATOM 5362 C CA . LYS B 1 328 ? 36 -4.074 -0.39 1 17.44 328 LYS B CA 1
ATOM 5363 C C . LYS B 1 328 ? 36 -4.473 1.084 1 17.44 328 LYS B C 1
ATOM 5365 O O . LYS B 1 328 ? 35 -4.887 1.628 1 17.44 328 LYS B O 1
ATOM 5370 N N . PHE B 1 329 ? 37.094 -3.881 1.954 1 17.23 329 PHE B N 1
ATOM 5371 C CA . PHE B 1 329 ? 38.281 -3.871 2.83 1 17.23 329 PHE B CA 1
ATOM 5372 C C . PHE B 1 329 ? 37.875 -3.5 4.254 1 17.23 329 PHE B C 1
ATOM 5374 O O . PHE B 1 329 ? 36.781 -2.959 4.48 1 17.23 329 PHE B O 1
ATOM 5381 N N . ASP B 1 330 ? 38.844 -3.074 5.152 1 18.95 330 ASP B N 1
ATOM 5382 C CA . ASP B 1 330 ? 39.594 -3.197 6.418 1 18.95 330 ASP B CA 1
ATOM 5383 C C . ASP B 1 330 ? 39.125 -2.133 7.414 1 18.95 330 ASP B C 1
ATOM 5385 O O . ASP B 1 330 ? 39.625 -1.001 7.383 1 18.95 330 ASP B O 1
ATOM 5389 N N . PHE B 1 331 ? 38.031 -1.715 7.637 1 18.5 331 PHE B N 1
ATOM 5390 C CA . PHE B 1 331 ? 38.094 -0.58 8.547 1 18.5 331 PHE B CA 1
ATOM 5391 C C . PHE B 1 331 ? 38.531 -1.025 9.938 1 18.5 331 PHE B C 1
ATOM 5393 O O . PHE B 1 331 ? 37.906 -1.894 10.547 1 18.5 331 PHE B O 1
ATOM 5400 N N . GLY B 1 332 ? 39.781 -0.813 10.414 1 18.25 332 GLY B N 1
ATOM 5401 C CA . GLY B 1 332 ? 40.625 -0.975 11.586 1 18.25 332 GLY B CA 1
ATOM 5402 C C . GLY B 1 332 ? 39.906 -0.655 12.883 1 18.25 332 GLY B C 1
ATOM 5403 O O . GLY B 1 332 ? 38.781 -0.156 12.875 1 18.25 332 GLY B O 1
ATOM 5404 N N . ASP B 1 333 ? 40.844 -0.055 13.914 1 19.45 333 ASP B N 1
ATOM 5405 C CA . ASP B 1 333 ? 41.375 -0.272 15.25 1 19.45 333 ASP B CA 1
ATOM 5406 C C . ASP B 1 333 ? 40.438 0.281 16.312 1 19.45 333 ASP B C 1
ATOM 5408 O O . ASP B 1 333 ? 39.875 -0.477 17.109 1 19.45 333 ASP B O 1
ATOM 5412 N N . HIS B 1 334 ? 41.156 1.381 17.109 1 19.22 334 HIS B N 1
ATOM 5413 C CA . HIS B 1 334 ? 41.656 1.562 18.469 1 19.22 334 HIS B CA 1
ATOM 5414 C C . HIS B 1 334 ? 40.656 2.381 19.297 1 19.22 334 HIS B C 1
ATOM 5416 O O . HIS B 1 334 ? 41 2.801 20.406 1 19.22 334 HIS B O 1
ATOM 5422 N N . CYS B 1 335 ? 39.531 2.66 18.922 1 19.48 335 CYS B N 1
ATOM 5423 C CA . CYS B 1 335 ? 39.188 3.691 19.891 1 19.48 335 CYS B CA 1
ATOM 5424 C C . CYS B 1 335 ? 39.344 3.172 21.312 1 19.48 335 CYS B C 1
ATOM 5426 O O . CYS B 1 335 ? 38.75 2.168 21.688 1 19.48 335 CYS B O 1
ATOM 5428 N N . VAL B 1 336 ? 40.406 3.533 21.938 1 19.81 336 VAL B N 1
ATOM 5429 C CA . VAL B 1 336 ? 40.781 3.672 23.344 1 19.81 336 VAL B CA 1
ATOM 5430 C C . VAL B 1 336 ? 39.594 4.242 24.125 1 19.81 336 VAL B C 1
ATOM 5432 O O . VAL B 1 336 ? 38.906 5.129 23.656 1 19.81 336 VAL B O 1
#

Nearest PDB structures (foldseek):
  8ceg-assembly1_B  TM=8.866E-01  e=1.158E-11  Homo sapiens
  2z0n-assembly1_A-2  TM=6.733E-01  e=8.339E-06  Homo sapiens
  5c5b-assembly2_C  TM=5.946E-01  e=4.528E-05  Homo sapiens
  2efl-assembly1_A-2  TM=4.922E-01  e=1.872E-03  Homo sapiens
  7sqc-assembly1_1W  TM=2.535E-01  e=4.335E-02  Chlamydomonas reinhardtii

InterPro domains:
  IPR009602 CBY1-interacting BAR domain-containing protein/FAM92 [PF06730] (13-219)
  IPR009602 CBY1-interacting BAR domain-containing protein/FAM92 [PTHR21223] (6-267)
  IPR027267 AH/BAR domain superfamily [G3DSA:1.20.1270.60] (11-214)
  IPR027267 AH/BAR domain superfamily [SSF103657] (30-209)

Foldseek 3Di:
DCPDPVVLVVVLVVLLVVLVVLLVVLLVVLVVLLVVLVVLVVVLVVLLVVLVVLLVVLVPLPLQVLQSVLSPLLSVLSNVLSVLSVVLSVQLCVLANVLSVVCNVVSVVLNVLSVVLSVLVVQLVVLVVVLVVVCPPCVPPVVSNVVSVVSNVVSVVVSVVSVVVSVVSSVVVVVCSVVSVVRNVVSNVVSVVVSVVSSVVSVVVSVVSNVPRDPVSSVVSVVVVVVVVVDPPVPPPPPPPPPPPDDDDDPPDDDDDDDDDDDDDDDDDDDDPPPDDDDPPPCPVPVDDPPPDDDDDDDPPDPDPPPPDDDPVPDDDPPDDDPPDDPPPPPPPPDD/DCPDPVVLVVVLVVLLVVLVVLLVVLLVVLVVLLVVLVVLVVVLVVLLVVLVVLLVVLVPLPLQVLQSVLSPLLSVLSNVLSVLSVVLSVQLCVLANVLSVVCNVVSVVLNVLSVVLSVLVVVLVVLVVVLVVVCVPDVPPVVSNVVSVVSNVVSVVVSVVSVVVSVVSSVVVVVCSVVSVVRNVVSNVVSVVVSVVSSVVSVVVSVVSNVPRDPVSSVVSVVVVVVVVVDPPVPPPPPPPPCPPDPPDDPPDDDDDDDDDDDDDDPDDPDDPPPDDPDPPPPPVPPDDDDDDDDDDDDDDDDDDDDDDDDDDDPDDDDDDDDPDDDDDDPDDDPD

pLDDT: mean 70.5, std 35.38, range [14.22, 98.94]

Organism: Nephila pilipes (NCBI:txid299642)

Secondary structure (DSSP, 8-state):
----HHHHHHHHHHHHHHHHHHHHHHHHHHHHHHHHHHHHHHHHHHHHHHHHHHHHHHHH--S-HHHHHHHHHHHHHHHHHHHHHHHHHHHHIIIIIHHHHTHHHHHHHHHHHHHHHHHHHHHHHHHHHHHHHHHHH-TT-HHHHHHHHHHHHHHHHHHHHHHHHHHHHHHHHHHHHHHHHHHHHHHHHHHHHHHHHHHHHHHHHHHHHHHT--HHHHHHHHHHHHHHHHS--GGGS---------------------------------------------------------------------------------------------------/----HHHHHHHHHHHHHHHHHHHHHHHHHHHHHHHHHHHHHHHHHHHHHHHHHHHHHHHH--S-HHHHHHHHHHHHHHHHHHHHHHHHHHHHIIIIIHHHHTHHHHHHHHHHHHHHHHHHHHHHHHHHHHHHHHHHH-TT-HHHHHHHHHHHHHHHHHHHHHHHHHHHHHHHHHHHHHHHHHHHHHHHHHHHHHHHHHHHHHHHHHHHHHHT--HHHHHHHHHHHHHHHHS--GGGS---------------------------------------------------------------------------------------------------